Protein AF-A0A522TEE9-F1 (afdb_monomer_lite)

Structure (mmCIF, N/CA/C/O backbone):
data_AF-A0A522TEE9-F1
#
_entry.id   AF-A0A522TEE9-F1
#
loop_
_atom_site.group_PDB
_atom_site.id
_atom_site.type_symbol
_atom_site.label_atom_id
_atom_site.label_alt_id
_atom_site.label_comp_id
_atom_site.label_asym_id
_atom_site.label_entity_id
_atom_site.label_seq_id
_atom_site.pdbx_PDB_ins_code
_atom_site.Cartn_x
_atom_site.Cartn_y
_atom_site.Cartn_z
_atom_site.occupancy
_atom_site.B_iso_or_equiv
_atom_site.auth_seq_id
_atom_site.auth_comp_id
_atom_site.auth_asym_id
_atom_site.auth_atom_id
_atom_site.pdbx_PDB_model_num
ATOM 1 N N . MET A 1 1 ? 47.582 17.370 34.435 1.00 34.16 1 MET A N 1
ATOM 2 C CA . MET A 1 1 ? 47.649 18.804 34.098 1.00 34.16 1 MET A CA 1
ATOM 3 C C . MET A 1 1 ? 46.675 19.057 32.965 1.00 34.16 1 MET A C 1
ATOM 5 O O . MET A 1 1 ? 46.826 18.453 31.911 1.00 34.16 1 MET A O 1
ATOM 9 N N . GLN A 1 2 ? 45.642 19.853 33.246 1.00 27.47 2 GLN A N 1
ATOM 10 C CA . GLN A 1 2 ? 44.775 20.504 32.262 1.00 27.47 2 GLN A CA 1
ATOM 11 C C . GLN A 1 2 ? 45.596 21.248 31.192 1.00 27.47 2 GLN A C 1
ATOM 13 O O . GLN A 1 2 ? 46.632 21.814 31.538 1.00 27.47 2 GLN A O 1
ATOM 18 N N . ASN A 1 3 ? 45.098 21.341 29.952 1.00 25.95 3 ASN A N 1
ATOM 19 C CA . ASN A 1 3 ? 44.481 22.600 29.517 1.00 25.95 3 ASN A CA 1
ATOM 20 C C . ASN A 1 3 ? 43.641 22.489 28.234 1.00 25.95 3 ASN A C 1
ATOM 22 O O . ASN A 1 3 ? 44.003 21.792 27.289 1.00 25.95 3 ASN A O 1
ATOM 26 N N . ASP A 1 4 ? 42.536 23.231 28.272 1.00 29.20 4 ASP A N 1
ATOM 27 C CA . ASP A 1 4 ? 41.555 23.521 27.229 1.00 29.20 4 ASP A CA 1
ATOM 28 C C . ASP A 1 4 ? 42.098 24.426 26.110 1.00 29.20 4 ASP A C 1
ATOM 30 O O . ASP A 1 4 ? 43.078 25.152 26.285 1.00 29.20 4 ASP A O 1
ATOM 34 N N . GLY A 1 5 ? 41.374 24.467 24.985 1.00 25.61 5 GLY A N 1
ATOM 35 C CA . GLY A 1 5 ? 41.539 25.493 23.953 1.00 25.61 5 GLY A CA 1
ATOM 36 C C . GLY A 1 5 ? 40.527 25.377 22.811 1.00 25.61 5 GLY A C 1
ATOM 37 O O . GLY A 1 5 ? 40.790 24.739 21.799 1.00 25.61 5 GLY A O 1
ATOM 38 N N . SER A 1 6 ? 39.366 26.009 22.981 1.00 27.77 6 SER A N 1
ATOM 39 C CA . SER A 1 6 ? 38.278 26.136 22.004 1.00 27.77 6 SER A CA 1
ATOM 40 C C . SER A 1 6 ? 38.674 26.857 20.706 1.00 27.77 6 SER A C 1
ATOM 42 O O . SER A 1 6 ? 39.384 27.859 20.755 1.00 27.77 6 SER A O 1
ATOM 44 N N . GLY A 1 7 ? 38.068 26.470 19.578 1.00 23.39 7 GLY A N 1
ATOM 45 C CA . GLY A 1 7 ? 38.077 27.249 18.335 1.00 23.39 7 GLY A CA 1
ATOM 46 C C . GLY A 1 7 ? 36.947 26.840 17.390 1.00 23.39 7 GLY A C 1
ATOM 47 O O . GLY A 1 7 ? 37.074 25.895 16.622 1.00 23.39 7 GLY A O 1
ATOM 48 N N . ARG A 1 8 ? 35.816 27.548 17.470 1.00 26.77 8 ARG A N 1
ATOM 49 C CA . ARG A 1 8 ? 34.656 27.434 16.572 1.00 26.77 8 ARG A CA 1
ATOM 50 C C . ARG A 1 8 ? 34.980 28.159 15.256 1.00 26.77 8 ARG A C 1
ATOM 52 O O . ARG A 1 8 ? 35.278 29.347 15.294 1.00 26.77 8 ARG A O 1
ATOM 59 N N . ALA A 1 9 ? 34.837 27.493 14.112 1.00 24.44 9 ALA A N 1
ATOM 60 C CA . ALA A 1 9 ? 34.703 28.143 12.807 1.00 24.44 9 ALA A CA 1
ATOM 61 C C . ALA A 1 9 ? 33.686 27.358 11.970 1.00 24.44 9 ALA A C 1
ATOM 63 O O . ALA A 1 9 ? 33.827 26.154 11.767 1.00 24.44 9 ALA A O 1
ATOM 64 N N . GLY A 1 10 ? 32.610 28.038 11.574 1.00 24.36 10 GLY A N 1
ATOM 65 C CA . GLY A 1 10 ? 31.514 27.466 10.805 1.00 24.36 10 GLY A CA 1
ATOM 66 C C . GLY A 1 10 ? 31.880 27.243 9.342 1.00 24.36 10 GLY A C 1
ATOM 67 O O . GLY A 1 10 ? 32.639 28.009 8.754 1.00 24.36 10 GLY A O 1
ATOM 68 N N . VAL A 1 11 ? 31.269 26.220 8.749 1.00 24.25 11 VAL A N 1
ATOM 69 C CA . VAL A 1 11 ? 31.170 26.069 7.298 1.00 24.25 11 VAL A CA 1
ATOM 70 C C . VAL A 1 11 ? 29.711 25.781 6.961 1.00 24.25 11 VAL A C 1
ATOM 72 O O . VAL A 1 11 ? 29.118 24.808 7.423 1.00 24.25 11 VAL A O 1
ATOM 75 N N . HIS A 1 12 ? 29.140 26.700 6.188 1.00 22.86 12 HIS A N 1
ATOM 76 C CA . HIS A 1 12 ? 27.831 26.626 5.555 1.00 22.86 12 HIS A CA 1
ATOM 77 C C . HIS A 1 12 ? 27.725 25.405 4.627 1.00 22.86 12 HIS A C 1
ATOM 79 O O . HIS A 1 12 ? 28.579 25.212 3.765 1.00 22.86 12 HIS A O 1
ATOM 85 N N . LEU A 1 13 ? 26.622 24.657 4.729 1.00 21.66 13 LEU A N 1
ATOM 86 C CA . LEU A 1 13 ? 26.148 23.741 3.685 1.00 21.66 13 LEU A CA 1
ATOM 87 C C . LEU A 1 13 ? 24.762 24.213 3.206 1.00 21.66 13 LEU A C 1
ATOM 89 O O . LEU A 1 13 ? 23.888 24.446 4.045 1.00 21.66 13 LEU A O 1
ATOM 93 N N . PRO A 1 14 ? 24.546 24.405 1.891 1.00 21.92 14 PRO A N 1
ATOM 94 C CA . PRO A 1 14 ? 23.297 24.930 1.354 1.00 21.92 14 PRO A CA 1
ATOM 95 C C . PRO A 1 14 ? 22.283 23.817 1.033 1.00 21.92 14 PRO A C 1
ATOM 97 O O . PRO A 1 14 ? 22.635 22.778 0.484 1.00 21.92 14 PRO A O 1
ATOM 100 N N . GLY A 1 15 ? 21.003 24.098 1.302 1.00 21.88 15 GLY A N 1
ATOM 101 C CA . GLY A 1 15 ? 19.866 23.635 0.494 1.00 21.88 15 GLY A CA 1
ATOM 102 C C . GLY A 1 15 ? 19.415 22.179 0.644 1.00 21.88 15 GLY A C 1
ATOM 103 O O . GLY A 1 15 ? 19.530 21.393 -0.292 1.00 21.88 15 GLY A O 1
ATOM 104 N N . THR A 1 16 ? 18.790 21.832 1.769 1.00 21.34 16 THR A N 1
ATOM 105 C CA . THR A 1 16 ? 18.024 20.586 1.925 1.00 21.34 16 THR A CA 1
ATOM 106 C C . THR A 1 16 ? 16.677 20.663 1.190 1.00 21.34 16 THR A C 1
ATOM 108 O O . THR A 1 16 ? 15.784 21.421 1.562 1.00 21.34 16 THR A O 1
ATOM 111 N N . CYS A 1 17 ? 16.504 19.841 0.149 1.00 20.05 17 CYS A N 1
ATOM 112 C CA . CYS A 1 17 ? 15.187 19.512 -0.404 1.00 20.05 17 CYS A CA 1
ATOM 113 C C . CYS A 1 17 ? 14.448 18.575 0.565 1.00 20.05 17 CYS A C 1
ATOM 115 O O . CYS A 1 17 ? 14.889 17.453 0.808 1.00 20.05 17 CYS A O 1
ATOM 117 N N . ALA A 1 18 ? 13.330 19.049 1.117 1.00 22.77 18 ALA A N 1
ATOM 118 C CA . ALA A 1 18 ? 12.496 18.329 2.072 1.00 22.77 18 ALA A CA 1
ATOM 119 C C . ALA A 1 18 ? 11.764 17.134 1.428 1.00 22.77 18 ALA A C 1
ATOM 121 O O . ALA A 1 18 ? 11.0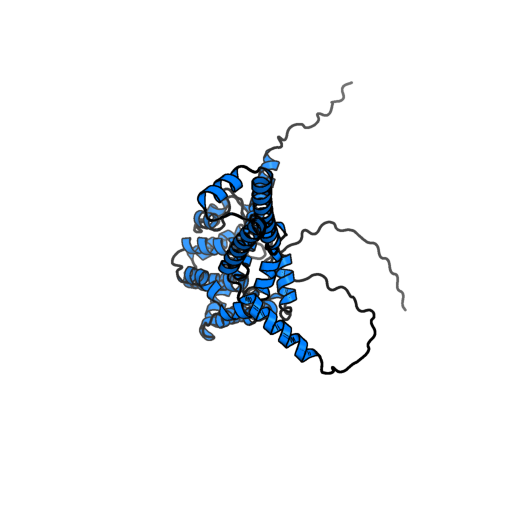49 17.274 0.431 1.00 22.77 18 ALA A O 1
ATOM 122 N N . ILE A 1 19 ? 11.941 15.962 2.036 1.00 25.25 19 ILE A N 1
ATOM 123 C CA . ILE A 1 19 ? 11.317 14.679 1.696 1.00 25.25 19 ILE A CA 1
ATOM 124 C C . ILE A 1 19 ? 10.029 14.556 2.521 1.00 25.25 19 ILE A C 1
ATOM 126 O O . ILE A 1 19 ? 10.058 14.731 3.734 1.00 25.25 19 ILE A O 1
ATOM 130 N N . VAL A 1 20 ? 8.892 14.270 1.877 1.00 24.55 20 VAL A N 1
ATOM 131 C CA . VAL A 1 20 ? 7.602 14.047 2.558 1.00 24.55 20 VAL A CA 1
ATOM 132 C C . VAL A 1 20 ? 7.003 12.732 2.060 1.00 24.55 20 VAL A C 1
ATOM 134 O O . VAL A 1 20 ? 6.139 12.742 1.175 1.00 24.55 20 VAL A O 1
ATOM 137 N N . SER A 1 21 ? 7.473 11.620 2.625 1.00 29.67 21 SER A N 1
ATOM 138 C CA . SER A 1 21 ? 6.619 10.465 2.930 1.00 29.67 21 SER A CA 1
ATOM 139 C C . SER A 1 21 ? 6.050 10.686 4.338 1.00 29.67 21 SER A C 1
ATOM 141 O O . SER A 1 21 ? 6.691 11.362 5.146 1.00 29.67 21 SER A O 1
ATOM 143 N N . LEU A 1 22 ? 4.874 10.136 4.663 1.00 33.97 22 LEU A N 1
ATOM 144 C CA . LEU A 1 22 ? 4.377 10.155 6.053 1.00 33.97 22 LEU A CA 1
ATOM 145 C C . LEU A 1 22 ? 5.334 9.441 7.033 1.00 33.97 22 LEU A C 1
ATOM 147 O O . LEU A 1 22 ? 5.153 9.548 8.237 1.00 33.97 22 LEU A O 1
ATOM 151 N N . ASP A 1 23 ? 6.378 8.787 6.524 1.00 34.28 23 ASP A N 1
ATOM 152 C CA . ASP A 1 23 ? 7.420 8.108 7.292 1.00 34.28 23 ASP A CA 1
ATOM 153 C C . ASP A 1 23 ? 8.477 9.053 7.911 1.00 34.28 23 ASP A C 1
ATOM 155 O O . ASP A 1 23 ? 9.345 8.589 8.641 1.00 34.28 23 ASP A O 1
ATOM 159 N N . HIS A 1 24 ? 8.441 10.369 7.649 1.00 30.53 24 HIS A N 1
ATOM 160 C CA . HIS A 1 24 ? 9.374 11.351 8.238 1.00 30.53 24 HIS A CA 1
ATOM 161 C C . HIS A 1 24 ? 8.663 12.345 9.172 1.00 30.53 24 HIS A C 1
ATOM 163 O O . HIS A 1 24 ? 8.622 13.553 8.937 1.00 30.53 24 HIS A O 1
ATOM 169 N N . PHE A 1 25 ? 8.115 11.831 10.273 1.00 35.75 25 PHE A N 1
ATOM 170 C CA . PHE A 1 25 ? 7.665 12.630 11.417 1.00 35.75 25 PHE A CA 1
ATOM 171 C C . PHE A 1 25 ? 8.821 12.892 12.393 1.00 35.75 25 PHE A C 1
ATOM 173 O O . PHE A 1 25 ? 8.846 12.372 13.502 1.00 35.75 25 PHE A O 1
ATOM 180 N N . THR A 1 26 ? 9.785 13.727 12.006 1.00 28.73 26 THR A N 1
ATOM 181 C CA . THR A 1 26 ? 10.737 14.318 12.962 1.00 28.73 26 THR A CA 1
ATOM 182 C C . THR A 1 26 ? 11.135 15.721 12.519 1.00 28.73 26 THR A C 1
ATOM 184 O O . THR A 1 26 ? 11.750 15.882 11.466 1.00 28.73 26 THR A O 1
ATOM 187 N N . GLY A 1 27 ? 10.844 16.733 13.344 1.00 22.84 27 GLY A N 1
ATOM 188 C CA . GLY A 1 27 ? 11.473 18.048 13.223 1.00 22.84 27 GLY A CA 1
ATOM 189 C C . GLY A 1 27 ? 10.733 19.189 13.922 1.00 22.84 27 GLY A C 1
ATOM 190 O O . GLY A 1 27 ? 9.909 19.843 13.293 1.00 22.84 27 GLY A O 1
ATOM 191 N N . GLY A 1 28 ? 11.100 19.477 15.181 1.00 22.50 28 GLY A N 1
ATOM 192 C CA . GLY A 1 28 ? 11.032 20.846 15.713 1.00 22.50 28 GLY A CA 1
ATOM 193 C C . GLY A 1 28 ? 10.292 21.102 17.032 1.00 22.50 28 GLY A C 1
ATOM 194 O O . GLY A 1 28 ? 9.558 22.080 17.102 1.00 22.50 28 GLY A O 1
ATOM 195 N N . GLN A 1 29 ? 10.502 20.319 18.098 1.00 25.11 29 GLN A N 1
ATOM 196 C CA . GLN A 1 29 ? 10.356 20.874 19.454 1.00 25.11 29 GLN A CA 1
ATOM 197 C C . GLN A 1 29 ? 11.682 21.530 19.855 1.00 25.11 29 GLN A C 1
ATOM 199 O O . GLN A 1 29 ? 12.642 20.848 20.205 1.00 25.11 29 GLN A O 1
ATOM 204 N N . GLN A 1 30 ? 11.740 22.859 19.793 1.00 24.22 30 GLN A N 1
ATOM 205 C CA . GLN A 1 30 ? 12.719 23.639 20.545 1.00 24.22 30 GLN A CA 1
ATOM 206 C C . GLN A 1 30 ? 11.969 24.470 21.585 1.00 24.22 30 GLN A C 1
ATOM 208 O O . GLN A 1 30 ? 11.155 25.320 21.243 1.00 24.22 30 GLN A O 1
ATOM 213 N N . ASN A 1 31 ? 12.235 24.123 22.846 1.00 25.22 31 ASN A N 1
ATOM 214 C CA . ASN A 1 31 ? 12.100 24.894 24.079 1.00 25.22 31 ASN A CA 1
ATOM 215 C C . ASN A 1 31 ? 11.262 26.179 24.034 1.00 25.22 31 ASN A C 1
ATOM 217 O O . ASN A 1 31 ? 11.749 27.225 23.617 1.00 25.22 31 ASN A O 1
ATOM 221 N N . LEU A 1 32 ? 10.093 26.123 24.672 1.00 24.38 32 LEU A N 1
ATOM 222 C CA . LEU A 1 32 ? 9.540 27.253 25.417 1.00 24.38 32 LEU A CA 1
ATOM 223 C C . LEU A 1 32 ? 9.072 26.750 26.789 1.00 24.38 32 LEU A C 1
ATOM 225 O O . LEU A 1 32 ? 7.888 26.554 27.030 1.00 24.38 32 LEU A O 1
ATOM 229 N N . ASN A 1 33 ? 10.039 26.514 27.677 1.00 24.02 33 ASN A N 1
ATOM 230 C CA . ASN A 1 33 ? 9.820 26.656 29.112 1.00 24.02 33 ASN A CA 1
ATOM 231 C C . ASN A 1 33 ? 10.328 28.049 29.493 1.00 24.02 33 ASN A C 1
ATOM 233 O O . ASN A 1 33 ? 11.540 28.245 29.547 1.00 24.02 33 ASN A O 1
ATOM 237 N N . ALA A 1 34 ? 9.411 28.987 29.722 1.00 23.92 34 ALA A N 1
ATOM 238 C CA . ALA A 1 34 ? 9.585 30.116 30.635 1.00 23.92 34 ALA A CA 1
ATOM 239 C C . ALA A 1 34 ? 8.228 30.805 30.879 1.00 23.92 34 ALA A C 1
ATOM 241 O O . ALA A 1 34 ? 7.586 31.276 29.945 1.00 23.92 34 ALA A O 1
ATOM 242 N N . ASP A 1 35 ? 7.856 30.840 32.158 1.00 23.36 35 ASP A N 1
ATOM 243 C CA . ASP A 1 35 ? 7.056 31.852 32.855 1.00 23.36 35 ASP A CA 1
ATOM 244 C C . ASP A 1 35 ? 5.566 32.058 32.532 1.00 23.36 35 ASP A C 1
ATOM 246 O O . ASP A 1 35 ? 5.171 32.893 31.726 1.00 23.36 35 ASP A O 1
ATOM 250 N N . ALA A 1 36 ? 4.730 31.389 33.333 1.00 24.83 36 ALA A N 1
ATOM 251 C CA . ALA A 1 36 ? 3.700 32.016 34.179 1.00 24.83 36 ALA A CA 1
ATOM 252 C C . ALA A 1 36 ? 3.206 30.927 35.157 1.00 24.83 36 ALA A C 1
ATOM 254 O O . ALA A 1 36 ? 2.610 29.938 34.750 1.00 24.83 36 ALA A O 1
ATOM 255 N N . GLY A 1 37 ? 3.576 30.940 36.438 1.00 22.84 37 GLY A N 1
ATOM 256 C CA . GLY A 1 37 ? 3.026 31.891 37.402 1.00 22.84 37 GLY A CA 1
ATOM 257 C C . GLY A 1 37 ? 1.635 31.413 37.826 1.00 22.84 37 GLY A C 1
ATOM 258 O O . GLY A 1 37 ? 0.637 31.840 37.259 1.00 22.84 37 GLY A O 1
ATOM 259 N N . GLY A 1 38 ? 1.582 30.456 38.756 1.00 23.19 38 GLY A N 1
ATOM 260 C CA . GLY A 1 38 ? 0.337 29.823 39.181 1.00 23.19 38 GLY A CA 1
ATOM 261 C C . GLY A 1 38 ? -0.559 30.721 40.027 1.00 23.19 38 GLY A C 1
ATOM 262 O O . GLY A 1 38 ? -0.064 31.577 40.746 1.00 23.19 38 GLY A O 1
ATOM 263 N N . LEU A 1 39 ? -1.861 30.434 40.004 1.00 24.09 39 LEU A N 1
ATOM 264 C CA . LEU A 1 39 ? -2.784 30.621 41.123 1.00 24.09 39 LEU A CA 1
ATOM 265 C C . LEU A 1 39 ? -3.893 29.565 41.010 1.00 24.09 39 LEU A C 1
ATOM 267 O O . LEU A 1 39 ? -4.500 29.388 39.956 1.00 24.09 39 LEU A O 1
ATOM 271 N N . GLY A 1 40 ? -4.096 28.827 42.101 1.00 25.84 40 GLY A N 1
ATOM 272 C CA . GLY A 1 40 ? -5.125 27.802 42.235 1.00 25.84 40 GLY A CA 1
ATOM 273 C C . GLY A 1 40 ? -6.532 28.376 42.417 1.00 25.84 40 GLY A C 1
ATOM 274 O O . GLY A 1 40 ? -6.708 29.515 42.840 1.00 25.84 40 GLY A O 1
ATOM 275 N N . GLY A 1 41 ? -7.532 27.541 42.137 1.00 24.41 41 GLY A N 1
ATOM 276 C CA . GLY A 1 41 ? -8.940 27.811 42.419 1.00 24.41 41 GLY A CA 1
ATOM 277 C C . GLY A 1 41 ? -9.823 26.633 42.006 1.00 24.41 41 GLY A C 1
ATOM 278 O O . GLY A 1 41 ? -9.887 26.279 40.833 1.00 24.41 41 GLY A O 1
ATOM 279 N N . GLN A 1 42 ? -10.466 26.004 42.987 1.00 26.23 42 GLN A N 1
ATOM 280 C CA . GLN A 1 42 ? -11.435 24.911 42.847 1.00 26.23 42 GLN A CA 1
ATOM 281 C C . GLN A 1 42 ? -12.754 25.422 42.211 1.00 26.23 42 GLN A C 1
ATOM 283 O O . GLN A 1 42 ? -13.051 26.606 42.358 1.00 26.23 42 GLN A O 1
ATOM 288 N N . PRO A 1 43 ? -13.552 24.600 41.491 1.00 31.12 43 PRO A N 1
ATOM 289 C CA . PRO A 1 43 ? -14.633 25.117 40.654 1.00 31.12 43 PRO A CA 1
ATOM 290 C C . PRO A 1 43 ? -15.983 25.192 41.385 1.00 31.12 43 PRO A C 1
ATOM 292 O O . PRO A 1 43 ? -16.533 24.169 41.794 1.00 31.12 43 PRO A O 1
ATOM 295 N N . ASP A 1 44 ? -16.571 26.389 41.435 1.00 28.03 44 ASP A N 1
ATOM 296 C CA . ASP A 1 44 ? -17.947 26.608 41.888 1.00 28.03 44 ASP A CA 1
ATOM 297 C C . ASP A 1 44 ? -18.959 26.536 40.726 1.00 28.03 44 ASP A C 1
ATOM 299 O O . ASP A 1 44 ? -18.921 27.302 39.766 1.00 28.03 44 ASP A O 1
ATOM 303 N N . GLY A 1 45 ? -19.892 25.584 40.834 1.00 32.12 45 GLY A N 1
ATOM 304 C CA . GLY A 1 45 ? -21.351 25.742 40.686 1.00 32.12 45 GLY A CA 1
ATOM 305 C C . GLY A 1 45 ? -22.028 26.337 39.436 1.00 32.12 45 GLY A C 1
ATOM 306 O O . GLY A 1 45 ? -23.235 26.145 39.305 1.00 32.12 45 GLY A O 1
ATOM 307 N N . HIS A 1 46 ? -21.359 27.032 38.513 1.00 30.22 46 HIS A N 1
ATOM 308 C CA . HIS A 1 46 ? -22.024 27.776 37.418 1.00 30.22 46 HIS A CA 1
ATOM 309 C C . HIS A 1 46 ? -21.856 27.173 36.008 1.00 30.22 46 HIS A C 1
ATOM 311 O O . HIS A 1 46 ? -22.533 27.589 35.067 1.00 30.22 46 HIS A O 1
ATOM 317 N N . GLY A 1 47 ? -21.054 26.114 35.849 1.00 30.78 47 GLY A N 1
ATOM 318 C CA . GLY A 1 47 ? -20.793 25.479 34.544 1.00 30.78 47 GLY A CA 1
ATOM 319 C C . GLY A 1 47 ? -21.900 24.559 33.997 1.00 30.78 47 GLY A C 1
ATOM 320 O O . GLY A 1 47 ? -21.900 24.237 32.812 1.00 30.78 47 GLY A O 1
ATOM 321 N N . ARG A 1 48 ? -22.876 24.132 34.815 1.00 34.12 48 ARG A N 1
ATOM 322 C CA . ARG A 1 48 ? -23.928 23.183 34.372 1.00 34.12 48 ARG A CA 1
ATOM 323 C C . ARG A 1 48 ? -25.135 23.844 33.694 1.00 34.12 48 ARG A C 1
ATOM 325 O O . ARG A 1 48 ? -25.876 23.153 32.998 1.00 34.12 48 ARG A O 1
ATOM 332 N N . ALA A 1 49 ? -25.335 25.152 33.868 1.00 30.80 49 ALA A N 1
ATOM 333 C CA . ALA A 1 49 ? -26.454 25.874 33.255 1.00 30.80 49 ALA A CA 1
ATOM 334 C C . ALA A 1 49 ? -26.139 26.330 31.819 1.00 30.80 49 ALA A C 1
ATOM 336 O O . ALA A 1 49 ? -26.990 26.206 30.944 1.00 30.80 49 ALA A O 1
ATOM 337 N N . LEU A 1 50 ? -24.903 26.762 31.545 1.00 32.06 50 LEU A N 1
ATOM 338 C CA . LEU A 1 50 ? -24.473 27.184 30.204 1.00 32.06 50 LEU A CA 1
ATOM 339 C C . LEU A 1 50 ? -24.362 26.004 29.223 1.00 32.06 50 LEU A C 1
ATOM 341 O O . LEU A 1 50 ? -24.863 26.095 28.104 1.00 32.06 50 LEU A O 1
ATOM 345 N N . ALA A 1 51 ? -23.856 24.852 29.676 1.00 33.91 51 ALA A N 1
ATOM 346 C CA . ALA A 1 51 ? -23.745 23.653 28.841 1.00 33.91 51 ALA A CA 1
ATOM 347 C C . ALA A 1 51 ? -25.110 23.079 28.406 1.00 33.91 51 ALA A C 1
ATOM 349 O O . ALA A 1 51 ? -25.227 22.500 27.328 1.00 33.91 51 ALA A O 1
ATOM 350 N N . ARG A 1 52 ? -26.171 23.251 29.212 1.00 33.59 52 ARG A N 1
ATOM 351 C CA . ARG A 1 52 ? -27.519 22.761 28.869 1.00 33.59 52 ARG A CA 1
ATOM 352 C C . ARG A 1 52 ? -28.213 23.663 27.839 1.00 33.59 52 ARG A C 1
ATOM 354 O O . ARG A 1 52 ? -28.933 23.152 26.982 1.00 33.59 52 ARG A O 1
ATOM 361 N N . THR A 1 53 ? -27.948 24.968 27.883 1.00 33.66 53 THR A N 1
ATOM 362 C CA . THR A 1 53 ? -28.459 25.942 26.906 1.00 33.66 53 THR A CA 1
ATOM 363 C C . THR A 1 53 ? -27.743 25.804 25.560 1.00 33.66 53 THR A C 1
ATOM 365 O O . THR A 1 53 ? -28.397 25.832 24.519 1.00 33.66 53 THR A O 1
ATOM 368 N N . GLU A 1 54 ? -26.431 25.544 25.555 1.00 34.03 54 GLU A N 1
ATOM 369 C CA . GLU A 1 54 ? -25.688 25.274 24.316 1.00 34.03 54 GLU A CA 1
ATOM 370 C C . GLU A 1 54 ? -26.071 23.937 23.669 1.00 34.03 54 GLU A C 1
ATOM 372 O O . GLU A 1 54 ? -26.241 23.905 22.450 1.00 34.03 54 GLU A O 1
ATOM 377 N N . LEU A 1 55 ? -26.327 22.869 24.445 1.00 33.59 55 LEU A N 1
ATOM 378 C CA . LEU A 1 55 ? -26.814 21.589 23.898 1.00 33.59 55 LEU A CA 1
ATOM 379 C C . LEU A 1 55 ? -28.242 21.683 23.323 1.00 33.59 55 LEU A C 1
ATOM 381 O O . LEU A 1 55 ? -28.576 21.002 22.354 1.00 33.59 55 LEU A O 1
ATOM 385 N N . GLN A 1 56 ? -29.110 22.516 23.910 1.00 34.19 56 GLN A N 1
ATOM 386 C CA . GLN A 1 56 ? -30.451 22.771 23.364 1.00 34.19 56 GLN A CA 1
ATOM 387 C C . GLN A 1 56 ? -30.417 23.661 22.116 1.00 34.19 56 GLN A C 1
ATOM 389 O O . GLN A 1 56 ? -31.241 23.470 21.219 1.00 34.19 56 GLN A O 1
ATOM 394 N N . ASN A 1 57 ? -29.467 24.594 22.030 1.00 33.53 57 ASN A N 1
ATOM 395 C CA . ASN A 1 57 ? -29.285 25.438 20.850 1.00 33.53 57 ASN A CA 1
ATOM 396 C C . ASN A 1 57 ? -28.659 24.664 19.680 1.00 33.53 57 ASN A C 1
ATOM 398 O O . ASN A 1 57 ? -29.091 24.848 18.545 1.00 33.53 57 ASN A O 1
ATOM 402 N N . SER A 1 58 ? -27.739 23.732 19.945 1.00 32.53 58 SER A N 1
ATOM 403 C CA . SER A 1 58 ? -27.156 22.855 18.915 1.00 32.53 58 SER A CA 1
ATOM 404 C C . SER A 1 58 ? -28.154 21.808 18.403 1.00 32.53 58 SER A C 1
ATOM 406 O O . SER A 1 58 ? -28.316 21.686 17.192 1.00 32.53 58 SER A O 1
ATOM 408 N N . ARG A 1 59 ? -28.975 21.190 19.270 1.00 35.25 59 ARG A N 1
ATOM 409 C CA . ARG A 1 59 ? -30.077 20.310 18.812 1.00 35.25 59 ARG A CA 1
ATOM 410 C C . ARG A 1 59 ? -31.177 21.036 18.028 1.00 35.25 59 ARG A C 1
ATOM 412 O O . ARG A 1 59 ? -31.859 20.415 17.218 1.00 35.25 59 ARG A O 1
ATOM 419 N N . LYS A 1 60 ? -31.384 22.341 18.256 1.00 31.03 60 LYS A N 1
ATOM 420 C CA . LYS A 1 60 ? -32.293 23.161 17.430 1.00 31.03 60 LYS A CA 1
ATOM 421 C C . LYS A 1 60 ? -31.652 23.600 16.108 1.00 31.03 60 LYS A C 1
ATOM 423 O O . LYS A 1 60 ? -32.383 23.764 15.133 1.00 31.03 60 LYS A O 1
ATOM 428 N N . ALA A 1 61 ? -30.328 23.758 16.060 1.00 32.34 61 ALA A N 1
ATOM 429 C CA . ALA A 1 61 ? -29.587 24.088 14.843 1.00 32.34 61 ALA A CA 1
ATOM 430 C C . ALA A 1 61 ? -29.465 22.890 13.880 1.00 32.34 61 ALA A C 1
ATOM 432 O O . ALA A 1 61 ? -29.524 23.076 12.668 1.00 32.34 61 ALA A O 1
ATOM 433 N N . GLU A 1 62 ? -29.411 21.660 14.398 1.00 33.22 62 GLU A N 1
ATOM 434 C CA . GLU A 1 62 ? -29.333 20.421 13.600 1.00 33.22 62 GLU A CA 1
ATOM 435 C C . GLU A 1 62 ? -30.670 19.982 12.963 1.00 33.22 62 GLU A C 1
ATOM 437 O O . GLU A 1 62 ? -30.720 18.989 12.246 1.00 33.22 62 GLU A O 1
ATOM 442 N N . ALA A 1 63 ? -31.762 20.737 13.150 1.00 30.34 63 ALA A N 1
ATOM 443 C CA . ALA A 1 63 ? -33.071 20.458 12.538 1.00 30.34 63 ALA A CA 1
ATOM 444 C C . ALA A 1 63 ? -33.440 21.415 11.382 1.00 30.34 63 ALA A C 1
ATOM 446 O O . ALA A 1 63 ? -34.630 21.585 11.055 1.00 30.34 63 ALA A O 1
ATOM 447 N N . VAL A 1 64 ? -32.444 22.065 10.770 1.00 36.62 64 VAL A N 1
ATOM 448 C CA . VAL A 1 64 ? -32.611 22.886 9.561 1.00 36.62 64 VAL A CA 1
ATOM 449 C C . VAL A 1 64 ? -32.152 22.087 8.347 1.00 36.62 64 VAL A C 1
ATOM 451 O O . VAL A 1 64 ? -31.085 22.290 7.783 1.00 36.62 64 VAL A O 1
ATOM 454 N N . ASP A 1 65 ? -33.014 21.150 7.969 1.00 35.56 65 ASP A N 1
ATOM 455 C CA . ASP A 1 65 ? -33.003 20.477 6.676 1.00 35.56 65 ASP A CA 1
ATOM 456 C C . ASP A 1 65 ? -33.015 21.521 5.539 1.00 35.56 65 ASP A C 1
ATOM 458 O O . ASP A 1 65 ? -33.710 22.542 5.637 1.00 35.56 65 ASP A O 1
ATOM 462 N N . GLY A 1 66 ? -32.261 21.285 4.460 1.00 34.53 66 GLY A N 1
ATOM 463 C CA . GLY A 1 66 ? -32.066 22.226 3.344 1.00 34.53 66 GLY A CA 1
ATOM 464 C C . GLY A 1 66 ? -33.372 22.701 2.685 1.00 34.53 66 GLY A C 1
ATOM 465 O O . GLY A 1 66 ? -33.417 23.777 2.086 1.00 34.53 66 GLY A O 1
ATOM 466 N N . GLY A 1 67 ? -34.476 21.970 2.885 1.00 31.92 67 GLY A N 1
ATOM 467 C CA . GLY A 1 67 ? -35.827 22.385 2.494 1.00 31.92 67 GLY A CA 1
ATOM 468 C C . GLY A 1 67 ? -36.397 23.582 3.278 1.00 31.92 67 GLY A C 1
ATOM 469 O O . GLY A 1 67 ? -37.202 24.342 2.737 1.00 31.92 67 GLY A O 1
ATOM 470 N N . LYS A 1 68 ? -35.971 23.829 4.527 1.00 34.75 68 LYS A N 1
ATOM 471 C CA . LYS A 1 68 ? -36.453 24.970 5.338 1.00 34.75 68 LYS A CA 1
ATOM 472 C C . LYS A 1 68 ? -35.808 26.301 4.951 1.00 34.75 68 LYS A C 1
ATOM 474 O O . LYS A 1 68 ? -36.457 27.331 5.113 1.00 34.75 68 LYS A O 1
ATOM 479 N N . ALA A 1 69 ? -34.589 26.299 4.409 1.00 36.56 69 ALA A N 1
ATOM 480 C CA . ALA A 1 69 ? -33.941 27.513 3.901 1.00 36.56 69 ALA A CA 1
ATOM 481 C C . ALA A 1 69 ? -34.668 28.060 2.656 1.00 36.56 69 ALA A C 1
ATOM 483 O O . ALA A 1 69 ? -34.935 29.259 2.567 1.00 36.56 69 ALA A O 1
ATOM 484 N N . LEU A 1 70 ? -35.108 27.167 1.761 1.00 37.03 70 LEU A N 1
ATOM 485 C CA . LEU A 1 70 ? -36.004 27.501 0.647 1.00 37.03 70 LEU A CA 1
ATOM 486 C C . LEU A 1 70 ? -37.383 27.972 1.145 1.00 37.03 70 LEU A C 1
ATOM 488 O O . LEU A 1 70 ? -37.920 28.957 0.640 1.00 37.03 70 LEU A O 1
ATOM 492 N N . GLY A 1 71 ? -37.926 27.342 2.194 1.00 32.16 71 GLY A N 1
ATOM 493 C CA . GLY A 1 71 ? -39.178 27.771 2.830 1.00 32.16 71 GLY A CA 1
ATOM 494 C C . GLY A 1 71 ? -39.104 29.139 3.527 1.00 32.16 71 GLY A C 1
ATOM 495 O O . GLY A 1 71 ? -40.091 29.875 3.540 1.00 32.16 71 GLY A O 1
ATOM 496 N N . ALA A 1 72 ? -37.948 29.510 4.085 1.00 38.59 72 ALA A N 1
ATOM 497 C CA . ALA A 1 72 ? -37.713 30.816 4.701 1.00 38.59 72 ALA A CA 1
ATOM 498 C C . ALA A 1 72 ? -37.567 31.929 3.652 1.00 38.59 72 ALA A C 1
ATOM 500 O O . ALA A 1 72 ? -38.136 33.003 3.836 1.00 38.59 72 ALA A O 1
ATOM 501 N N . ALA A 1 73 ? -36.894 31.653 2.529 1.00 38.47 73 ALA A N 1
ATOM 502 C CA . ALA A 1 73 ? -36.819 32.571 1.392 1.00 38.47 73 ALA A CA 1
ATOM 503 C C . ALA A 1 73 ? -38.203 32.805 0.753 1.00 38.47 73 ALA A C 1
ATOM 505 O O . ALA A 1 73 ? -38.590 33.952 0.533 1.00 38.47 73 ALA A O 1
ATOM 506 N N . ALA A 1 74 ? -39.001 31.744 0.567 1.00 37.66 74 ALA A N 1
ATOM 507 C CA . ALA A 1 74 ? -40.375 31.851 0.065 1.00 37.66 74 ALA A CA 1
ATOM 508 C C . ALA A 1 74 ? -41.307 32.604 1.037 1.00 37.66 74 ALA A C 1
ATOM 510 O O . ALA A 1 74 ? -42.147 33.400 0.620 1.00 37.66 74 ALA A O 1
ATOM 511 N N . ARG A 1 75 ? -41.140 32.412 2.355 1.00 39.47 75 ARG A N 1
ATOM 512 C CA . ARG A 1 75 ? -41.866 33.185 3.380 1.00 39.47 75 ARG A CA 1
ATOM 513 C C . ARG A 1 75 ? -41.459 34.659 3.410 1.00 39.47 75 ARG A C 1
ATOM 515 O O . ARG A 1 75 ? -42.307 35.487 3.734 1.00 39.47 75 ARG A O 1
ATOM 522 N N . LEU A 1 76 ? -40.214 34.991 3.061 1.00 39.47 76 LEU A N 1
ATOM 523 C CA . LEU A 1 76 ? -39.756 36.376 2.947 1.00 39.47 76 LEU A CA 1
ATOM 524 C C . LEU A 1 76 ? -40.372 37.077 1.725 1.00 39.47 76 LEU A C 1
ATOM 526 O O . LEU A 1 76 ? -40.833 38.206 1.868 1.00 39.47 76 LEU A O 1
ATOM 530 N N . GLU A 1 77 ? -40.457 36.406 0.567 1.00 42.09 77 GLU A N 1
ATOM 531 C CA . GLU A 1 77 ? -41.141 36.960 -0.618 1.00 42.09 77 GLU A CA 1
ATOM 532 C C . GLU A 1 77 ? -42.620 37.271 -0.323 1.00 42.09 77 GLU A C 1
ATOM 534 O O . GLU A 1 77 ? -43.080 38.381 -0.591 1.00 42.09 77 GLU A O 1
ATOM 539 N N . ILE A 1 78 ? -43.342 36.357 0.341 1.00 43.44 78 ILE A N 1
ATOM 540 C CA . ILE A 1 78 ? -44.757 36.558 0.718 1.00 43.44 78 ILE A CA 1
ATOM 541 C C . ILE A 1 78 ? -44.929 37.721 1.717 1.00 43.44 78 ILE A C 1
ATOM 543 O O . ILE A 1 78 ? -45.931 38.440 1.688 1.00 43.44 78 ILE A O 1
ATOM 547 N N . MET A 1 79 ? -43.965 37.931 2.618 1.00 38.56 79 MET A N 1
ATOM 548 C CA . MET A 1 79 ? -44.025 39.005 3.615 1.00 38.56 79 MET A CA 1
ATOM 549 C C . MET A 1 79 ? -43.731 40.381 2.994 1.00 38.56 79 MET A C 1
ATOM 551 O O . MET A 1 79 ? -44.395 41.359 3.341 1.00 38.56 79 MET A O 1
ATOM 555 N N . VAL A 1 80 ? -42.806 40.453 2.030 1.00 46.50 80 VAL A N 1
ATOM 556 C CA . VAL A 1 80 ? -42.494 41.675 1.266 1.00 46.50 80 VAL A CA 1
ATOM 557 C C . VAL A 1 80 ? -43.663 42.078 0.360 1.00 46.50 80 VAL A C 1
ATOM 559 O O . VAL A 1 80 ? -44.021 43.257 0.325 1.00 46.50 80 VAL A O 1
ATOM 562 N N . ASP A 1 81 ? -44.327 41.115 -0.287 1.00 43.72 81 ASP A N 1
ATOM 563 C CA . ASP A 1 81 ? -45.531 41.373 -1.089 1.00 43.72 81 ASP A CA 1
ATOM 564 C C . ASP A 1 81 ? -46.691 41.935 -0.248 1.00 43.72 81 ASP A C 1
ATOM 566 O O . ASP A 1 81 ? -47.422 42.823 -0.702 1.00 43.72 81 ASP A O 1
ATOM 570 N N . ASN A 1 82 ? -46.840 41.472 0.998 1.00 45.34 82 ASN A N 1
ATOM 571 C CA . ASN A 1 82 ? -47.857 41.973 1.927 1.00 45.34 82 ASN A CA 1
ATOM 572 C C . ASN A 1 82 ? -47.516 43.362 2.497 1.00 45.34 82 ASN A C 1
ATOM 574 O O . ASN A 1 82 ? -48.410 44.205 2.606 1.00 45.34 82 ASN A O 1
ATOM 578 N N . LEU A 1 83 ? -46.244 43.650 2.802 1.00 44.22 83 LEU A N 1
ATOM 579 C CA . LEU A 1 83 ? -45.815 44.985 3.251 1.00 44.22 83 LEU A CA 1
ATOM 580 C C . LEU A 1 83 ? -45.941 46.043 2.146 1.00 44.22 83 LEU A C 1
ATOM 582 O O . LEU A 1 83 ? -46.366 47.164 2.424 1.00 44.22 83 LEU A O 1
ATOM 586 N N . ALA A 1 84 ? -45.659 45.690 0.889 1.00 43.19 84 ALA A N 1
ATOM 587 C CA . ALA A 1 84 ? -45.863 46.587 -0.251 1.00 43.19 84 ALA A CA 1
ATOM 588 C C . ALA A 1 84 ? -47.355 46.893 -0.516 1.00 43.19 84 ALA A C 1
ATOM 590 O O . ALA A 1 84 ? -47.681 47.919 -1.114 1.00 43.19 84 ALA A O 1
ATOM 591 N N . CYS A 1 85 ? -48.273 46.038 -0.046 1.00 42.38 85 CYS A N 1
ATOM 592 C CA . CYS A 1 85 ? -49.721 46.250 -0.155 1.00 42.38 85 CYS A CA 1
ATOM 593 C C . CYS A 1 85 ? -50.327 47.108 0.954 1.00 42.38 85 CYS A C 1
ATOM 595 O O . CYS A 1 85 ? -51.417 47.644 0.755 1.00 42.38 85 CYS A O 1
ATOM 597 N N . GLY A 1 86 ? -49.652 47.246 2.100 1.00 40.03 86 GLY A N 1
ATOM 598 C CA . GLY A 1 86 ? -50.228 47.793 3.336 1.00 40.03 86 GLY A CA 1
ATOM 599 C C . GLY A 1 86 ? -50.771 49.225 3.249 1.00 40.03 86 GLY A C 1
ATOM 600 O O . GLY A 1 86 ? -51.513 49.649 4.132 1.00 40.03 86 GLY A O 1
ATOM 601 N N . HIS A 1 87 ? -50.467 49.962 2.175 1.00 44.53 87 HIS A N 1
ATOM 602 C CA . HIS A 1 87 ? -50.952 51.328 1.960 1.00 44.53 87 HIS A CA 1
ATOM 603 C C . HIS A 1 87 ? -51.842 51.538 0.724 1.00 44.53 87 HIS A C 1
ATOM 605 O O . HIS A 1 87 ? -52.326 52.652 0.514 1.00 44.53 87 HIS A O 1
ATOM 611 N N . LEU A 1 88 ? -52.133 50.504 -0.073 1.00 44.81 88 LEU A N 1
ATOM 612 C CA . LEU A 1 88 ? -53.049 50.626 -1.211 1.00 44.81 88 LEU A CA 1
ATOM 613 C C . LEU A 1 88 ? -54.469 50.244 -0.773 1.00 44.81 88 LEU A C 1
ATOM 615 O O . LEU A 1 88 ? -54.801 49.067 -0.654 1.00 44.81 88 LEU A O 1
ATOM 619 N N . ARG A 1 89 ? -55.342 51.240 -0.557 1.00 45.53 89 ARG A N 1
ATOM 620 C CA . ARG A 1 89 ? -56.794 51.016 -0.423 1.00 45.53 89 ARG A CA 1
ATOM 621 C C . ARG A 1 89 ? -57.369 50.572 -1.780 1.00 45.53 89 ARG A C 1
ATOM 623 O O . ARG A 1 89 ? -57.996 51.367 -2.472 1.00 45.53 89 ARG A O 1
ATOM 630 N N . CYS A 1 90 ? -57.134 49.327 -2.194 1.00 47.44 90 CYS A N 1
ATOM 631 C CA . CYS A 1 90 ? -57.772 48.752 -3.383 1.00 47.44 90 CYS A CA 1
ATOM 632 C C . CYS A 1 90 ? -59.216 48.356 -3.027 1.00 47.44 90 CYS A C 1
ATOM 634 O O . CYS A 1 90 ? -59.468 47.357 -2.354 1.00 47.44 90 CYS A O 1
ATOM 636 N N . GLY A 1 91 ? -60.183 49.162 -3.471 1.00 44.34 91 GLY A N 1
ATOM 637 C CA . GLY A 1 91 ? -61.601 48.819 -3.423 1.00 44.34 91 GLY A CA 1
ATOM 638 C C . GLY A 1 91 ? -61.918 47.654 -4.368 1.00 44.34 91 GLY A C 1
ATOM 639 O O . GLY A 1 91 ? -61.931 47.817 -5.578 1.00 44.34 91 GLY A O 1
ATOM 640 N N . ARG A 1 92 ? -62.158 46.474 -3.789 1.00 47.81 92 ARG A N 1
ATOM 641 C CA . ARG A 1 92 ? -62.939 45.316 -4.284 1.00 47.81 92 ARG A CA 1
ATOM 642 C C . ARG A 1 92 ? -62.756 44.710 -5.692 1.00 47.81 92 ARG A C 1
ATOM 644 O O . ARG A 1 92 ? -63.460 43.739 -5.951 1.00 47.81 92 ARG A O 1
ATOM 651 N N . GLN A 1 93 ? -61.826 45.110 -6.560 1.00 49.81 93 GLN A N 1
ATOM 652 C CA . GLN A 1 93 ? -61.575 44.349 -7.805 1.00 49.81 93 GLN A CA 1
ATOM 653 C C . GLN A 1 93 ? -60.085 44.051 -8.041 1.00 49.81 93 GLN A C 1
ATOM 655 O O . GLN A 1 93 ? -59.264 44.944 -8.238 1.00 49.81 93 GLN A O 1
ATOM 660 N N . ALA A 1 94 ? -59.732 42.759 -8.010 1.00 52.66 94 ALA A N 1
ATOM 661 C CA . ALA A 1 94 ? -58.353 42.262 -8.078 1.00 52.66 94 ALA A CA 1
ATOM 662 C C . ALA A 1 94 ? -57.659 42.518 -9.432 1.00 52.66 94 ALA A C 1
ATOM 664 O O . ALA A 1 94 ? -56.437 42.662 -9.472 1.00 52.66 94 ALA A O 1
ATOM 665 N N . ALA A 1 95 ? -58.422 42.621 -10.527 1.00 51.16 95 ALA A N 1
ATOM 666 C CA . ALA A 1 95 ? -57.883 42.878 -11.865 1.00 51.16 95 ALA A CA 1
ATOM 667 C C . ALA A 1 95 ? -57.319 44.308 -12.008 1.00 51.16 95 ALA A C 1
ATOM 669 O O . ALA A 1 95 ? -56.214 44.485 -12.519 1.00 51.16 95 ALA A O 1
ATOM 670 N N . GLU A 1 96 ? -58.012 45.310 -11.455 1.00 48.31 96 GLU A N 1
ATOM 671 C CA . GLU A 1 96 ? -57.598 46.724 -11.481 1.00 48.31 96 GLU A CA 1
ATOM 672 C C . GLU A 1 96 ? -56.315 46.961 -10.658 1.00 48.31 96 GLU A C 1
ATOM 674 O O . GLU A 1 96 ? -55.427 47.733 -11.029 1.00 48.31 96 GLU A O 1
ATOM 679 N N . CYS A 1 97 ? -56.170 46.228 -9.549 1.00 53.06 97 CYS A N 1
ATOM 680 C CA . CYS A 1 97 ? -55.010 46.327 -8.661 1.00 53.06 97 CYS A CA 1
ATOM 681 C C . CYS A 1 97 ? -53.736 45.729 -9.315 1.00 53.06 97 CYS A C 1
ATOM 683 O O . CYS A 1 97 ? -52.625 46.194 -9.049 1.00 53.06 97 CYS A O 1
ATOM 685 N N . ASN A 1 98 ? -53.880 44.751 -10.224 1.00 55.41 98 ASN A N 1
ATOM 686 C CA . ASN A 1 98 ? -52.755 44.127 -10.932 1.00 55.41 98 ASN A CA 1
ATOM 687 C C . ASN A 1 98 ? -52.199 45.025 -12.061 1.00 55.41 98 ASN A C 1
ATOM 689 O O . ASN A 1 98 ? -50.985 45.110 -12.250 1.00 55.41 98 ASN A O 1
ATOM 693 N N . TYR A 1 99 ? -53.066 45.785 -12.743 1.00 50.81 99 TYR A N 1
ATOM 694 C CA . TYR A 1 99 ? -52.667 46.753 -13.775 1.00 50.81 99 TYR A CA 1
ATOM 695 C C . TYR A 1 99 ? -51.951 47.990 -13.189 1.00 50.81 99 TYR A C 1
ATOM 697 O O . TYR A 1 99 ? -50.918 48.426 -13.704 1.00 50.81 99 TYR A O 1
ATOM 705 N N . GLN A 1 100 ? -52.422 48.520 -12.050 1.00 52.50 100 GLN A N 1
ATOM 706 C CA . GLN A 1 100 ? -51.765 49.634 -11.336 1.00 52.50 100 GLN A CA 1
ATOM 707 C C . GLN A 1 100 ? -50.401 49.242 -10.724 1.00 52.50 100 GLN A C 1
ATOM 709 O O . GLN A 1 100 ? -49.516 50.093 -10.598 1.00 52.50 100 GLN A O 1
ATOM 714 N N . ARG A 1 101 ? -50.198 47.960 -10.370 1.00 51.75 101 ARG A N 1
ATOM 715 C CA . ARG A 1 101 ? -48.902 47.425 -9.900 1.00 51.75 101 ARG A CA 1
ATOM 716 C C . ARG A 1 101 ? -47.818 47.458 -10.980 1.00 51.75 101 ARG A C 1
ATOM 718 O O . ARG A 1 101 ? -46.673 47.768 -10.664 1.00 51.75 101 ARG A O 1
ATOM 725 N N . GLN A 1 102 ? -48.166 47.150 -12.231 1.00 52.81 102 GLN A N 1
ATOM 726 C CA . GLN A 1 102 ? -47.207 47.099 -13.344 1.00 52.81 102 GLN A CA 1
ATOM 727 C C . GLN A 1 102 ? -46.870 48.480 -13.926 1.00 52.81 102 GLN A C 1
ATOM 729 O O . GLN A 1 102 ? -45.784 48.668 -14.466 1.00 52.81 102 GLN A O 1
ATOM 734 N N . THR A 1 103 ? -47.763 49.462 -13.794 1.00 48.53 103 THR A N 1
ATOM 735 C CA . THR A 1 103 ? -47.650 50.766 -14.476 1.00 48.53 103 THR A CA 1
ATOM 736 C C . THR A 1 103 ? -47.007 51.874 -13.636 1.00 48.53 103 THR A C 1
ATOM 738 O O . THR A 1 103 ? -46.701 52.943 -14.163 1.00 48.53 103 THR A O 1
ATOM 741 N N . ARG A 1 104 ? -46.734 51.647 -12.339 1.00 54.25 104 ARG A N 1
ATOM 742 C CA . ARG A 1 104 ? -46.025 52.621 -11.490 1.00 54.25 104 ARG A CA 1
ATOM 743 C C . ARG A 1 104 ? -44.529 52.288 -11.397 1.00 54.25 104 ARG A C 1
ATOM 745 O O . ARG A 1 104 ? -44.171 51.349 -10.681 1.00 54.25 104 ARG A O 1
ATOM 752 N N . PRO A 1 105 ? -43.630 53.097 -11.995 1.00 57.31 105 PRO A N 1
ATOM 753 C CA . PRO A 1 105 ? -42.201 52.775 -12.093 1.00 57.31 105 PRO A CA 1
ATOM 754 C C . PRO A 1 105 ? -41.534 52.584 -10.725 1.00 57.31 105 PRO A C 1
ATOM 756 O O . PRO A 1 105 ? -40.646 51.753 -10.577 1.00 57.31 105 PRO A O 1
ATOM 759 N N . ARG A 1 106 ? -42.018 53.283 -9.687 1.00 55.38 106 ARG A N 1
ATOM 760 C CA . ARG A 1 106 ? -41.507 53.149 -8.314 1.00 55.38 106 ARG A CA 1
ATOM 761 C C . ARG A 1 106 ? -41.780 51.775 -7.688 1.00 55.38 106 ARG A C 1
ATOM 763 O O . ARG A 1 106 ? -40.932 51.284 -6.958 1.00 55.38 106 ARG A O 1
ATOM 770 N N . HIS A 1 107 ? -42.917 51.137 -7.979 1.00 51.72 107 HIS A N 1
ATOM 771 C CA . HIS A 1 107 ? -43.249 49.829 -7.391 1.00 51.72 107 HIS A CA 1
ATOM 772 C C . HIS A 1 107 ? -42.538 48.692 -8.127 1.00 51.72 107 HIS A C 1
ATOM 774 O O . HIS A 1 107 ? -41.987 47.803 -7.482 1.00 51.72 107 HIS A O 1
ATOM 780 N N . ALA A 1 108 ? -42.456 48.775 -9.460 1.00 56.81 108 ALA A N 1
ATOM 781 C CA . ALA A 1 108 ? -41.629 47.874 -10.259 1.00 56.81 108 ALA A CA 1
ATOM 782 C C . ALA A 1 108 ? -40.148 47.950 -9.843 1.00 56.81 108 ALA A C 1
ATOM 784 O O . ALA A 1 108 ? -39.500 46.916 -9.692 1.00 56.81 108 ALA A O 1
ATOM 785 N N . MET A 1 109 ? -39.627 49.153 -9.569 1.00 59.31 109 MET A N 1
ATOM 786 C CA . MET A 1 109 ? -38.260 49.350 -9.077 1.00 59.31 109 MET A CA 1
ATOM 787 C C . MET A 1 109 ? -38.043 48.721 -7.693 1.00 59.31 109 MET A C 1
ATOM 789 O O . MET A 1 109 ? -37.063 48.007 -7.515 1.00 59.31 109 MET A O 1
ATOM 793 N N . ILE A 1 110 ? -38.962 48.911 -6.738 1.00 61.56 110 ILE A N 1
ATOM 794 C CA . ILE A 1 110 ? -38.855 48.329 -5.385 1.00 61.56 110 ILE A CA 1
ATOM 795 C C . ILE A 1 110 ? -38.890 46.792 -5.429 1.00 61.56 110 ILE A C 1
ATOM 797 O O . ILE A 1 110 ? -38.036 46.145 -4.825 1.00 61.56 110 ILE A O 1
ATOM 801 N N . LEU A 1 111 ? -39.818 46.201 -6.189 1.00 57.19 111 LEU A N 1
ATOM 802 C CA . LEU A 1 111 ? -39.899 44.745 -6.373 1.00 57.19 111 LEU A CA 1
ATOM 803 C C . LEU A 1 111 ? -38.638 44.189 -7.042 1.00 57.19 111 LEU A C 1
ATOM 805 O O . LEU A 1 111 ? -38.087 43.188 -6.584 1.00 57.19 111 LEU A O 1
ATOM 809 N N . THR A 1 112 ? -38.130 44.874 -8.068 1.00 63.06 112 THR A N 1
ATOM 810 C CA . THR A 1 112 ? -36.887 44.473 -8.738 1.00 63.06 112 THR A CA 1
ATOM 811 C C . THR A 1 112 ? -35.711 44.546 -7.768 1.00 63.06 112 THR A C 1
ATOM 813 O O . THR A 1 112 ? -35.025 43.546 -7.610 1.00 63.06 112 THR A O 1
ATOM 816 N N . MET A 1 113 ? -35.537 45.654 -7.033 1.00 64.44 113 MET A N 1
ATOM 817 C CA . MET A 1 113 ? -34.461 45.810 -6.044 1.00 64.44 113 MET A CA 1
ATOM 818 C C . MET A 1 113 ? -34.527 44.762 -4.930 1.00 64.44 113 MET A C 1
ATOM 820 O O . MET A 1 113 ? -33.486 44.245 -4.536 1.00 64.44 113 MET A O 1
ATOM 824 N N . SER A 1 114 ? -35.723 44.411 -4.447 1.00 63.44 114 SER A N 1
ATOM 825 C CA . SER A 1 114 ? -35.890 43.381 -3.412 1.00 63.44 114 SER A CA 1
ATOM 826 C C . SER A 1 114 ? -35.486 41.983 -3.897 1.00 63.44 114 SER A C 1
ATOM 828 O O . SER A 1 114 ? -34.801 41.259 -3.174 1.00 63.44 114 SER A O 1
ATOM 830 N N . ARG A 1 115 ? -35.802 41.635 -5.154 1.00 69.94 115 ARG A N 1
ATOM 831 C CA . ARG A 1 115 ? -35.361 40.383 -5.786 1.00 69.94 115 ARG A CA 1
ATOM 832 C C . ARG A 1 115 ? -33.854 40.346 -5.997 1.00 69.94 115 ARG A C 1
ATOM 834 O O . ARG A 1 115 ? -33.229 39.333 -5.688 1.00 69.94 115 ARG A O 1
ATOM 841 N N . THR A 1 116 ? -33.249 41.444 -6.456 1.00 71.12 116 THR A N 1
ATOM 842 C CA . THR A 1 116 ? -31.789 41.513 -6.602 1.00 71.12 116 THR A CA 1
ATOM 843 C C . THR A 1 116 ? -31.093 41.402 -5.249 1.00 71.12 116 THR A C 1
ATOM 845 O O . THR A 1 116 ? -30.110 40.677 -5.143 1.00 71.12 116 THR A O 1
ATOM 848 N N . LEU A 1 117 ? -31.618 42.047 -4.199 1.00 71.75 117 LEU A N 1
ATOM 849 C CA . LEU A 1 117 ? -31.068 41.934 -2.845 1.00 71.75 117 LEU A CA 1
ATOM 850 C C . LEU A 1 117 ? -31.163 40.499 -2.309 1.00 71.75 117 LEU A C 1
ATOM 852 O O . LEU A 1 117 ? -30.207 40.014 -1.712 1.00 71.75 117 LEU A O 1
ATOM 856 N N . GLY A 1 118 ? -32.285 39.811 -2.550 1.00 70.56 118 GLY A N 1
ATOM 857 C CA . GLY A 1 118 ? -32.475 38.410 -2.167 1.00 70.56 118 GLY A CA 1
ATOM 858 C C . GLY A 1 118 ? -31.505 37.463 -2.877 1.00 70.56 118 GLY A C 1
ATOM 859 O O . GLY A 1 118 ? -30.907 36.603 -2.232 1.00 70.56 118 GLY A O 1
ATOM 860 N N . ILE A 1 119 ? -31.277 37.662 -4.181 1.00 73.69 119 ILE A N 1
ATOM 861 C CA . ILE A 1 119 ? -30.284 36.900 -4.955 1.00 73.69 119 ILE A CA 1
ATOM 862 C C . ILE A 1 119 ? -28.865 37.173 -4.443 1.00 73.69 119 ILE A C 1
ATOM 864 O O . ILE A 1 119 ? -28.110 36.229 -4.223 1.00 73.69 119 ILE A O 1
ATOM 868 N N . ILE A 1 120 ? -28.506 38.441 -4.211 1.00 72.56 120 ILE A N 1
ATOM 869 C CA . ILE A 1 120 ? -27.181 38.828 -3.698 1.00 72.56 120 ILE A CA 1
ATOM 870 C C . ILE A 1 120 ? -26.950 38.236 -2.305 1.00 72.56 120 ILE A C 1
ATOM 872 O O . ILE A 1 120 ? -25.876 37.698 -2.049 1.00 72.56 120 ILE A O 1
ATOM 876 N N . LEU A 1 121 ? -27.951 38.276 -1.422 1.00 71.56 121 LEU A N 1
ATOM 877 C CA . LEU A 1 121 ? -27.857 37.695 -0.084 1.00 71.56 121 LEU A CA 1
ATOM 878 C C . LEU A 1 121 ? -27.755 36.162 -0.140 1.00 71.56 121 LEU A C 1
ATOM 880 O O . LEU A 1 121 ? -26.948 35.583 0.580 1.00 71.56 121 LEU A O 1
ATOM 884 N N . GLY A 1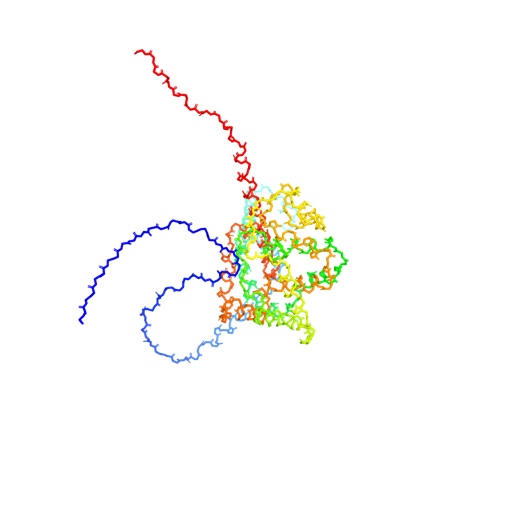 122 ? -28.505 35.505 -1.031 1.00 62.97 122 GLY A N 1
ATOM 885 C CA . GLY A 1 122 ? -28.407 34.061 -1.260 1.00 62.97 122 GLY A CA 1
ATOM 886 C C . GLY A 1 122 ? -27.033 33.633 -1.789 1.00 62.97 122 GLY A C 1
ATOM 887 O O . GLY A 1 122 ? -26.449 32.676 -1.283 1.00 62.97 122 GLY A O 1
ATOM 888 N N . LEU A 1 123 ? -26.474 34.383 -2.744 1.00 68.00 123 LEU A N 1
ATOM 889 C CA . LEU A 1 123 ? -25.106 34.198 -3.237 1.00 68.00 123 LEU A CA 1
ATOM 890 C C . LEU A 1 123 ? -24.067 34.456 -2.142 1.00 68.00 123 LEU A C 1
ATOM 892 O O . LEU A 1 123 ? -23.137 33.669 -2.003 1.00 68.00 123 LEU A O 1
ATOM 896 N N . ALA A 1 124 ? -24.232 35.506 -1.335 1.00 59.41 124 ALA A N 1
ATOM 897 C CA . ALA A 1 124 ? -23.327 35.824 -0.233 1.00 59.41 124 ALA A CA 1
ATOM 898 C C . ALA A 1 124 ? -23.336 34.742 0.859 1.00 59.41 124 ALA A C 1
ATOM 900 O O . ALA A 1 124 ? -22.275 34.387 1.362 1.00 59.41 124 ALA A O 1
ATOM 901 N N . VAL A 1 125 ? -24.498 34.165 1.184 1.00 59.62 125 VAL A N 1
ATOM 902 C CA . VAL A 1 125 ? -24.609 33.033 2.121 1.00 59.62 125 VAL A CA 1
ATOM 903 C C . VAL A 1 125 ? -24.003 31.759 1.525 1.00 59.62 125 VAL A C 1
ATOM 905 O O . VAL A 1 125 ? -23.262 31.066 2.217 1.00 59.62 125 VAL A O 1
ATOM 908 N N . MET A 1 126 ? -24.228 31.475 0.237 1.00 56.12 126 MET A N 1
ATOM 909 C CA . MET A 1 126 ? -23.571 30.367 -0.473 1.00 56.12 126 MET A CA 1
ATOM 910 C C . MET A 1 126 ? -22.041 30.510 -0.459 1.00 56.12 126 MET A C 1
ATOM 912 O O . MET A 1 126 ? -21.340 29.556 -0.127 1.00 56.12 126 MET A O 1
ATOM 916 N N . LEU A 1 127 ? -21.523 31.709 -0.740 1.00 57.34 127 LEU A N 1
ATOM 917 C CA . LEU A 1 127 ? -20.092 32.028 -0.706 1.00 57.34 127 LEU A CA 1
ATOM 918 C C . LEU A 1 127 ? -19.517 31.951 0.719 1.00 57.34 127 LEU A C 1
ATOM 920 O O . LEU A 1 127 ? -18.427 31.420 0.904 1.00 57.34 127 LEU A O 1
ATOM 924 N N . ALA A 1 128 ? -20.260 32.412 1.729 1.00 48.25 128 ALA A N 1
ATOM 925 C CA . ALA A 1 128 ? -19.855 32.349 3.136 1.00 48.25 128 ALA A CA 1
ATOM 926 C C . ALA A 1 128 ? -19.952 30.936 3.746 1.00 48.25 128 ALA A C 1
ATOM 928 O O . ALA A 1 128 ? -19.300 30.658 4.749 1.00 48.25 128 ALA A O 1
ATOM 929 N N . SER A 1 129 ? -20.738 30.034 3.149 1.00 51.28 129 SER A N 1
ATOM 930 C CA . SER A 1 129 ? -20.905 28.647 3.614 1.00 51.28 129 SER A CA 1
ATOM 931 C C . SER A 1 129 ? -19.811 27.684 3.135 1.00 51.28 129 SER A C 1
ATOM 933 O O . SER A 1 129 ? -19.770 26.525 3.559 1.00 51.28 129 SER A O 1
ATOM 935 N N . GLN A 1 130 ? -18.893 28.136 2.274 1.00 59.59 130 GLN A N 1
ATOM 936 C CA . GLN A 1 130 ? -17.765 27.317 1.845 1.00 59.59 130 GLN A CA 1
ATOM 937 C C . GLN A 1 130 ? -16.699 27.267 2.944 1.00 59.59 130 GLN A C 1
ATOM 939 O O . GLN A 1 130 ? -15.730 28.022 2.938 1.00 59.59 130 GLN A O 1
ATOM 944 N N . VAL A 1 131 ? -16.871 26.343 3.895 1.00 57.28 131 VAL A N 1
ATOM 945 C CA . VAL A 1 131 ? -15.796 25.929 4.808 1.00 57.28 131 VAL A CA 1
ATOM 946 C C . VAL A 1 131 ? -14.555 25.618 3.961 1.00 57.28 131 VAL A C 1
ATOM 948 O O . VAL A 1 131 ? -14.672 24.816 3.022 1.00 57.28 131 VAL A O 1
ATOM 951 N N . PRO A 1 132 ? -13.385 26.226 4.248 1.00 59.72 132 PRO A N 1
ATOM 952 C CA . PRO A 1 132 ? -12.195 26.018 3.439 1.00 59.72 132 PRO A CA 1
ATOM 953 C C . PRO A 1 132 ? -11.882 24.516 3.373 1.00 59.72 132 PRO A C 1
ATOM 955 O O . PRO A 1 132 ? -11.960 23.842 4.406 1.00 59.72 132 PRO A O 1
ATOM 958 N N . PRO A 1 133 ? -11.513 23.960 2.204 1.00 75.06 133 PRO A N 1
ATOM 959 C CA . PRO A 1 133 ? -11.469 22.504 2.037 1.00 75.06 133 PRO A CA 1
ATOM 960 C C . PRO A 1 133 ? -10.478 21.807 2.989 1.00 75.06 133 PRO A C 1
ATOM 962 O O . PRO A 1 133 ? -10.701 20.675 3.406 1.00 75.06 133 PRO A O 1
ATOM 965 N N . ARG A 1 134 ? -9.433 22.520 3.435 1.00 83.38 134 ARG A N 1
ATOM 966 C CA . ARG A 1 134 ? -8.497 22.048 4.469 1.00 83.38 134 ARG A CA 1
ATOM 967 C C . ARG A 1 134 ? -9.157 21.816 5.834 1.00 83.38 134 ARG A C 1
ATOM 969 O O . ARG A 1 134 ? -8.788 20.869 6.520 1.00 83.38 134 ARG A O 1
ATOM 976 N N . HIS A 1 135 ? -10.115 22.654 6.228 1.00 83.69 135 HIS A N 1
ATOM 977 C CA . HIS A 1 135 ? -10.824 22.492 7.498 1.00 83.69 135 HIS A CA 1
ATOM 978 C C . HIS A 1 135 ? -11.748 21.272 7.458 1.00 83.69 135 HIS A C 1
ATOM 980 O O . HIS A 1 135 ? -11.744 20.497 8.405 1.00 83.69 135 HIS A O 1
ATOM 986 N N . LYS A 1 136 ? -12.442 21.028 6.333 1.00 85.12 136 LYS A N 1
ATOM 987 C CA . LYS A 1 136 ? -13.263 19.814 6.146 1.00 85.12 136 LYS A CA 1
ATOM 988 C C . LYS A 1 136 ? -12.439 18.539 6.333 1.00 85.12 136 LYS A C 1
ATOM 990 O O . LYS A 1 136 ? -12.846 17.646 7.064 1.00 85.12 136 LYS A O 1
ATOM 995 N N . TYR A 1 137 ? -11.245 18.502 5.743 1.00 90.44 137 TYR A N 1
ATOM 996 C CA . TYR A 1 137 ? -10.304 17.394 5.912 1.00 90.44 137 TYR A CA 1
ATOM 997 C C . TYR A 1 137 ? -9.865 17.203 7.375 1.00 90.44 137 TYR A C 1
ATOM 999 O O . TYR A 1 137 ? -9.784 16.079 7.870 1.00 90.44 137 TYR A O 1
ATOM 1007 N N . GLN A 1 138 ? -9.592 18.298 8.093 1.00 89.88 138 GLN A N 1
ATOM 1008 C CA . GLN A 1 138 ? -9.236 18.238 9.514 1.00 89.88 138 GLN A CA 1
ATOM 1009 C C . GLN A 1 138 ? -10.408 17.760 10.380 1.00 89.88 138 GLN A C 1
ATOM 1011 O O . GLN A 1 138 ? -10.197 16.921 11.252 1.00 89.88 138 GLN A O 1
ATOM 1016 N N . GLU A 1 139 ? -11.628 18.236 10.125 1.00 90.44 139 GLU A N 1
ATOM 1017 C CA . GLU A 1 139 ? -12.847 17.769 10.798 1.00 90.44 139 GLU A CA 1
ATOM 1018 C C . GLU A 1 139 ? -13.077 16.272 10.569 1.00 90.44 139 GLU A C 1
ATOM 1020 O O . GLU A 1 139 ? -13.307 15.545 11.535 1.00 90.44 139 GLU A O 1
ATOM 1025 N N . ALA A 1 140 ? -12.940 15.804 9.323 1.00 92.44 140 ALA A N 1
ATOM 1026 C CA . ALA A 1 140 ? -13.047 14.390 8.969 1.00 92.44 140 ALA A CA 1
ATOM 1027 C C . ALA A 1 140 ? -12.025 13.545 9.746 1.00 92.44 140 ALA A C 1
ATOM 1029 O O . ALA A 1 140 ? -12.354 12.516 10.332 1.00 92.44 140 ALA A O 1
ATOM 1030 N N . CYS A 1 141 ? -10.776 14.017 9.823 1.00 94.31 141 CYS A N 1
ATOM 1031 C CA . CYS A 1 141 ? -9.724 13.351 10.583 1.00 94.31 141 CYS A CA 1
ATOM 1032 C C . CYS A 1 141 ? -10.016 13.298 12.091 1.00 94.31 141 CYS A C 1
ATOM 1034 O O . CYS A 1 141 ? -9.683 12.308 12.747 1.00 94.31 141 CYS A O 1
ATOM 1036 N N . LEU A 1 142 ? -10.603 14.354 12.656 1.00 94.62 142 LEU A N 1
ATOM 1037 C CA . LEU A 1 142 ? -10.931 14.447 14.080 1.00 94.62 142 LEU A CA 1
ATOM 1038 C C . LEU A 1 142 ? -12.152 13.598 14.472 1.00 94.62 142 LEU A C 1
ATOM 1040 O O . LEU A 1 142 ? -12.326 13.315 15.658 1.00 94.62 142 LEU A O 1
ATOM 1044 N N . ASN A 1 143 ? -12.971 13.165 13.511 1.00 94.81 143 ASN A N 1
ATOM 1045 C CA . ASN A 1 143 ? -14.177 12.378 13.755 1.00 94.81 143 ASN A CA 1
ATOM 1046 C C . ASN A 1 143 ? -13.869 10.895 14.049 1.00 94.81 143 ASN A C 1
ATOM 1048 O O . ASN A 1 143 ? -14.109 10.004 13.234 1.00 94.81 143 ASN A O 1
ATOM 1052 N N . VAL A 1 144 ? -13.329 10.617 15.240 1.00 93.81 144 VAL A N 1
ATOM 1053 C CA . VAL A 1 144 ? -12.971 9.250 15.665 1.00 93.81 144 VAL A CA 1
ATOM 1054 C C . VAL A 1 144 ? -14.190 8.326 15.715 1.00 93.81 144 VAL A C 1
ATOM 1056 O O . VAL A 1 144 ? -14.078 7.176 15.309 1.00 93.81 144 VAL A O 1
ATOM 1059 N N . ALA A 1 145 ? -15.357 8.832 16.123 1.00 94.75 145 ALA A N 1
ATOM 1060 C CA . ALA A 1 145 ? -16.584 8.036 16.191 1.00 94.75 145 ALA A CA 1
ATOM 1061 C C . ALA A 1 145 ? -16.979 7.464 14.820 1.00 94.75 145 ALA A C 1
ATOM 1063 O O . ALA A 1 145 ? -17.323 6.290 14.708 1.00 94.75 145 ALA A O 1
ATOM 1064 N N . GLN A 1 146 ? -16.872 8.270 13.760 1.00 93.12 146 GLN A N 1
ATOM 1065 C CA . GLN A 1 146 ? -17.130 7.803 12.400 1.00 93.12 146 GLN A CA 1
ATOM 1066 C C . GLN A 1 146 ? -16.077 6.799 11.923 1.00 93.12 146 GLN A C 1
ATOM 1068 O O . GLN A 1 146 ? -16.425 5.809 11.284 1.00 93.12 146 GLN A O 1
ATOM 1073 N N . LEU A 1 147 ? -14.798 7.010 12.251 1.00 92.38 147 LEU A N 1
ATOM 1074 C CA . LEU A 1 147 ? -13.742 6.053 11.908 1.00 92.38 147 LEU A CA 1
ATOM 1075 C C . LEU A 1 147 ? -13.969 4.702 12.583 1.00 92.38 147 LEU A C 1
ATOM 1077 O O . LEU A 1 147 ? -13.837 3.673 11.930 1.00 92.38 147 LEU A O 1
ATOM 1081 N N . GLU A 1 148 ? -14.336 4.696 13.864 1.00 93.62 148 GLU A N 1
ATOM 1082 C CA . GLU A 1 148 ? -14.671 3.475 14.603 1.00 93.62 148 GLU A CA 1
ATOM 1083 C C . GLU A 1 148 ? -15.910 2.782 14.036 1.00 93.62 148 GLU A C 1
ATOM 1085 O O . GLU A 1 148 ? -15.906 1.560 13.900 1.00 93.62 148 GLU A O 1
ATOM 1090 N N . GLN A 1 149 ? -16.929 3.546 13.634 1.00 95.12 149 GLN A N 1
ATOM 1091 C CA . GLN A 1 149 ? -18.115 3.003 12.972 1.00 95.12 149 GLN A CA 1
ATOM 1092 C C . GLN A 1 149 ? -17.783 2.344 11.624 1.00 95.12 149 GLN A C 1
ATOM 1094 O O . GLN A 1 149 ? -18.343 1.298 11.298 1.00 95.12 149 GLN A O 1
ATOM 1099 N N . LEU A 1 150 ? -16.887 2.948 10.837 1.00 94.31 150 LEU A N 1
ATOM 1100 C CA . LEU A 1 150 ? -16.444 2.403 9.552 1.00 94.31 150 LEU A CA 1
ATOM 1101 C C . LEU A 1 150 ? -15.483 1.218 9.725 1.00 94.31 150 LEU A C 1
ATOM 1103 O O . LEU A 1 150 ? -15.470 0.308 8.896 1.00 94.31 150 LEU A O 1
ATOM 1107 N N . GLY A 1 151 ? -14.664 1.213 10.778 1.00 93.94 151 GLY A N 1
ATOM 1108 C CA . GLY A 1 151 ? -13.675 0.170 11.031 1.00 93.94 151 GLY A CA 1
ATOM 1109 C C . GLY A 1 151 ? -12.730 -0.021 9.841 1.00 93.94 151 GLY A C 1
ATOM 1110 O O . GLY A 1 151 ? -11.987 0.882 9.458 1.00 93.94 151 GLY A O 1
ATOM 1111 N N . THR A 1 152 ? -12.768 -1.212 9.242 1.00 94.69 152 THR A N 1
ATOM 1112 C CA . THR A 1 152 ? -11.960 -1.597 8.073 1.00 94.69 152 THR A CA 1
ATOM 1113 C C . THR A 1 152 ? -12.719 -1.500 6.746 1.00 94.69 152 THR A C 1
ATOM 1115 O O . THR A 1 152 ? -12.136 -1.776 5.697 1.00 94.69 152 THR A O 1
ATOM 1118 N N . GLN A 1 153 ? -13.988 -1.066 6.746 1.00 95.25 153 GLN A N 1
ATOM 1119 C CA . GLN A 1 153 ? -14.804 -0.939 5.529 1.00 95.25 153 GLN A CA 1
ATOM 1120 C C . GLN A 1 153 ? -14.121 -0.150 4.395 1.00 95.25 153 GLN A C 1
ATOM 1122 O O . GLN A 1 153 ? -14.198 -0.614 3.256 1.00 95.25 153 GLN A O 1
ATOM 1127 N N . PRO A 1 154 ? -13.384 0.958 4.644 1.00 94.12 154 PRO A N 1
ATOM 1128 C CA . PRO A 1 154 ? -12.696 1.689 3.573 1.00 94.12 154 PRO A CA 1
ATOM 1129 C C . PRO A 1 154 ? -11.638 0.865 2.816 1.00 94.12 154 PRO A C 1
ATOM 1131 O O . PRO A 1 154 ? -11.284 1.192 1.684 1.00 94.12 154 PRO A O 1
ATOM 1134 N N . LEU A 1 155 ? -11.140 -0.227 3.409 1.00 93.38 155 LEU A N 1
ATOM 1135 C CA . LEU A 1 155 ? -10.193 -1.139 2.766 1.00 93.38 155 LEU A CA 1
ATOM 1136 C C . LEU A 1 155 ? -10.866 -2.218 1.913 1.00 93.38 155 LEU A C 1
ATOM 1138 O O . LEU A 1 155 ? -10.190 -2.829 1.086 1.00 93.38 155 LEU A O 1
ATOM 1142 N N . ALA A 1 156 ? -12.167 -2.465 2.088 1.00 93.94 156 ALA A N 1
ATOM 1143 C CA . ALA A 1 156 ? -12.844 -3.640 1.542 1.00 93.94 156 ALA A CA 1
ATOM 1144 C C . ALA A 1 156 ? -12.698 -3.761 0.018 1.00 93.94 156 ALA A C 1
ATOM 1146 O O . ALA A 1 156 ? -12.405 -4.842 -0.490 1.00 93.94 156 ALA A O 1
ATOM 1147 N N . GLN A 1 157 ? -12.819 -2.649 -0.714 1.00 93.25 157 GLN A N 1
ATOM 1148 C CA . GLN A 1 157 ? -12.641 -2.641 -2.168 1.00 93.25 157 GLN A CA 1
ATOM 1149 C C . GLN A 1 157 ? -11.222 -3.067 -2.581 1.00 93.25 157 GLN A C 1
ATOM 1151 O O . GLN A 1 157 ? -11.051 -3.851 -3.520 1.00 93.25 157 GLN A O 1
ATOM 1156 N N . TYR A 1 158 ? -10.199 -2.569 -1.886 1.00 92.44 158 TYR A N 1
ATOM 1157 C CA . TYR A 1 158 ? -8.799 -2.859 -2.195 1.00 92.44 158 TYR A CA 1
ATOM 1158 C C . TYR A 1 158 ? -8.441 -4.296 -1.818 1.00 92.44 158 TYR A C 1
ATOM 1160 O O . TYR A 1 158 ? -7.880 -5.023 -2.637 1.00 92.44 158 TYR A O 1
ATOM 1168 N N . LEU A 1 159 ? -8.838 -4.740 -0.623 1.00 95.38 159 LEU A N 1
ATOM 1169 C CA . LEU A 1 159 ? -8.615 -6.109 -0.158 1.00 95.38 159 LEU A CA 1
ATOM 1170 C C . LEU A 1 159 ? -9.369 -7.131 -1.016 1.00 95.38 159 LEU A C 1
ATOM 1172 O O . LEU A 1 159 ? -8.801 -8.165 -1.355 1.00 95.38 159 LEU A O 1
ATOM 1176 N N . GLY A 1 160 ? -10.598 -6.824 -1.439 1.00 96.62 160 GLY A N 1
ATOM 1177 C CA . GLY A 1 160 ? -11.360 -7.660 -2.368 1.00 96.62 160 GLY A CA 1
ATOM 1178 C C . GLY A 1 160 ? -10.688 -7.776 -3.738 1.00 96.62 160 GLY A C 1
ATOM 1179 O O . GLY A 1 160 ? -10.594 -8.871 -4.290 1.00 96.62 160 GLY A O 1
ATOM 1180 N N . SER A 1 161 ? -10.137 -6.672 -4.253 1.00 95.19 161 SER A N 1
ATOM 1181 C CA . SER A 1 161 ? -9.377 -6.677 -5.512 1.00 95.19 161 SER A CA 1
ATOM 1182 C C . SER A 1 161 ? -8.106 -7.529 -5.413 1.00 95.19 161 SER A C 1
ATOM 1184 O O . SER A 1 161 ? -7.762 -8.230 -6.363 1.00 95.19 161 SER A O 1
ATOM 1186 N N . ILE A 1 162 ? -7.428 -7.510 -4.260 1.00 97.06 162 ILE A N 1
ATOM 1187 C CA . ILE A 1 162 ? -6.246 -8.345 -4.003 1.00 97.06 162 ILE A CA 1
ATOM 1188 C C . ILE A 1 162 ? -6.648 -9.817 -3.852 1.00 97.06 162 ILE A C 1
ATOM 1190 O O . ILE A 1 162 ? -6.037 -10.687 -4.461 1.00 97.06 162 ILE A O 1
ATOM 1194 N N . ALA A 1 163 ? -7.710 -10.123 -3.109 1.00 97.25 163 ALA A N 1
ATOM 1195 C CA . ALA A 1 163 ? -8.197 -11.494 -2.957 1.00 97.25 163 ALA A CA 1
ATOM 1196 C C . ALA A 1 163 ? -8.560 -12.142 -4.310 1.00 97.25 163 ALA A C 1
ATOM 1198 O O . ALA A 1 163 ? -8.359 -13.343 -4.499 1.00 97.25 163 ALA A O 1
ATOM 1199 N N . ALA A 1 164 ? -9.023 -11.333 -5.269 1.00 97.56 164 ALA A N 1
ATOM 1200 C CA . ALA A 1 164 ? -9.387 -11.746 -6.622 1.00 97.56 164 ALA A CA 1
ATOM 1201 C C . ALA A 1 164 ? -8.204 -11.871 -7.610 1.00 97.56 164 ALA A C 1
ATOM 1203 O O . ALA A 1 164 ? -8.436 -12.128 -8.794 1.00 97.56 164 ALA A O 1
ATOM 1204 N N . LEU A 1 165 ? -6.951 -11.697 -7.168 1.00 97.88 165 LEU A N 1
ATOM 1205 C CA . LEU A 1 165 ? -5.775 -11.880 -8.025 1.00 97.88 165 LEU A CA 1
ATOM 1206 C C . LEU A 1 165 ? -5.641 -13.334 -8.493 1.00 97.88 165 LEU A C 1
ATOM 1208 O O . LEU A 1 165 ? -5.649 -14.273 -7.695 1.00 97.88 165 LEU A O 1
ATOM 1212 N N . GLN A 1 166 ? -5.468 -13.498 -9.800 1.00 97.38 166 GLN A N 1
ATOM 1213 C CA . GLN A 1 166 ? -5.325 -14.779 -10.490 1.00 97.38 166 GLN A CA 1
ATOM 1214 C C . GLN A 1 166 ? -4.131 -14.799 -11.450 1.00 97.38 166 GLN A C 1
ATOM 1216 O O . GLN A 1 166 ? -3.692 -15.876 -11.846 1.00 97.38 166 GLN A O 1
ATOM 1221 N N . ASN A 1 167 ? -3.608 -13.638 -11.859 1.00 97.62 167 ASN A N 1
ATOM 1222 C CA . ASN A 1 167 ? -2.548 -13.565 -12.862 1.00 97.62 167 ASN A CA 1
ATOM 1223 C C . ASN A 1 167 ? -1.621 -12.338 -12.697 1.00 97.62 167 ASN A C 1
ATOM 1225 O O . ASN A 1 167 ? -1.984 -11.359 -12.036 1.00 97.62 167 ASN A O 1
ATOM 1229 N N . PRO A 1 168 ? -0.433 -12.352 -13.341 1.00 97.06 168 PRO A N 1
ATOM 1230 C CA . PRO A 1 168 ? 0.529 -11.246 -13.300 1.00 97.06 168 PRO A CA 1
ATOM 1231 C C . PRO A 1 168 ? 0.008 -9.884 -13.772 1.00 97.06 168 PRO A C 1
ATOM 1233 O O . PRO A 1 168 ? 0.461 -8.852 -13.276 1.00 97.06 168 PRO A O 1
ATOM 1236 N N . HIS A 1 169 ? -0.945 -9.853 -14.708 1.00 97.44 169 HIS A N 1
ATOM 1237 C CA . HIS A 1 169 ? -1.544 -8.598 -15.167 1.00 97.44 169 HIS A CA 1
ATOM 1238 C C . HIS A 1 169 ? -2.247 -7.878 -14.008 1.00 97.44 169 HIS A C 1
ATOM 1240 O O . HIS A 1 169 ? -2.037 -6.685 -13.787 1.00 97.44 169 HIS A O 1
ATOM 1246 N N . GLN A 1 170 ? -3.011 -8.609 -13.195 1.00 97.81 170 GLN A N 1
ATOM 1247 C CA . GLN A 1 170 ? -3.682 -8.020 -12.038 1.00 97.81 170 GLN A CA 1
ATOM 1248 C C . GLN A 1 170 ? -2.700 -7.619 -10.923 1.00 97.81 170 GLN A C 1
ATOM 1250 O O . GLN A 1 170 ? -2.949 -6.644 -10.214 1.00 97.81 170 GLN A O 1
ATOM 1255 N N . VAL A 1 171 ? -1.551 -8.296 -10.800 1.00 98.06 171 VAL A N 1
ATOM 1256 C CA . VAL A 1 171 ? -0.459 -7.845 -9.916 1.00 98.06 171 VAL A CA 1
ATOM 1257 C C . VAL A 1 171 ? 0.058 -6.474 -10.362 1.00 98.06 171 VAL A C 1
ATOM 1259 O O . VAL A 1 171 ? 0.241 -5.587 -9.529 1.00 98.06 171 VAL A O 1
ATOM 1262 N N . ALA A 1 172 ? 0.237 -6.256 -11.668 1.00 97.50 172 ALA A N 1
ATOM 1263 C CA . ALA A 1 172 ? 0.676 -4.963 -12.191 1.00 97.50 172 ALA A CA 1
ATOM 1264 C C . ALA A 1 172 ? -0.336 -3.836 -11.924 1.00 97.50 172 ALA A C 1
ATOM 1266 O O . ALA A 1 172 ? 0.069 -2.735 -11.539 1.00 97.50 172 ALA A O 1
ATOM 1267 N N . LEU A 1 173 ? -1.640 -4.123 -12.039 1.00 96.81 173 LEU A N 1
ATOM 1268 C CA . LEU A 1 173 ? -2.710 -3.203 -11.631 1.00 96.81 173 LEU A CA 1
ATOM 1269 C C . LEU A 1 173 ? -2.609 -2.862 -10.134 1.00 96.81 173 LEU A C 1
ATOM 1271 O O . LEU A 1 173 ? -2.621 -1.689 -9.763 1.00 96.81 173 LEU A O 1
ATOM 1275 N N . ALA A 1 174 ? -2.457 -3.865 -9.266 1.00 96.94 174 ALA A N 1
ATOM 1276 C CA . ALA A 1 174 ? -2.384 -3.659 -7.819 1.00 96.94 174 ALA A CA 1
ATOM 1277 C C . ALA A 1 174 ? -1.150 -2.840 -7.395 1.00 96.94 174 ALA A C 1
ATOM 1279 O O . ALA A 1 174 ? -1.264 -1.918 -6.583 1.00 96.94 174 ALA A O 1
ATOM 1280 N N . VAL A 1 175 ? 0.017 -3.120 -7.986 1.00 96.56 175 VAL A N 1
ATOM 1281 C CA . VAL A 1 175 ? 1.243 -2.331 -7.775 1.00 96.56 175 VAL A CA 1
ATOM 1282 C C . VAL A 1 175 ? 1.055 -0.894 -8.276 1.00 96.56 175 VAL A C 1
ATOM 1284 O O . VAL A 1 175 ? 1.403 0.056 -7.574 1.00 96.56 175 VAL A O 1
ATOM 1287 N N . GLY A 1 176 ? 0.442 -0.712 -9.452 1.00 94.56 176 GLY A N 1
ATOM 1288 C CA . GLY A 1 176 ? 0.111 0.609 -9.993 1.00 94.56 176 GLY A CA 1
ATOM 1289 C C . GLY A 1 176 ? -0.817 1.412 -9.078 1.00 94.56 176 GLY A C 1
ATOM 1290 O O . GLY A 1 176 ? -0.589 2.604 -8.866 1.00 94.56 176 GLY A O 1
ATOM 1291 N N . ALA A 1 177 ? -1.817 0.763 -8.477 1.00 94.38 177 ALA A N 1
ATOM 1292 C CA . ALA A 1 177 ? -2.734 1.393 -7.532 1.00 94.38 177 ALA A CA 1
ATOM 1293 C C . ALA A 1 177 ? -2.011 1.870 -6.262 1.00 94.38 177 ALA A C 1
ATOM 1295 O O . ALA A 1 177 ? -2.192 3.013 -5.850 1.00 94.38 177 ALA A O 1
ATOM 1296 N N . LEU A 1 178 ? -1.131 1.049 -5.680 1.00 94.00 178 LEU A N 1
ATOM 1297 C CA . LEU A 1 178 ? -0.309 1.450 -4.531 1.00 94.00 178 LEU A CA 1
ATOM 1298 C C . LEU A 1 178 ? 0.587 2.652 -4.870 1.00 94.00 178 LEU A C 1
ATOM 1300 O O . LEU A 1 178 ? 0.602 3.649 -4.143 1.00 94.00 178 LEU A O 1
ATOM 1304 N N . HIS A 1 179 ? 1.263 2.608 -6.019 1.00 92.94 179 HIS A N 1
ATOM 1305 C CA . HIS A 1 179 ? 2.139 3.692 -6.471 1.00 92.94 179 HIS A CA 1
ATOM 1306 C C . HIS A 1 179 ? 1.378 4.986 -6.768 1.00 92.94 179 HIS A C 1
ATOM 1308 O O . HIS A 1 179 ? 1.892 6.074 -6.495 1.00 92.94 179 HIS A O 1
ATOM 1314 N N . ARG A 1 180 ? 0.134 4.895 -7.256 1.00 91.94 180 ARG A N 1
ATOM 1315 C CA . ARG A 1 180 ? -0.748 6.055 -7.436 1.00 91.94 180 ARG A CA 1
ATOM 1316 C C . ARG A 1 180 ? -0.958 6.809 -6.130 1.00 91.94 180 ARG A C 1
ATOM 1318 O O . ARG A 1 180 ? -0.987 8.031 -6.158 1.00 91.94 180 ARG A O 1
ATOM 1325 N N . TYR A 1 181 ? -1.035 6.121 -4.995 1.00 90.06 181 TYR A N 1
ATOM 1326 C CA . TYR A 1 181 ? -1.189 6.746 -3.678 1.00 90.06 181 TYR A CA 1
ATOM 1327 C C . TYR A 1 181 ? 0.143 6.995 -2.957 1.00 90.06 181 TYR A C 1
ATOM 1329 O O . TYR A 1 181 ? 0.151 7.316 -1.770 1.00 90.06 181 TYR A O 1
ATOM 1337 N N . GLY A 1 182 ? 1.272 6.866 -3.660 1.00 86.81 182 GLY A N 1
ATOM 1338 C CA . GLY A 1 182 ? 2.605 7.082 -3.101 1.00 86.81 182 GLY A CA 1
ATOM 1339 C C . GLY A 1 182 ? 3.055 5.996 -2.123 1.00 86.81 182 GLY A C 1
ATOM 1340 O O . GLY A 1 182 ? 4.008 6.222 -1.386 1.00 86.81 182 GLY A O 1
ATOM 1341 N N . ALA A 1 183 ? 2.383 4.843 -2.097 1.00 86.94 183 ALA A N 1
ATOM 1342 C CA . ALA A 1 183 ? 2.834 3.681 -1.343 1.00 86.94 183 ALA A CA 1
ATOM 1343 C C . ALA A 1 183 ? 3.926 2.935 -2.119 1.00 86.94 183 ALA A C 1
ATOM 1345 O O . ALA A 1 183 ? 3.926 2.939 -3.348 1.00 86.94 183 ALA A O 1
ATOM 1346 N N . PHE A 1 184 ? 4.838 2.266 -1.412 1.00 82.94 184 PHE A N 1
ATOM 1347 C CA . PHE A 1 184 ? 5.870 1.431 -2.029 1.00 82.94 184 PHE A CA 1
ATOM 1348 C C . PHE A 1 184 ? 5.415 -0.024 -2.152 1.00 82.94 184 PHE A C 1
ATOM 1350 O O . PHE A 1 184 ? 5.004 -0.624 -1.152 1.00 82.94 184 PHE A O 1
ATOM 1357 N N . ALA A 1 185 ? 5.548 -0.591 -3.355 1.00 90.75 185 ALA A N 1
ATOM 1358 C CA . ALA A 1 185 ? 5.308 -2.005 -3.616 1.00 90.75 185 ALA A CA 1
ATOM 1359 C C . ALA A 1 185 ? 6.164 -2.530 -4.779 1.00 90.75 185 ALA A C 1
ATOM 1361 O O . ALA A 1 185 ? 6.214 -1.946 -5.854 1.00 90.75 185 ALA A O 1
ATOM 1362 N N . ALA A 1 186 ? 6.795 -3.681 -4.569 1.00 91.06 186 ALA A N 1
ATOM 1363 C CA . ALA A 1 186 ? 7.613 -4.462 -5.493 1.00 91.06 186 ALA A CA 1
ATOM 1364 C C . ALA A 1 186 ? 8.888 -3.800 -6.040 1.00 91.06 186 ALA A C 1
ATOM 1366 O O . ALA A 1 186 ? 9.931 -4.441 -6.108 1.00 91.06 186 ALA A O 1
ATOM 1367 N N . PHE A 1 187 ? 8.845 -2.521 -6.391 1.00 87.94 187 PHE A N 1
ATOM 1368 C CA . PHE A 1 187 ? 10.006 -1.713 -6.728 1.00 87.94 187 PHE A CA 1
ATOM 1369 C C . PHE A 1 187 ? 9.771 -0.279 -6.265 1.00 87.94 187 PHE A C 1
ATOM 1371 O O . PHE A 1 187 ? 8.650 0.221 -6.255 1.00 87.94 187 PHE A O 1
ATOM 1378 N N . ARG A 1 188 ? 10.842 0.419 -5.887 1.00 73.06 188 ARG A N 1
ATOM 1379 C CA . ARG A 1 188 ? 10.722 1.825 -5.493 1.00 73.06 188 ARG A CA 1
ATOM 1380 C C . ARG A 1 188 ? 10.672 2.709 -6.729 1.00 73.06 188 ARG A C 1
ATOM 1382 O O . ARG A 1 188 ? 11.524 2.603 -7.610 1.00 73.06 188 ARG A O 1
ATOM 1389 N N . VAL A 1 189 ? 9.704 3.617 -6.745 1.00 63.91 189 VAL A N 1
ATOM 1390 C CA . VAL A 1 189 ? 9.667 4.747 -7.674 1.00 63.91 189 VAL A CA 1
ATOM 1391 C C . VAL A 1 189 ? 10.223 5.967 -6.940 1.00 63.91 189 VAL A C 1
ATOM 1393 O O . VAL A 1 189 ? 9.539 6.570 -6.115 1.00 63.91 189 VAL A O 1
ATOM 1396 N N . GLY A 1 190 ? 11.478 6.331 -7.211 1.00 58.00 190 GLY A N 1
ATOM 1397 C CA . GLY A 1 190 ? 12.177 7.418 -6.510 1.00 58.00 190 GLY A CA 1
ATOM 1398 C C . GLY A 1 190 ? 13.549 7.026 -5.951 1.00 58.00 190 GLY A C 1
ATOM 1399 O O . GLY A 1 190 ? 14.100 6.001 -6.330 1.00 58.00 190 GLY A O 1
ATOM 1400 N N . GLN A 1 191 ? 14.113 7.878 -5.087 1.00 38.81 191 GLN A N 1
ATOM 1401 C CA . GLN A 1 191 ? 15.506 7.817 -4.598 1.00 38.81 191 GLN A CA 1
ATOM 1402 C C . GLN A 1 191 ? 15.612 7.447 -3.105 1.00 38.81 191 GLN A C 1
ATOM 1404 O O . GLN A 1 191 ? 16.572 7.826 -2.444 1.00 38.81 191 GLN A O 1
ATOM 1409 N N . GLU A 1 192 ? 14.615 6.771 -2.533 1.00 43.94 192 GLU A N 1
ATOM 1410 C CA . GLU A 1 192 ? 14.625 6.492 -1.092 1.00 43.94 192 GLU A CA 1
ATOM 1411 C C . GLU A 1 192 ? 15.364 5.183 -0.767 1.00 43.94 192 GLU A C 1
ATOM 1413 O O . GLU A 1 192 ? 15.119 4.168 -1.435 1.00 43.94 192 GLU A O 1
ATOM 1418 N N . PRO A 1 193 ? 16.256 5.185 0.243 1.00 44.53 193 PRO A N 1
ATOM 1419 C CA . PRO A 1 193 ? 16.971 3.990 0.670 1.00 44.53 193 PRO A CA 1
ATOM 1420 C C . PRO A 1 193 ? 16.010 2.926 1.216 1.00 44.53 193 PRO A C 1
ATOM 1422 O O . PRO A 1 193 ? 14.928 3.219 1.730 1.00 44.53 193 PRO A O 1
ATOM 1425 N N . VAL A 1 194 ? 16.409 1.661 1.093 1.00 51.84 194 VAL A N 1
ATOM 1426 C CA . VAL A 1 194 ? 15.709 0.549 1.740 1.00 51.84 194 VAL A CA 1
ATOM 1427 C C . VAL A 1 194 ? 16.029 0.592 3.237 1.00 51.84 194 VAL A C 1
ATOM 1429 O O . VAL A 1 194 ? 17.208 0.639 3.570 1.00 51.84 194 VAL A O 1
ATOM 1432 N N . PRO A 1 195 ? 15.041 0.569 4.150 1.00 55.06 195 PRO A N 1
ATOM 1433 C CA . PRO A 1 195 ? 15.337 0.424 5.570 1.00 55.06 195 PRO A CA 1
ATOM 1434 C C . PRO A 1 195 ? 16.008 -0.930 5.836 1.00 55.06 195 PRO A C 1
ATOM 1436 O O . PRO A 1 195 ? 15.471 -1.965 5.443 1.00 55.06 195 PRO A O 1
ATOM 1439 N N . ASP A 1 196 ? 17.127 -0.936 6.561 1.00 54.44 196 ASP A N 1
ATOM 1440 C CA . ASP A 1 196 ? 17.935 -2.138 6.841 1.00 54.44 196 ASP A CA 1
ATOM 1441 C C . ASP A 1 196 ? 17.197 -3.236 7.649 1.00 54.44 196 ASP A C 1
ATOM 1443 O O . ASP A 1 196 ? 17.670 -4.365 7.748 1.00 54.44 196 ASP A O 1
ATOM 1447 N N . ARG A 1 197 ? 16.011 -2.937 8.205 1.00 60.59 197 ARG A N 1
ATOM 1448 C CA . ARG A 1 197 ? 15.297 -3.755 9.213 1.00 60.59 197 ARG A CA 1
ATOM 1449 C C . ARG A 1 197 ? 14.175 -4.656 8.683 1.00 60.59 197 ARG A C 1
ATOM 1451 O O . ARG A 1 197 ? 13.336 -5.128 9.452 1.00 60.59 197 ARG A O 1
ATOM 1458 N N . LEU A 1 198 ? 14.101 -4.908 7.376 1.00 62.66 198 LEU A N 1
ATOM 1459 C CA . LEU A 1 198 ? 12.983 -5.681 6.805 1.00 62.66 198 LEU A CA 1
ATOM 1460 C C . LEU A 1 198 ? 12.886 -7.121 7.341 1.00 62.66 198 LEU A C 1
ATOM 1462 O O . LEU A 1 198 ? 11.795 -7.683 7.358 1.00 62.66 198 LEU A O 1
ATOM 1466 N N . ARG A 1 199 ? 13.997 -7.708 7.802 1.00 60.94 199 ARG A N 1
ATOM 1467 C CA . ARG A 1 199 ? 14.032 -9.068 8.372 1.00 60.94 199 ARG A CA 1
ATOM 1468 C C . ARG A 1 199 ? 13.878 -9.115 9.894 1.00 60.94 199 ARG A C 1
ATOM 1470 O O . ARG A 1 199 ? 13.867 -10.210 10.451 1.00 60.94 199 ARG A O 1
ATOM 1477 N N . ASP A 1 200 ? 13.763 -7.973 10.564 1.00 74.25 200 ASP A N 1
ATOM 1478 C CA . ASP A 1 200 ? 13.725 -7.946 12.023 1.00 74.25 200 ASP A CA 1
ATOM 1479 C C . ASP A 1 200 ? 12.374 -8.452 12.543 1.00 74.25 200 ASP A C 1
ATOM 1481 O O . ASP A 1 200 ? 11.318 -8.196 11.956 1.00 74.25 200 ASP A O 1
ATOM 1485 N N . TYR A 1 201 ? 12.404 -9.120 13.699 1.00 75.31 201 TYR A N 1
ATOM 1486 C CA . TYR A 1 201 ? 11.217 -9.630 14.397 1.00 75.31 201 TYR A CA 1
ATOM 1487 C C . TYR A 1 201 ? 10.129 -8.559 14.587 1.00 75.31 201 TYR A C 1
ATOM 1489 O O . TYR A 1 201 ? 8.935 -8.850 14.500 1.00 75.31 201 TYR A O 1
ATOM 1497 N N . ALA A 1 202 ? 10.534 -7.301 14.788 1.00 81.94 202 ALA A N 1
ATOM 1498 C CA . ALA A 1 202 ? 9.623 -6.169 14.908 1.00 81.94 202 ALA A CA 1
ATOM 1499 C C . ALA A 1 202 ? 8.749 -5.976 13.654 1.00 81.94 202 ALA A C 1
ATOM 1501 O O . ALA A 1 202 ? 7.558 -5.707 13.783 1.00 81.94 202 ALA A O 1
ATOM 1502 N N . THR A 1 203 ? 9.308 -6.152 12.452 1.00 84.81 203 THR A N 1
ATOM 1503 C CA . THR A 1 203 ? 8.581 -5.962 11.185 1.00 84.81 203 THR A CA 1
ATOM 1504 C C . THR A 1 203 ? 7.541 -7.060 10.983 1.00 84.81 203 THR A C 1
ATOM 1506 O O . THR A 1 203 ? 6.408 -6.773 10.602 1.00 84.81 203 THR A O 1
ATOM 1509 N N . GLN A 1 204 ? 7.895 -8.309 11.299 1.00 88.62 204 GLN A N 1
ATOM 1510 C CA . GLN A 1 204 ? 6.955 -9.433 11.250 1.00 88.62 204 GLN A CA 1
ATOM 1511 C C . GLN A 1 204 ? 5.839 -9.283 12.286 1.00 88.62 204 GLN A C 1
ATOM 1513 O O . GLN A 1 204 ? 4.673 -9.466 11.952 1.00 88.62 204 GLN A O 1
ATOM 1518 N N . SER A 1 205 ? 6.185 -8.882 13.512 1.00 90.38 205 SER A N 1
ATOM 1519 C CA . SER A 1 205 ? 5.211 -8.668 14.590 1.00 90.38 205 SER A CA 1
ATOM 1520 C C . SER A 1 205 ? 4.233 -7.545 14.253 1.00 90.38 205 SER A C 1
ATOM 1522 O O . SER A 1 205 ? 3.037 -7.656 14.509 1.00 90.38 205 SER A O 1
ATOM 1524 N N . TYR A 1 206 ? 4.725 -6.467 13.642 1.00 92.75 206 TYR A N 1
ATOM 1525 C CA . TYR A 1 206 ? 3.879 -5.381 13.164 1.00 92.75 206 TYR A CA 1
ATOM 1526 C C . TYR A 1 206 ? 2.950 -5.837 12.032 1.00 92.75 206 TYR A C 1
ATOM 1528 O O . TYR A 1 206 ? 1.752 -5.576 12.100 1.00 92.75 206 TYR A O 1
ATOM 1536 N N . ALA A 1 207 ? 3.462 -6.571 11.038 1.00 94.12 207 ALA A N 1
ATOM 1537 C CA . ALA A 1 207 ? 2.635 -7.135 9.971 1.00 94.12 207 ALA A CA 1
ATOM 1538 C C . ALA A 1 207 ? 1.536 -8.056 10.520 1.00 94.12 207 ALA A C 1
ATOM 1540 O O . ALA A 1 207 ? 0.365 -7.849 10.205 1.00 94.12 207 ALA A O 1
ATOM 1541 N N . GLN A 1 208 ? 1.890 -8.990 11.409 1.00 95.88 208 GLN A N 1
ATOM 1542 C CA . GLN A 1 208 ? 0.927 -9.856 12.093 1.00 95.88 208 GLN A CA 1
ATOM 1543 C C . GLN A 1 208 ? -0.133 -9.025 12.820 1.00 95.88 208 GLN A C 1
ATOM 1545 O O . GLN A 1 208 ? -1.325 -9.275 12.662 1.00 95.88 208 GLN A O 1
ATOM 1550 N N . LYS A 1 209 ? 0.283 -7.995 13.570 1.00 96.62 209 LYS A N 1
ATOM 1551 C CA . LYS A 1 209 ? -0.652 -7.149 14.315 1.00 96.62 209 LYS A CA 1
ATOM 1552 C C . LYS A 1 209 ? -1.677 -6.474 13.406 1.00 96.62 209 LYS A C 1
ATOM 1554 O O . LYS A 1 209 ? -2.839 -6.370 13.787 1.00 96.62 209 LYS A O 1
ATOM 1559 N N . LEU A 1 210 ? -1.270 -6.008 12.224 1.00 96.94 210 LEU A N 1
ATOM 1560 C CA . LEU A 1 210 ? -2.197 -5.394 11.271 1.00 96.94 210 LEU A CA 1
ATOM 1561 C C . LEU A 1 210 ? -3.190 -6.405 10.682 1.00 96.94 210 LEU A C 1
ATOM 1563 O O . LEU A 1 210 ? -4.352 -6.051 10.503 1.00 96.94 210 LEU A O 1
ATOM 1567 N N . PHE A 1 211 ? -2.758 -7.640 10.412 1.00 97.94 211 PHE A N 1
ATOM 1568 C CA . PHE A 1 211 ? -3.642 -8.719 9.955 1.00 97.94 211 PHE A CA 1
ATOM 1569 C C . PHE A 1 211 ? -4.656 -9.125 11.035 1.00 97.94 211 PHE A C 1
ATOM 1571 O O . PHE A 1 211 ? -5.852 -9.205 10.766 1.00 97.94 211 PHE A O 1
ATOM 1578 N N . GLU A 1 212 ? -4.232 -9.238 12.295 1.00 97.62 212 GLU A N 1
ATOM 1579 C CA . GLU A 1 212 ? -5.158 -9.465 13.417 1.00 97.62 212 GLU A CA 1
ATOM 1580 C C . GLU A 1 212 ? -6.186 -8.331 13.558 1.00 97.62 212 GLU A C 1
ATOM 1582 O O . GLU A 1 212 ? -7.362 -8.579 13.819 1.00 97.62 212 GLU A O 1
ATOM 1587 N N . LEU A 1 213 ? -5.770 -7.073 13.358 1.00 97.12 213 LEU A N 1
ATOM 1588 C CA . LEU A 1 213 ? -6.680 -5.922 13.382 1.00 97.12 213 LEU A CA 1
ATOM 1589 C C . LEU A 1 213 ? -7.656 -5.899 12.193 1.00 97.12 213 LEU A C 1
ATOM 1591 O O . LEU A 1 213 ? -8.713 -5.275 12.298 1.00 97.12 213 LEU A O 1
ATOM 1595 N N . LEU A 1 214 ? -7.336 -6.569 11.080 1.00 95.75 214 LEU A N 1
ATOM 1596 C CA . LEU A 1 214 ? -8.300 -6.827 10.006 1.00 95.75 214 LEU A CA 1
ATOM 1597 C C . LEU A 1 214 ? -9.332 -7.900 10.374 1.00 95.75 214 LEU A C 1
ATOM 1599 O O . LEU A 1 214 ? -10.385 -7.951 9.737 1.00 95.75 214 LEU A O 1
ATOM 1603 N N . GLY A 1 215 ? -9.050 -8.711 11.395 1.00 95.75 215 GLY A N 1
ATOM 1604 C CA . GLY A 1 215 ? -9.885 -9.825 11.835 1.00 95.75 215 GLY A CA 1
ATOM 1605 C C . GLY A 1 215 ? -9.329 -11.206 11.486 1.00 95.75 215 GLY A C 1
ATOM 1606 O O . GLY A 1 215 ? -10.019 -12.192 11.740 1.00 95.75 215 GLY A O 1
ATOM 1607 N N . ASP A 1 216 ? -8.115 -11.299 10.933 1.00 96.81 216 ASP A N 1
ATOM 1608 C CA . ASP A 1 216 ? -7.488 -12.589 10.640 1.00 96.81 216 ASP A CA 1
ATOM 1609 C C . ASP A 1 216 ? -7.141 -13.317 11.965 1.00 96.81 216 ASP A C 1
ATOM 1611 O O . ASP A 1 216 ? -6.660 -12.681 12.915 1.00 96.81 216 ASP A O 1
ATOM 1615 N N . PRO A 1 217 ? -7.360 -14.642 12.080 1.00 97.94 217 PRO A N 1
ATOM 1616 C CA . PRO A 1 217 ? -6.961 -15.407 13.260 1.00 97.94 217 PRO A CA 1
ATOM 1617 C C . PRO A 1 217 ? -5.456 -15.303 13.523 1.00 97.94 217 PRO A C 1
ATOM 1619 O O . PRO A 1 217 ? -4.663 -15.342 12.589 1.00 97.94 217 PRO A O 1
ATOM 1622 N N . ALA A 1 218 ? -5.035 -15.256 14.791 1.00 96.75 218 ALA A N 1
ATOM 1623 C CA . ALA A 1 218 ? -3.634 -14.998 15.158 1.00 96.75 218 ALA A CA 1
ATOM 1624 C C . ALA A 1 218 ? -2.612 -15.926 14.467 1.00 96.75 218 ALA A C 1
ATOM 1626 O O . ALA A 1 218 ? -1.541 -15.476 14.062 1.00 96.75 218 ALA A O 1
ATOM 1627 N N . GLN A 1 219 ? -2.937 -17.214 14.301 1.00 97.25 219 GLN A N 1
ATOM 1628 C CA . GLN A 1 219 ? -2.059 -18.151 13.597 1.00 97.25 219 GLN A CA 1
ATOM 1629 C C . GLN A 1 219 ? -1.963 -17.832 12.096 1.00 97.25 219 GLN A C 1
ATOM 1631 O O . GLN A 1 219 ? -0.859 -17.760 11.560 1.00 97.25 219 GLN A O 1
ATOM 1636 N N . GLU A 1 220 ? -3.099 -17.608 11.435 1.00 97.50 220 GLU A N 1
ATOM 1637 C CA . GLU A 1 220 ? -3.152 -17.256 10.010 1.00 97.50 220 GLU A CA 1
ATOM 1638 C C . GLU A 1 220 ? -2.457 -15.912 9.755 1.00 97.50 220 GLU A C 1
ATOM 1640 O O . GLU A 1 220 ? -1.628 -15.804 8.855 1.00 97.50 220 GLU A O 1
ATOM 1645 N N . ALA A 1 221 ? -2.686 -14.923 10.624 1.00 98.06 221 ALA A N 1
ATOM 1646 C CA . ALA A 1 221 ? -2.028 -13.622 10.594 1.00 98.06 221 ALA A CA 1
ATOM 1647 C C . ALA A 1 221 ? -0.497 -13.734 10.706 1.00 98.06 221 ALA A C 1
ATOM 1649 O O . ALA A 1 221 ? 0.231 -13.034 9.999 1.00 98.06 221 ALA A O 1
ATOM 1650 N N . ALA A 1 222 ? 0.013 -14.615 11.572 1.00 96.50 222 ALA A N 1
ATOM 1651 C CA . ALA A 1 222 ? 1.450 -14.844 11.725 1.00 96.50 222 ALA A CA 1
ATOM 1652 C C . ALA A 1 222 ? 2.066 -15.510 10.481 1.00 96.50 222 ALA A C 1
ATOM 1654 O O . ALA A 1 222 ? 3.158 -15.138 10.035 1.00 96.50 222 ALA A O 1
ATOM 1655 N N . GLU A 1 223 ? 1.371 -16.488 9.899 1.00 97.06 223 GLU A N 1
ATOM 1656 C CA . GLU A 1 223 ? 1.805 -17.160 8.674 1.00 97.06 223 GLU A CA 1
ATOM 1657 C C . GLU A 1 223 ? 1.780 -16.212 7.467 1.00 97.06 223 GLU A C 1
ATOM 1659 O O . GLU A 1 223 ? 2.765 -16.146 6.722 1.00 97.06 223 GLU A O 1
ATOM 1664 N N . GLU A 1 224 ? 0.712 -15.427 7.312 1.00 97.44 224 GLU A N 1
ATOM 1665 C CA . GLU A 1 224 ? 0.575 -14.423 6.256 1.00 97.44 224 GLU A CA 1
ATOM 1666 C C . GLU A 1 224 ? 1.636 -13.323 6.390 1.00 97.44 224 GLU A C 1
ATOM 1668 O O . GLU A 1 224 ? 2.298 -12.983 5.407 1.00 97.44 224 GLU A O 1
ATOM 1673 N N . ALA A 1 225 ? 1.886 -12.830 7.609 1.00 95.75 225 ALA A N 1
ATOM 1674 C CA . ALA A 1 225 ? 2.952 -11.870 7.892 1.00 95.75 225 ALA A CA 1
ATOM 1675 C C . ALA A 1 225 ? 4.323 -12.390 7.458 1.00 95.75 225 ALA A C 1
ATOM 1677 O O . ALA A 1 225 ? 5.064 -11.695 6.759 1.00 95.75 225 ALA A O 1
ATOM 1678 N N . ARG A 1 226 ? 4.659 -13.634 7.811 1.00 95.00 226 ARG A N 1
ATOM 1679 C CA . ARG A 1 226 ? 5.916 -14.257 7.386 1.00 95.00 226 ARG A CA 1
ATOM 1680 C C . ARG A 1 226 ? 6.012 -14.334 5.861 1.00 95.00 226 ARG A C 1
ATOM 1682 O O . ARG A 1 226 ? 7.054 -13.990 5.304 1.00 95.00 226 ARG A O 1
ATOM 1689 N N . THR A 1 227 ? 4.941 -14.749 5.188 1.00 96.31 227 THR A N 1
ATOM 1690 C CA . THR A 1 227 ? 4.880 -14.829 3.720 1.00 96.31 227 THR A CA 1
ATOM 1691 C C . THR A 1 227 ? 5.079 -13.458 3.071 1.00 96.31 227 THR A C 1
ATOM 1693 O O . THR A 1 227 ? 5.934 -13.304 2.196 1.00 96.31 227 THR A O 1
ATOM 1696 N N . ALA A 1 228 ? 4.363 -12.439 3.544 1.00 95.50 228 ALA A N 1
ATOM 1697 C CA . ALA A 1 228 ? 4.449 -11.078 3.030 1.00 95.50 228 ALA A CA 1
ATOM 1698 C C . ALA A 1 228 ? 5.848 -10.466 3.211 1.00 95.50 228 ALA A C 1
ATOM 1700 O O . ALA A 1 228 ? 6.393 -9.870 2.279 1.00 95.50 228 ALA A O 1
ATOM 1701 N N . ILE A 1 229 ? 6.461 -10.642 4.385 1.00 91.62 229 ILE A N 1
ATOM 1702 C CA . ILE A 1 229 ? 7.809 -10.130 4.660 1.00 91.62 229 ILE A CA 1
ATOM 1703 C C . ILE A 1 229 ? 8.868 -10.877 3.845 1.00 91.62 229 ILE A C 1
ATOM 1705 O O . ILE A 1 229 ? 9.762 -10.238 3.290 1.00 91.62 229 ILE A O 1
ATOM 1709 N N . ASN A 1 230 ? 8.752 -12.199 3.690 1.00 91.94 230 ASN A N 1
ATOM 1710 C CA . ASN A 1 230 ? 9.638 -12.960 2.805 1.00 91.94 230 ASN A CA 1
ATOM 1711 C C . ASN A 1 230 ? 9.556 -12.459 1.356 1.00 91.94 230 ASN A C 1
ATOM 1713 O O . ASN A 1 230 ? 10.585 -12.344 0.685 1.00 91.94 230 ASN A O 1
ATOM 1717 N N . MET A 1 231 ? 8.355 -12.105 0.892 1.00 93.50 231 MET A N 1
ATOM 1718 C CA . MET A 1 231 ? 8.155 -11.510 -0.426 1.00 93.50 231 MET A CA 1
ATOM 1719 C C . MET A 1 231 ? 8.807 -10.119 -0.538 1.00 93.50 231 MET A C 1
ATOM 1721 O O . MET A 1 231 ? 9.600 -9.922 -1.458 1.00 93.50 231 MET A O 1
ATOM 1725 N N . GLU A 1 232 ? 8.574 -9.191 0.406 1.00 90.69 232 GLU A N 1
ATOM 1726 C CA . GLU A 1 232 ? 9.209 -7.846 0.436 1.00 90.69 232 GLU A CA 1
ATOM 1727 C C . GLU A 1 232 ? 10.743 -7.957 0.398 1.00 90.69 232 GLU A C 1
ATOM 1729 O O . GLU A 1 232 ? 11.431 -7.261 -0.352 1.00 90.69 232 GLU A O 1
ATOM 1734 N N . VAL A 1 233 ? 11.288 -8.893 1.170 1.00 88.25 233 VAL A N 1
ATOM 1735 C CA . VAL A 1 233 ? 12.717 -9.196 1.207 1.00 88.25 233 VAL A CA 1
ATOM 1736 C C . VAL A 1 233 ? 13.219 -9.735 -0.135 1.00 88.25 233 VAL A C 1
ATOM 1738 O O . VAL A 1 233 ? 14.286 -9.334 -0.587 1.00 88.25 233 VAL A O 1
ATOM 1741 N N . SER A 1 234 ? 12.467 -10.621 -0.794 1.00 89.00 234 SER A N 1
ATOM 1742 C CA . SER A 1 234 ? 12.841 -11.175 -2.106 1.00 89.00 234 SER A CA 1
ATOM 1743 C C . SER A 1 234 ? 12.798 -10.149 -3.247 1.00 89.00 234 SER A C 1
ATOM 1745 O O . SER A 1 234 ? 13.418 -10.356 -4.288 1.00 89.00 234 SER A O 1
ATOM 1747 N N . LEU A 1 235 ? 12.059 -9.055 -3.049 1.00 90.38 235 LEU A N 1
ATOM 1748 C CA . LEU A 1 235 ? 11.936 -7.924 -3.971 1.00 90.38 235 LEU A CA 1
ATOM 1749 C C . LEU A 1 235 ? 12.961 -6.816 -3.669 1.00 90.38 235 LEU A C 1
ATOM 1751 O O . LEU A 1 235 ? 13.060 -5.836 -4.410 1.00 90.38 235 LEU A O 1
ATOM 1755 N N . THR A 1 236 ? 13.714 -6.949 -2.574 1.00 84.44 236 THR A N 1
ATOM 1756 C CA . THR A 1 236 ? 14.681 -5.949 -2.128 1.00 84.44 236 THR A CA 1
ATOM 1757 C C . THR A 1 236 ? 16.020 -6.130 -2.835 1.00 84.44 236 THR A C 1
ATOM 1759 O O . THR A 1 236 ? 16.672 -7.160 -2.645 1.00 84.44 236 THR A O 1
ATOM 1762 N N . PRO A 1 237 ? 16.495 -5.114 -3.581 1.00 81.56 237 PRO A N 1
ATOM 1763 C CA . PRO A 1 237 ? 17.763 -5.223 -4.270 1.00 81.56 237 PRO A CA 1
ATOM 1764 C C . PRO A 1 237 ? 18.953 -5.373 -3.328 1.00 81.56 237 PRO A C 1
ATOM 1766 O O . PRO A 1 237 ? 18.927 -4.849 -2.213 1.00 81.56 237 PRO A O 1
ATOM 1769 N N . PRO A 1 238 ? 20.009 -6.083 -3.774 1.00 80.75 238 PRO A N 1
ATOM 1770 C CA . PRO A 1 238 ? 21.202 -6.261 -2.964 1.00 80.75 238 PRO A CA 1
ATOM 1771 C C . PRO A 1 238 ? 21.841 -4.896 -2.654 1.00 80.75 238 PRO A C 1
ATOM 1773 O O . PRO A 1 238 ? 21.723 -3.980 -3.468 1.00 80.75 238 PRO A O 1
ATOM 1776 N N . PRO A 1 239 ? 22.584 -4.747 -1.542 1.00 78.56 239 PRO A N 1
ATOM 1777 C CA . PRO A 1 239 ? 23.210 -3.472 -1.170 1.00 78.56 239 PRO A CA 1
ATOM 1778 C C . PRO A 1 239 ? 24.131 -2.875 -2.247 1.00 78.56 239 PRO A C 1
ATOM 1780 O O . PRO A 1 239 ? 24.274 -1.662 -2.339 1.00 78.56 239 PRO A O 1
ATOM 1783 N N . ALA A 1 240 ? 24.733 -3.725 -3.086 1.00 82.25 240 ALA A N 1
ATOM 1784 C CA . ALA A 1 240 ? 25.592 -3.325 -4.201 1.00 82.25 240 ALA A CA 1
ATOM 1785 C C . ALA A 1 240 ? 24.823 -2.971 -5.494 1.00 82.25 240 ALA A C 1
ATOM 1787 O O . ALA A 1 240 ? 25.443 -2.773 -6.539 1.00 82.25 240 ALA A O 1
ATOM 1788 N N . ALA A 1 241 ? 23.488 -2.947 -5.459 1.00 83.00 241 ALA A N 1
ATOM 1789 C CA . ALA A 1 241 ? 22.669 -2.634 -6.621 1.00 83.00 241 ALA A CA 1
ATOM 1790 C C . ALA A 1 241 ? 22.934 -1.221 -7.140 1.00 83.00 241 ALA A C 1
ATOM 1792 O O . ALA A 1 241 ? 23.176 -0.283 -6.377 1.00 83.00 241 ALA A O 1
ATOM 1793 N N . ALA A 1 242 ? 22.814 -1.058 -8.457 1.00 85.44 242 ALA A N 1
ATOM 1794 C CA . ALA A 1 242 ? 22.916 0.261 -9.060 1.00 85.44 242 ALA A CA 1
ATOM 1795 C C . ALA A 1 242 ? 21.817 1.187 -8.496 1.00 85.44 242 ALA A C 1
ATOM 1797 O O . ALA A 1 242 ? 20.663 0.747 -8.356 1.00 85.44 242 ALA A O 1
ATOM 1798 N N . PRO A 1 243 ? 22.136 2.465 -8.205 1.00 83.69 243 PRO A N 1
ATOM 1799 C CA . PRO A 1 243 ? 21.154 3.403 -7.681 1.00 83.69 243 PRO A CA 1
ATOM 1800 C C . PRO A 1 243 ? 20.007 3.609 -8.683 1.00 83.69 243 PRO A C 1
ATOM 1802 O O . PRO A 1 243 ? 20.188 3.406 -9.892 1.00 83.69 243 PRO A O 1
ATOM 1805 N N . PRO A 1 244 ? 18.814 4.022 -8.216 1.00 86.50 244 PRO A N 1
ATOM 1806 C CA . PRO A 1 244 ? 17.709 4.316 -9.111 1.00 86.50 244 PRO A CA 1
ATOM 1807 C C . PRO A 1 244 ? 18.086 5.388 -10.138 1.00 86.50 244 PRO A C 1
ATOM 1809 O O . PRO A 1 244 ? 18.662 6.422 -9.800 1.00 86.50 244 PRO A O 1
ATOM 1812 N N . ARG A 1 245 ? 17.716 5.171 -11.400 1.00 88.81 245 ARG A N 1
ATOM 1813 C CA . ARG A 1 245 ? 17.877 6.153 -12.484 1.00 88.81 245 ARG A CA 1
ATOM 1814 C C . ARG A 1 245 ? 16.611 6.237 -13.319 1.00 88.81 245 ARG A C 1
ATOM 1816 O O . ARG A 1 245 ? 15.763 5.354 -13.238 1.00 88.81 245 ARG A O 1
ATOM 1823 N N . ALA A 1 246 ? 16.487 7.290 -14.122 1.00 89.88 246 ALA A N 1
ATOM 1824 C CA . ALA A 1 246 ? 15.397 7.398 -15.083 1.00 89.88 246 ALA A CA 1
ATOM 1825 C C . ALA A 1 246 ? 15.508 6.281 -16.138 1.00 89.88 246 ALA A C 1
ATOM 1827 O O . ALA A 1 246 ? 16.561 6.101 -16.756 1.00 89.88 246 ALA A O 1
ATOM 1828 N N . LEU A 1 247 ? 14.423 5.527 -16.308 1.00 90.00 247 LEU A N 1
ATOM 1829 C CA . LEU A 1 247 ? 14.277 4.433 -17.265 1.00 90.00 247 LEU A CA 1
ATOM 1830 C C . LEU A 1 247 ? 13.073 4.700 -18.164 1.00 90.00 247 LEU A C 1
ATOM 1832 O O . LEU A 1 247 ? 11.974 4.960 -17.669 1.00 90.00 247 LEU A O 1
ATOM 1836 N N . HIS A 1 248 ? 13.274 4.605 -19.478 1.00 91.62 248 HIS A N 1
ATOM 1837 C CA . HIS A 1 248 ? 12.188 4.672 -20.459 1.00 91.62 248 HIS A CA 1
ATOM 1838 C C . HIS A 1 248 ? 11.458 3.330 -20.587 1.00 91.62 248 HIS A C 1
ATOM 1840 O O . HIS A 1 248 ? 12.016 2.275 -20.284 1.00 91.62 248 HIS A O 1
ATOM 1846 N N . LEU A 1 249 ? 10.233 3.353 -21.123 1.00 91.38 249 LEU A N 1
ATOM 1847 C CA . LEU A 1 249 ? 9.389 2.164 -21.303 1.00 91.38 249 LEU A CA 1
ATOM 1848 C C . LEU A 1 249 ? 10.095 0.990 -22.002 1.00 91.38 249 LEU A C 1
ATOM 1850 O O . LEU A 1 249 ? 9.923 -0.157 -21.594 1.00 91.38 249 LEU A O 1
ATOM 1854 N N . ALA A 1 250 ? 10.922 1.255 -23.016 1.00 93.50 250 ALA A N 1
ATOM 1855 C CA . ALA A 1 250 ? 11.689 0.211 -23.697 1.00 93.50 250 ALA A CA 1
ATOM 1856 C C . ALA A 1 250 ? 12.685 -0.495 -22.755 1.00 93.50 250 ALA A C 1
ATOM 1858 O O . ALA A 1 250 ? 12.810 -1.719 -22.782 1.00 93.50 250 ALA A O 1
ATOM 1859 N N . GLU A 1 251 ? 13.361 0.255 -21.880 1.00 95.19 251 GLU A N 1
ATOM 1860 C CA . GLU A 1 251 ? 14.270 -0.319 -20.885 1.00 95.19 251 GLU A CA 1
ATOM 1861 C C . GLU A 1 251 ? 13.512 -1.075 -19.794 1.00 95.19 251 GLU A C 1
ATOM 1863 O O . GLU A 1 251 ? 13.937 -2.164 -19.412 1.00 95.19 251 GLU A O 1
ATOM 1868 N N . LEU A 1 252 ? 12.381 -0.532 -19.333 1.00 95.38 252 LEU A N 1
ATOM 1869 C CA . LEU A 1 252 ? 11.504 -1.182 -18.357 1.00 95.38 252 LEU A CA 1
ATOM 1870 C C . LEU A 1 252 ? 11.030 -2.551 -18.867 1.00 95.38 252 LEU A C 1
ATOM 1872 O O . LEU A 1 252 ? 11.196 -3.555 -18.177 1.00 95.38 252 LEU A O 1
ATOM 1876 N N . ARG A 1 253 ? 10.550 -2.611 -20.117 1.00 95.88 253 ARG A N 1
ATOM 1877 C CA . ARG A 1 253 ? 10.133 -3.855 -20.787 1.00 95.88 253 ARG A CA 1
ATOM 1878 C C . ARG A 1 253 ? 11.281 -4.843 -20.974 1.00 95.88 253 ARG A C 1
ATOM 1880 O O . ARG A 1 253 ? 11.061 -6.043 -20.901 1.00 95.88 253 ARG A O 1
ATOM 1887 N N . ARG A 1 254 ? 12.510 -4.365 -21.183 1.00 97.31 254 ARG A N 1
ATOM 1888 C CA . ARG A 1 254 ? 13.690 -5.240 -21.269 1.00 97.31 254 ARG A CA 1
ATOM 1889 C C . ARG A 1 254 ? 14.082 -5.822 -19.908 1.00 97.31 254 ARG A C 1
ATOM 1891 O O . ARG A 1 254 ? 14.523 -6.963 -19.843 1.00 97.31 254 ARG A O 1
ATOM 1898 N N . LEU A 1 255 ? 13.975 -5.036 -18.836 1.00 97.12 255 LEU A N 1
ATOM 1899 C CA . LEU A 1 255 ? 14.390 -5.441 -17.488 1.00 97.12 255 LEU A CA 1
ATOM 1900 C C . LEU A 1 255 ? 13.338 -6.301 -16.779 1.00 97.12 255 LEU A C 1
ATOM 1902 O O . LEU A 1 255 ? 13.709 -7.215 -16.045 1.00 97.12 255 LEU A O 1
ATOM 1906 N N . ALA A 1 256 ? 12.054 -6.028 -17.017 1.00 97.88 256 ALA A N 1
ATOM 1907 C CA . ALA A 1 256 ? 10.939 -6.817 -16.509 1.00 97.88 256 ALA A CA 1
ATOM 1908 C C . ALA A 1 256 ? 9.876 -7.072 -17.589 1.00 97.88 256 ALA A C 1
ATOM 1910 O O . ALA A 1 256 ? 8.813 -6.448 -17.561 1.00 97.88 256 ALA A O 1
ATOM 1911 N N . PRO A 1 257 ? 10.150 -7.970 -18.553 1.00 97.69 257 PRO A N 1
ATOM 1912 C CA . PRO A 1 257 ? 9.225 -8.272 -19.646 1.00 97.69 257 PRO A CA 1
ATOM 1913 C C . PRO A 1 257 ? 7.914 -8.925 -19.199 1.00 97.69 257 PRO A C 1
ATOM 1915 O O . PRO A 1 257 ? 6.917 -8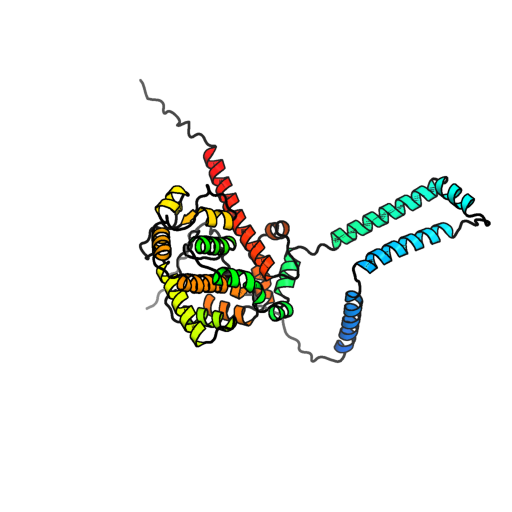.791 -19.899 1.00 97.69 257 PRO A O 1
ATOM 1918 N N . ASN A 1 258 ? 7.892 -9.612 -18.051 1.00 97.56 258 ASN A N 1
ATOM 1919 C CA . ASN A 1 258 ? 6.690 -10.304 -17.569 1.00 97.56 258 ASN A CA 1
ATOM 1920 C C . ASN A 1 258 ? 5.767 -9.407 -16.733 1.00 97.56 258 ASN A C 1
ATOM 1922 O O . ASN A 1 258 ? 4.682 -9.831 -16.346 1.00 97.56 258 ASN A O 1
ATOM 1926 N N . PHE A 1 259 ? 6.192 -8.177 -16.438 1.00 98.00 259 PHE A N 1
ATOM 1927 C CA . PHE A 1 259 ? 5.367 -7.202 -15.741 1.00 98.00 259 PHE A CA 1
ATOM 1928 C C . PHE A 1 259 ? 4.571 -6.378 -16.757 1.00 98.00 259 PHE A C 1
ATOM 1930 O O . PHE A 1 259 ? 5.147 -5.806 -17.686 1.00 98.00 259 PHE A O 1
ATOM 1937 N N . ASP A 1 260 ? 3.250 -6.299 -16.587 1.00 97.19 260 ASP A N 1
ATOM 1938 C CA . ASP A 1 260 ? 2.396 -5.547 -17.506 1.00 97.19 260 ASP A CA 1
ATOM 1939 C C . ASP A 1 260 ? 2.526 -4.034 -17.276 1.00 97.19 260 ASP A C 1
ATOM 1941 O O . ASP A 1 260 ? 1.782 -3.401 -16.523 1.00 97.19 260 ASP A O 1
ATOM 1945 N N . TRP A 1 261 ? 3.504 -3.444 -17.958 1.00 95.62 261 TRP A N 1
ATOM 1946 C CA . TRP A 1 261 ? 3.773 -2.013 -17.899 1.00 95.62 261 TRP A CA 1
ATOM 1947 C C . TRP A 1 261 ? 2.608 -1.161 -18.409 1.00 95.62 261 TRP A C 1
ATOM 1949 O O . TRP A 1 261 ? 2.401 -0.074 -17.882 1.00 95.62 261 TRP A O 1
ATOM 1959 N N . HIS A 1 262 ? 1.848 -1.626 -19.405 1.00 94.00 262 HIS A N 1
ATOM 1960 C CA . HIS A 1 262 ? 0.718 -0.863 -19.944 1.00 94.00 262 HIS A CA 1
ATOM 1961 C C . HIS A 1 262 ? -0.391 -0.752 -18.890 1.00 94.00 262 HIS A C 1
ATOM 1963 O O . HIS A 1 262 ? -0.812 0.350 -18.538 1.00 94.00 262 HIS A O 1
ATOM 1969 N N . ALA A 1 263 ? -0.780 -1.882 -18.294 1.00 94.88 263 ALA A N 1
ATOM 1970 C CA . ALA A 1 263 ? -1.741 -1.916 -17.194 1.00 94.88 263 ALA A CA 1
ATOM 1971 C C . ALA A 1 263 ? -1.280 -1.070 -15.992 1.00 94.88 263 ALA A C 1
ATOM 1973 O O . ALA A 1 263 ? -2.065 -0.313 -15.410 1.00 94.88 263 ALA A O 1
ATOM 1974 N N . TYR A 1 264 ? 0.010 -1.149 -15.652 1.00 95.38 264 TYR A N 1
ATOM 1975 C CA . TYR A 1 264 ? 0.615 -0.343 -14.594 1.00 95.38 264 TYR A CA 1
ATOM 1976 C C . TYR A 1 264 ? 0.487 1.168 -14.852 1.00 95.38 264 TYR A C 1
ATOM 1978 O O . TYR A 1 264 ? -0.002 1.893 -13.985 1.00 95.38 264 TYR A O 1
ATOM 1986 N N . TRP A 1 265 ? 0.891 1.656 -16.031 1.00 91.88 265 TRP A N 1
ATOM 1987 C CA . TRP A 1 265 ? 0.842 3.086 -16.366 1.00 91.88 265 TRP A CA 1
ATOM 1988 C C . TRP A 1 265 ? -0.591 3.617 -16.437 1.00 91.88 265 TRP A C 1
ATOM 1990 O O . TRP A 1 265 ? -0.872 4.684 -15.880 1.00 91.88 265 TRP A O 1
ATOM 2000 N N . ALA A 1 266 ? -1.502 2.845 -17.038 1.00 92.56 266 ALA A N 1
ATOM 2001 C CA . ALA A 1 266 ? -2.925 3.166 -17.076 1.00 92.56 266 ALA A CA 1
ATOM 2002 C C . ALA A 1 266 ? -3.496 3.342 -15.658 1.00 92.56 266 ALA A C 1
ATOM 2004 O O . ALA A 1 266 ? -4.197 4.316 -15.378 1.00 92.56 266 ALA A O 1
ATOM 2005 N N . THR A 1 267 ? -3.129 2.450 -14.732 1.00 93.25 267 THR A N 1
ATOM 2006 C CA . THR A 1 267 ? -3.574 2.521 -13.330 1.00 93.25 267 THR A CA 1
ATOM 2007 C C . THR A 1 267 ? -2.945 3.687 -12.573 1.00 93.25 267 THR A C 1
ATOM 2009 O O . THR A 1 267 ? -3.625 4.361 -11.794 1.00 93.25 267 THR A O 1
ATOM 2012 N N . LEU A 1 268 ? -1.658 3.952 -12.817 1.00 88.75 268 LEU A N 1
ATOM 2013 C CA . LEU A 1 268 ? -0.912 5.045 -12.195 1.00 88.75 268 LEU A CA 1
ATOM 2014 C C . LEU A 1 268 ? -1.489 6.423 -12.565 1.00 88.75 268 LEU A C 1
ATOM 2016 O O . LEU A 1 268 ? -1.334 7.378 -11.802 1.00 88.75 268 LEU A O 1
ATOM 2020 N N . GLY A 1 269 ? -2.164 6.536 -13.716 1.00 85.94 269 GLY A N 1
ATOM 2021 C CA . GLY A 1 269 ? -2.690 7.803 -14.229 1.00 85.94 269 GLY A CA 1
ATOM 2022 C C . GLY A 1 269 ? -1.586 8.741 -14.730 1.00 85.94 269 GLY A C 1
ATOM 2023 O O . GLY A 1 269 ? -1.732 9.964 -14.667 1.00 85.94 269 GLY A O 1
ATOM 2024 N N . ALA A 1 270 ? -0.470 8.167 -15.183 1.00 82.69 270 ALA A N 1
ATOM 2025 C CA . ALA A 1 270 ? 0.681 8.873 -15.735 1.00 82.69 270 ALA A CA 1
ATOM 2026 C C . ALA A 1 270 ? 0.886 8.474 -17.211 1.00 82.69 270 ALA A C 1
ATOM 2028 O O . ALA A 1 270 ? 0.478 7.382 -17.607 1.00 82.69 270 ALA A O 1
ATOM 2029 N N . PRO A 1 271 ? 1.478 9.345 -18.047 1.00 80.25 271 PRO A N 1
ATOM 2030 C CA . PRO A 1 271 ? 1.616 9.069 -19.473 1.00 80.25 271 PRO A CA 1
ATOM 2031 C C . PRO A 1 271 ? 2.607 7.921 -19.725 1.00 80.25 271 PRO A C 1
ATOM 2033 O O . PRO A 1 271 ? 3.693 7.897 -19.149 1.00 80.25 271 PRO A O 1
ATOM 2036 N N . GLU A 1 272 ? 2.257 6.992 -20.619 1.00 77.75 272 GLU A N 1
ATOM 2037 C CA . GLU A 1 272 ? 3.045 5.772 -20.887 1.00 77.75 272 GLU A CA 1
ATOM 2038 C C . GLU A 1 272 ? 4.449 6.026 -21.447 1.00 77.75 272 GLU A C 1
ATOM 2040 O O . GLU A 1 272 ? 5.346 5.195 -21.306 1.00 77.75 272 GLU A O 1
ATOM 2045 N N . ASN A 1 273 ? 4.664 7.180 -22.078 1.00 78.94 273 ASN A N 1
ATOM 2046 C CA . ASN A 1 273 ? 5.975 7.607 -22.564 1.00 78.94 273 ASN A CA 1
ATOM 2047 C C . ASN A 1 273 ? 6.845 8.258 -21.470 1.00 78.94 273 ASN A C 1
ATOM 2049 O O . ASN A 1 273 ? 7.940 8.743 -21.765 1.00 78.94 273 ASN A O 1
ATOM 2053 N N . GLY A 1 274 ? 6.376 8.277 -20.219 1.00 76.88 274 GLY A N 1
ATOM 2054 C CA . GLY A 1 274 ? 7.120 8.775 -19.072 1.00 76.88 274 GLY A CA 1
ATOM 2055 C C . GLY A 1 274 ? 8.339 7.919 -18.717 1.00 76.88 274 GLY A C 1
ATOM 2056 O O . GLY A 1 274 ? 8.501 6.775 -19.144 1.00 76.88 274 GLY A O 1
ATOM 2057 N N . THR A 1 275 ? 9.218 8.485 -17.890 1.00 86.25 275 THR A N 1
ATOM 2058 C CA . THR A 1 275 ? 10.378 7.782 -17.324 1.00 86.25 275 THR A CA 1
ATOM 2059 C C . THR A 1 275 ? 10.140 7.426 -15.864 1.00 86.25 275 THR A C 1
ATOM 2061 O O . THR A 1 275 ? 9.825 8.316 -15.076 1.00 86.25 275 THR A O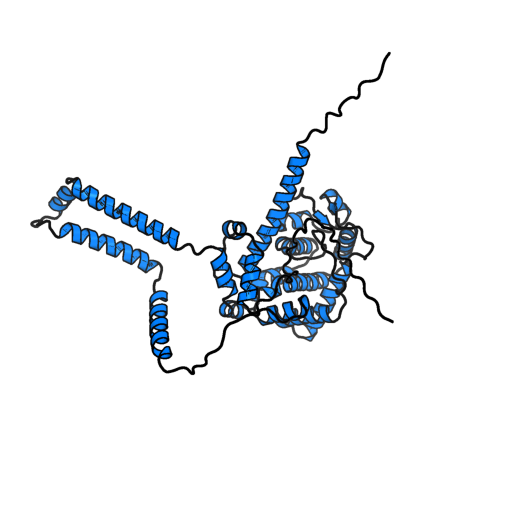 1
ATOM 2064 N N . LEU A 1 276 ? 10.376 6.178 -15.458 1.00 87.25 276 LEU A N 1
ATOM 2065 C CA . LEU A 1 276 ? 10.370 5.800 -14.038 1.00 87.25 276 LEU A CA 1
ATOM 2066 C C . LEU A 1 276 ? 11.779 5.887 -13.462 1.00 87.25 276 LEU A C 1
ATOM 2068 O O . LEU A 1 276 ? 12.722 5.363 -14.045 1.00 87.25 276 LEU A O 1
ATOM 2072 N N . ALA A 1 277 ? 11.916 6.518 -12.298 1.00 86.88 277 ALA A N 1
ATOM 2073 C CA . ALA A 1 277 ? 13.139 6.439 -11.511 1.00 86.88 277 ALA A CA 1
ATOM 2074 C C . ALA A 1 277 ? 13.149 5.116 -10.732 1.00 86.88 277 ALA A C 1
ATOM 2076 O O . ALA A 1 277 ? 12.444 5.008 -9.730 1.00 86.88 277 ALA A O 1
ATOM 2077 N N . ALA A 1 278 ? 13.913 4.127 -11.199 1.00 87.38 278 ALA A N 1
ATOM 2078 C CA . ALA A 1 278 ? 14.009 2.803 -10.580 1.00 87.38 278 ALA A CA 1
ATOM 2079 C C . ALA A 1 278 ? 15.409 2.190 -10.763 1.00 87.38 278 ALA A C 1
ATOM 2081 O O . ALA A 1 278 ? 16.165 2.578 -11.657 1.00 87.38 278 ALA A O 1
ATOM 2082 N N . SER A 1 279 ? 15.766 1.235 -9.900 1.00 89.06 279 SER A N 1
ATOM 2083 C CA . SER A 1 279 ? 17.012 0.466 -10.021 1.00 89.06 279 SER A CA 1
ATOM 2084 C C . SER A 1 279 ? 16.833 -0.690 -11.018 1.00 89.06 279 SER A C 1
ATOM 2086 O O . SER A 1 279 ? 15.871 -1.453 -10.884 1.00 89.06 279 SER A O 1
ATOM 2088 N N . PRO A 1 280 ? 17.748 -0.888 -11.990 1.00 92.62 280 PRO A N 1
ATOM 2089 C CA . PRO A 1 280 ? 17.691 -2.037 -12.892 1.00 92.62 280 PRO A CA 1
ATOM 2090 C C . PRO A 1 280 ? 17.708 -3.395 -12.181 1.00 92.62 280 PRO A C 1
ATOM 2092 O O . PRO A 1 280 ? 17.056 -4.330 -12.644 1.00 92.62 280 PRO A O 1
ATOM 2095 N N . ASP A 1 281 ? 18.420 -3.508 -11.056 1.00 91.94 281 ASP A N 1
ATOM 2096 C CA . ASP A 1 281 ? 18.471 -4.738 -10.260 1.00 91.94 281 ASP A CA 1
ATOM 2097 C C . ASP A 1 281 ? 17.130 -5.033 -9.591 1.00 91.94 281 ASP A C 1
ATOM 2099 O O . ASP A 1 281 ? 16.688 -6.183 -9.589 1.00 91.94 281 ASP A O 1
ATOM 2103 N N . ALA A 1 282 ? 16.451 -4.001 -9.082 1.00 90.44 282 ALA A N 1
ATOM 2104 C CA . ALA A 1 282 ? 15.106 -4.140 -8.526 1.00 90.44 282 ALA A CA 1
ATOM 2105 C C . ALA A 1 282 ? 14.106 -4.616 -9.592 1.00 90.44 282 ALA A C 1
ATOM 2107 O O . ALA A 1 282 ? 13.301 -5.506 -9.334 1.00 90.44 282 ALA A O 1
ATOM 2108 N N . LEU A 1 283 ? 14.196 -4.097 -10.823 1.00 95.00 283 LEU A N 1
ATOM 2109 C CA . LEU A 1 283 ? 13.322 -4.537 -11.917 1.00 95.00 283 LEU A CA 1
ATOM 2110 C C . LEU A 1 283 ? 13.596 -5.982 -12.351 1.00 95.00 283 LEU A C 1
ATOM 2112 O O . LEU A 1 283 ? 12.656 -6.723 -12.635 1.00 95.00 283 LEU A O 1
ATOM 2116 N N . ARG A 1 284 ? 14.861 -6.418 -12.351 1.00 94.94 284 ARG A N 1
ATOM 2117 C CA . ARG A 1 284 ? 15.195 -7.828 -12.603 1.00 94.94 284 ARG A CA 1
ATOM 2118 C C . ARG A 1 284 ? 14.620 -8.755 -11.529 1.00 94.94 284 ARG A C 1
ATOM 2120 O O . ARG A 1 284 ? 14.102 -9.817 -11.867 1.00 94.94 284 ARG A O 1
ATOM 2127 N N . GLN A 1 285 ? 14.665 -8.353 -10.259 1.00 93.69 285 GLN A N 1
ATOM 2128 C CA . GLN A 1 285 ? 14.050 -9.118 -9.165 1.00 93.69 285 GLN A CA 1
ATOM 2129 C C . GLN A 1 285 ? 12.534 -9.171 -9.273 1.00 93.69 285 GLN A C 1
ATOM 2131 O O . GLN A 1 285 ? 11.969 -10.258 -9.168 1.00 93.69 285 GLN A O 1
ATOM 2136 N N . LEU A 1 286 ? 11.890 -8.036 -9.562 1.00 96.25 286 LEU A N 1
ATOM 2137 C CA . LEU A 1 286 ? 10.463 -7.992 -9.870 1.00 96.25 286 LEU A CA 1
ATOM 2138 C C . LEU A 1 286 ? 10.122 -9.019 -10.950 1.00 96.25 286 LEU A C 1
ATOM 2140 O O . LEU A 1 286 ? 9.238 -9.845 -10.751 1.00 96.25 286 LEU A O 1
ATOM 2144 N N . ASN A 1 287 ? 10.851 -9.011 -12.068 1.00 97.75 287 ASN A N 1
ATOM 2145 C CA . ASN A 1 287 ? 10.612 -9.951 -13.157 1.00 97.75 287 ASN A CA 1
ATOM 2146 C C . ASN A 1 287 ? 10.722 -11.414 -12.712 1.00 97.75 287 ASN A C 1
ATOM 2148 O O . ASN A 1 287 ? 9.884 -12.233 -13.080 1.00 97.75 287 ASN A O 1
ATOM 2152 N N . GLY A 1 288 ? 11.743 -11.736 -11.912 1.00 96.38 288 GLY A N 1
ATOM 2153 C CA . GLY A 1 288 ? 11.918 -13.071 -11.345 1.00 96.38 288 GLY A CA 1
ATOM 2154 C C . GLY A 1 288 ? 10.756 -13.473 -10.436 1.00 96.38 288 GLY A C 1
ATOM 2155 O O . GLY A 1 288 ? 10.228 -14.574 -10.567 1.00 96.38 288 GLY A O 1
ATOM 2156 N N . ARG A 1 289 ? 10.298 -12.577 -9.553 1.00 97.00 289 ARG A N 1
ATOM 2157 C CA . ARG A 1 289 ? 9.163 -12.846 -8.655 1.00 97.00 289 ARG A CA 1
ATOM 2158 C C . ARG A 1 289 ? 7.829 -12.932 -9.385 1.00 97.00 289 ARG A C 1
ATOM 2160 O O . ARG A 1 289 ? 6.990 -13.724 -8.983 1.00 97.00 289 ARG A O 1
ATOM 2167 N N . ILE A 1 290 ? 7.640 -12.197 -10.477 1.00 97.81 290 ILE A N 1
ATOM 2168 C CA . ILE A 1 290 ? 6.450 -12.348 -11.321 1.00 97.81 290 ILE A CA 1
ATOM 2169 C C . ILE A 1 290 ? 6.361 -13.761 -11.920 1.00 97.81 290 ILE A C 1
ATOM 2171 O O . ILE A 1 290 ? 5.264 -14.297 -12.035 1.00 97.81 290 ILE A O 1
ATOM 2175 N N . LEU A 1 291 ? 7.497 -14.373 -12.266 1.00 96.19 291 LEU A N 1
ATOM 2176 C CA . LEU A 1 291 ? 7.543 -15.729 -12.821 1.00 96.19 291 LEU A CA 1
ATOM 2177 C C . LEU A 1 291 ? 7.450 -16.833 -11.761 1.00 96.19 291 LEU A C 1
ATOM 2179 O O . LEU A 1 291 ? 6.894 -17.892 -12.037 1.00 96.19 291 LEU A O 1
ATOM 2183 N N . LEU A 1 292 ? 8.056 -16.617 -10.591 1.00 96.94 292 LEU A N 1
ATOM 2184 C CA . LEU A 1 292 ? 8.308 -17.683 -9.615 1.00 96.94 292 LEU A CA 1
ATOM 2185 C C . LEU A 1 292 ? 7.401 -17.640 -8.384 1.00 96.94 292 LEU A C 1
ATOM 2187 O O . LEU A 1 292 ? 7.238 -18.668 -7.734 1.00 96.94 292 LEU A O 1
ATOM 2191 N N . ALA A 1 293 ? 6.861 -16.474 -8.022 1.00 97.62 293 ALA A N 1
ATOM 2192 C CA . ALA A 1 293 ? 5.995 -16.360 -6.856 1.00 97.62 293 ALA A CA 1
ATOM 2193 C C . ALA A 1 293 ? 4.588 -16.873 -7.172 1.00 97.62 293 ALA A C 1
ATOM 2195 O O . ALA A 1 293 ? 4.014 -16.588 -8.225 1.00 97.62 293 ALA A O 1
ATOM 2196 N N . THR A 1 294 ? 4.007 -17.577 -6.215 1.00 98.19 294 THR A N 1
ATOM 2197 C CA . THR A 1 294 ? 2.604 -17.977 -6.230 1.00 98.19 294 THR A CA 1
ATOM 2198 C C . THR A 1 294 ? 1.685 -16.759 -6.105 1.00 98.19 294 THR A C 1
ATOM 2200 O O . THR A 1 294 ? 2.070 -15.705 -5.589 1.00 98.19 294 THR A O 1
ATOM 2203 N N . MET A 1 295 ? 0.435 -16.890 -6.559 1.00 97.88 295 MET A N 1
ATOM 2204 C CA . MET A 1 295 ? -0.551 -15.820 -6.367 1.00 97.88 295 MET A CA 1
ATOM 2205 C C . MET A 1 295 ? -0.851 -15.578 -4.887 1.00 97.88 295 MET A C 1
ATOM 2207 O O . MET A 1 295 ? -1.056 -14.431 -4.512 1.00 97.88 295 MET A O 1
ATOM 2211 N N . GLU A 1 296 ? -0.812 -16.608 -4.039 1.00 97.94 296 GLU A N 1
ATOM 2212 C CA . GLU A 1 296 ? -0.994 -16.435 -2.594 1.00 97.94 296 GLU A CA 1
ATOM 2213 C C . GLU A 1 296 ? 0.132 -15.592 -1.974 1.00 97.94 296 GLU A C 1
ATOM 2215 O O . GLU A 1 296 ? -0.157 -14.644 -1.250 1.00 97.94 296 GLU A O 1
ATOM 2220 N N . GLU A 1 297 ? 1.399 -15.806 -2.357 1.00 98.25 297 GLU A N 1
ATOM 2221 C CA . GLU A 1 297 ? 2.501 -14.925 -1.931 1.00 98.25 297 GLU A CA 1
ATOM 2222 C C . GLU A 1 297 ? 2.281 -13.467 -2.368 1.00 98.25 297 GLU A C 1
ATOM 2224 O O . GLU A 1 297 ? 2.511 -12.542 -1.584 1.00 98.25 297 GLU A O 1
ATOM 2229 N N . TRP A 1 298 ? 1.811 -13.242 -3.602 1.00 98.38 298 TRP A N 1
ATOM 2230 C CA . TRP A 1 298 ? 1.469 -11.899 -4.084 1.00 98.38 298 TRP A CA 1
ATOM 2231 C C . TRP A 1 298 ? 0.306 -11.275 -3.308 1.00 98.38 298 TRP A C 1
ATOM 2233 O O . TRP A 1 298 ? 0.360 -10.083 -3.005 1.00 98.38 298 TRP A O 1
ATOM 2243 N N . LYS A 1 299 ? -0.725 -12.051 -2.963 1.00 98.56 299 LYS A N 1
ATOM 2244 C CA . LYS A 1 299 ? -1.874 -11.576 -2.183 1.00 98.56 299 LYS A CA 1
ATOM 2245 C C . LYS A 1 299 ? -1.458 -11.146 -0.783 1.00 98.56 299 LYS A C 1
ATOM 2247 O O . LYS A 1 299 ? -1.748 -10.009 -0.411 1.00 98.56 299 LYS A O 1
ATOM 2252 N N . SER A 1 300 ? -0.726 -11.993 -0.057 1.00 98.19 300 SER A N 1
ATOM 2253 C CA . SER A 1 300 ? -0.209 -11.667 1.280 1.00 98.19 300 SER A CA 1
ATOM 2254 C C . SER A 1 300 ? 0.658 -10.411 1.242 1.00 98.19 300 SER A C 1
ATOM 2256 O O . SER A 1 300 ? 0.493 -9.487 2.039 1.00 98.19 300 SER A O 1
ATOM 2258 N N . TYR A 1 301 ? 1.553 -10.337 0.255 1.00 97.62 301 TYR A N 1
ATOM 2259 C CA . TYR A 1 301 ? 2.431 -9.192 0.054 1.00 97.62 301 TYR A CA 1
ATOM 2260 C C . TYR A 1 301 ? 1.672 -7.887 -0.202 1.00 97.62 301 TYR A C 1
ATOM 2262 O O . TYR A 1 301 ? 1.938 -6.868 0.435 1.00 97.62 301 TYR A O 1
ATOM 2270 N N . LEU A 1 302 ? 0.711 -7.904 -1.124 1.00 97.81 302 LEU A N 1
ATOM 2271 C CA . LEU A 1 302 ? -0.032 -6.706 -1.498 1.00 97.81 302 LEU A CA 1
ATOM 2272 C C . LEU A 1 302 ? -0.997 -6.269 -0.390 1.00 97.81 302 LEU A C 1
ATOM 2274 O O . LEU A 1 302 ? -1.132 -5.063 -0.174 1.00 97.81 302 LEU A O 1
ATOM 2278 N N . ARG A 1 303 ? -1.611 -7.208 0.351 1.00 97.25 303 ARG A N 1
ATOM 2279 C CA . ARG A 1 303 ? -2.388 -6.893 1.566 1.00 97.25 303 ARG A CA 1
ATOM 2280 C C . ARG A 1 303 ? -1.505 -6.176 2.587 1.00 97.25 303 ARG A C 1
ATOM 2282 O O . ARG A 1 303 ? -1.870 -5.098 3.053 1.00 97.25 303 ARG A O 1
ATOM 2289 N N . TRP A 1 304 ? -0.308 -6.704 2.849 1.00 95.62 304 TRP A N 1
ATOM 2290 C CA . TRP A 1 304 ? 0.682 -6.066 3.718 1.00 95.62 304 TRP A CA 1
ATOM 2291 C C . TRP A 1 304 ? 1.055 -4.647 3.257 1.00 95.62 304 TRP A C 1
ATOM 2293 O O . TRP A 1 304 ? 1.025 -3.712 4.061 1.00 95.62 304 TRP A O 1
ATOM 2303 N N . CYS A 1 305 ? 1.359 -4.449 1.970 1.00 94.62 305 CYS A N 1
ATOM 2304 C CA . CYS A 1 305 ? 1.695 -3.127 1.435 1.00 94.62 305 CYS A CA 1
ATOM 2305 C C . CYS A 1 305 ? 0.571 -2.106 1.649 1.00 94.62 305 CYS A C 1
ATOM 2307 O O . CYS A 1 305 ? 0.851 -0.972 2.046 1.00 94.62 305 CYS A O 1
ATOM 2309 N N . TRP A 1 306 ? -0.681 -2.505 1.408 1.00 94.56 306 TRP A N 1
ATOM 2310 C CA . TRP A 1 306 ? -1.848 -1.657 1.642 1.00 94.56 306 TRP A CA 1
ATOM 2311 C C . TRP A 1 306 ? -1.993 -1.295 3.114 1.00 94.56 306 TRP A C 1
ATOM 2313 O O . TRP A 1 306 ? -2.040 -0.110 3.439 1.00 94.56 306 TRP A O 1
ATOM 2323 N N . LEU A 1 307 ? -1.967 -2.290 4.004 1.00 94.81 307 LEU A N 1
ATOM 2324 C CA . LEU A 1 307 ? -2.095 -2.065 5.443 1.00 94.81 307 LEU A CA 1
ATOM 2325 C C . LEU A 1 307 ? -1.009 -1.133 5.971 1.00 94.81 307 LEU A C 1
ATOM 2327 O O . LEU A 1 307 ? -1.320 -0.144 6.635 1.00 94.81 307 LEU A O 1
ATOM 2331 N N . ARG A 1 308 ? 0.256 -1.381 5.612 1.00 91.75 308 ARG A N 1
ATOM 2332 C CA . ARG A 1 308 ? 1.376 -0.516 6.000 1.00 91.75 308 ARG A CA 1
ATOM 2333 C C . ARG A 1 308 ? 1.165 0.926 5.534 1.00 91.75 308 ARG A C 1
ATOM 2335 O O . ARG A 1 308 ? 1.448 1.852 6.288 1.00 91.75 308 ARG A O 1
ATOM 2342 N N . ALA A 1 309 ? 0.676 1.120 4.309 1.00 90.62 309 ALA A N 1
ATOM 2343 C CA . ALA A 1 309 ? 0.511 2.443 3.712 1.00 90.62 309 ALA A CA 1
ATOM 2344 C C . ALA A 1 309 ? -0.668 3.247 4.286 1.00 90.62 309 ALA A C 1
ATOM 2346 O O . ALA A 1 309 ? -0.676 4.483 4.175 1.00 90.62 309 ALA A O 1
ATOM 2347 N N . THR A 1 310 ? -1.666 2.573 4.864 1.00 93.81 310 THR A N 1
ATOM 2348 C CA . THR A 1 310 ? -2.927 3.199 5.282 1.00 93.81 310 THR A CA 1
ATOM 2349 C C . THR A 1 310 ? -3.255 3.061 6.766 1.00 93.81 310 THR A C 1
ATOM 2351 O O . THR A 1 310 ? -4.216 3.686 7.201 1.00 93.81 310 THR A O 1
ATOM 2354 N N . ALA A 1 311 ? -2.488 2.308 7.562 1.00 94.19 311 ALA A N 1
ATOM 2355 C CA . ALA A 1 311 ? -2.773 2.086 8.987 1.00 94.19 311 ALA A CA 1
ATOM 2356 C C . ALA A 1 311 ? -2.979 3.393 9.779 1.00 94.19 311 ALA A C 1
ATOM 2358 O O . ALA A 1 311 ? -3.934 3.512 10.543 1.00 94.19 311 ALA A O 1
ATOM 2359 N N . ALA A 1 312 ? -2.170 4.425 9.513 1.00 92.00 312 ALA A N 1
ATOM 2360 C CA . ALA A 1 312 ? -2.296 5.744 10.145 1.00 92.00 312 ALA A CA 1
ATOM 2361 C C . ALA A 1 312 ? -3.599 6.508 9.806 1.00 92.00 312 ALA A C 1
ATOM 2363 O O . ALA A 1 312 ? -3.841 7.584 10.357 1.00 92.00 312 ALA A O 1
ATOM 2364 N N . LEU A 1 313 ? -4.420 5.998 8.881 1.00 92.69 313 LEU A N 1
ATOM 2365 C CA . LEU A 1 313 ? -5.665 6.627 8.426 1.00 92.69 313 LEU A CA 1
ATOM 2366 C C . LEU A 1 313 ? -6.926 6.003 9.038 1.00 92.69 313 LEU A C 1
ATOM 2368 O O . LEU A 1 313 ? -8.009 6.561 8.881 1.00 92.69 313 LEU A O 1
ATOM 2372 N N . LEU A 1 314 ? -6.791 4.856 9.703 1.00 94.25 314 LEU A N 1
ATOM 2373 C CA . LEU A 1 314 ? -7.907 4.043 10.183 1.00 94.25 314 LEU A CA 1
ATOM 2374 C C . LEU A 1 314 ? -8.238 4.363 11.654 1.00 94.25 314 LEU A C 1
ATOM 2376 O O . LEU A 1 314 ? -7.985 5.468 12.150 1.00 94.25 314 LEU A O 1
ATOM 2380 N N . THR A 1 315 ? -8.844 3.395 12.342 1.00 94.94 315 THR A N 1
ATOM 2381 C CA . THR A 1 315 ? -9.223 3.482 13.755 1.00 94.94 315 THR A CA 1
ATOM 2382 C C . THR A 1 315 ? -8.002 3.590 14.679 1.00 94.94 315 THR A C 1
ATOM 2384 O O . THR A 1 315 ? -6.890 3.217 14.285 1.00 94.94 315 THR A O 1
ATOM 2387 N N . PRO A 1 316 ? -8.177 4.071 15.928 1.00 94.50 316 PRO A N 1
ATOM 2388 C CA . PRO A 1 316 ? -7.069 4.239 16.869 1.00 94.50 316 PRO A CA 1
ATOM 2389 C C . PRO A 1 316 ? -6.160 3.004 17.037 1.00 94.50 316 PRO A C 1
ATOM 2391 O O . PRO A 1 316 ? -4.947 3.192 17.004 1.00 94.50 316 PRO A O 1
ATOM 2394 N N . PRO A 1 317 ? -6.658 1.749 17.104 1.00 95.19 317 PRO A N 1
ATOM 2395 C CA . PRO A 1 317 ? -5.787 0.571 17.189 1.00 95.19 317 PRO A CA 1
ATOM 2396 C C . PRO A 1 317 ? -4.785 0.424 16.033 1.00 95.19 317 PRO A C 1
ATOM 2398 O O . PRO A 1 317 ? -3.642 0.029 16.261 1.00 95.19 317 PRO A O 1
ATOM 2401 N N . PHE A 1 318 ? -5.178 0.767 14.801 1.00 95.56 318 PHE A N 1
ATOM 2402 C CA . PHE A 1 318 ? -4.268 0.755 13.649 1.00 95.56 318 PHE A CA 1
ATOM 2403 C C . PHE A 1 318 ? -3.237 1.880 13.729 1.00 95.56 318 PHE A C 1
ATOM 2405 O O . PHE A 1 318 ? -2.070 1.671 13.403 1.00 95.56 318 PHE A O 1
ATOM 2412 N N . VAL A 1 319 ? -3.661 3.064 14.177 1.00 93.69 319 VAL A N 1
ATOM 2413 C CA . VAL A 1 319 ? -2.776 4.219 14.369 1.00 93.69 319 VAL A CA 1
ATOM 2414 C C . VAL A 1 319 ? -1.715 3.901 15.425 1.00 93.69 319 VAL A C 1
ATOM 2416 O O . VAL A 1 319 ? -0.531 4.105 15.172 1.00 93.69 319 VAL A O 1
ATOM 2419 N N . GLU A 1 320 ? -2.107 3.332 16.565 1.00 92.12 320 GLU A N 1
ATOM 2420 C CA . GLU A 1 320 ? -1.167 2.925 17.616 1.00 92.12 320 GLU A CA 1
ATOM 2421 C C . GLU A 1 320 ? -0.184 1.858 17.130 1.00 92.12 320 GLU A C 1
ATOM 2423 O O . GLU A 1 320 ? 1.021 1.988 17.345 1.00 92.12 320 GLU A O 1
ATOM 2428 N N . ALA A 1 321 ? -0.665 0.833 16.415 1.00 91.44 321 ALA A N 1
ATOM 2429 C CA . ALA A 1 321 ? 0.210 -0.183 15.832 1.00 91.44 321 ALA A CA 1
ATOM 2430 C C . ALA A 1 321 ? 1.216 0.432 14.844 1.00 91.44 321 ALA A C 1
ATOM 2432 O O . ALA A 1 321 ? 2.396 0.078 14.861 1.00 91.44 321 ALA A O 1
ATOM 2433 N N . HIS A 1 322 ? 0.764 1.376 14.011 1.00 89.31 322 HIS A N 1
ATOM 2434 C CA . HIS A 1 322 ? 1.610 2.073 13.048 1.00 89.31 322 HIS A CA 1
ATOM 2435 C C . HIS A 1 322 ? 2.726 2.867 13.730 1.00 89.31 322 HIS A C 1
ATOM 2437 O O . HIS A 1 322 ? 3.892 2.669 13.399 1.00 89.31 322 HIS A O 1
ATOM 2443 N N . PHE A 1 323 ? 2.396 3.743 14.683 1.00 85.25 323 PHE A N 1
ATOM 2444 C CA . PHE A 1 323 ? 3.396 4.591 15.340 1.00 85.25 323 PHE A CA 1
ATOM 2445 C C . PHE A 1 323 ? 4.308 3.797 16.282 1.00 85.25 323 PHE A C 1
ATOM 2447 O O . PHE A 1 323 ? 5.526 3.976 16.234 1.00 85.25 323 PHE A O 1
ATOM 2454 N N . GLY A 1 324 ? 3.756 2.841 17.037 1.00 82.62 324 GLY A N 1
ATOM 2455 C CA . GLY A 1 324 ? 4.541 1.972 17.914 1.00 82.62 324 GLY A CA 1
ATOM 2456 C C . GLY A 1 324 ? 5.651 1.216 17.175 1.00 82.62 324 GLY A C 1
ATOM 2457 O O . GLY A 1 324 ? 6.735 1.030 17.726 1.00 82.62 324 GLY A O 1
ATOM 2458 N N . PHE A 1 325 ? 5.420 0.840 15.912 1.00 78.75 325 PHE A N 1
ATOM 2459 C CA . PHE A 1 325 ? 6.446 0.250 15.053 1.00 78.75 325 PHE A CA 1
ATOM 2460 C C . PHE A 1 325 ? 7.304 1.296 14.322 1.00 78.75 325 PHE A C 1
ATOM 2462 O O . PHE A 1 325 ? 8.532 1.238 14.390 1.00 78.75 325 PHE A O 1
ATOM 2469 N N . ALA A 1 326 ? 6.680 2.233 13.601 1.00 67.75 326 ALA A N 1
ATOM 2470 C CA . ALA A 1 326 ? 7.364 3.091 12.633 1.00 67.75 326 ALA A CA 1
ATOM 2471 C C . ALA A 1 326 ? 8.300 4.118 13.284 1.00 67.75 326 ALA A C 1
ATOM 2473 O O . ALA A 1 326 ? 9.364 4.403 12.737 1.00 67.75 326 ALA A O 1
ATOM 2474 N N . THR A 1 327 ? 7.923 4.670 14.441 1.00 61.28 327 THR A N 1
ATOM 2475 C CA . THR A 1 327 ? 8.684 5.744 15.100 1.00 61.28 327 THR A CA 1
ATOM 2476 C C . THR A 1 327 ? 9.349 5.301 16.400 1.00 61.28 327 THR A C 1
ATOM 2478 O O . THR A 1 327 ? 10.100 6.084 16.973 1.00 61.28 327 THR A O 1
ATOM 2481 N N . ALA A 1 328 ? 9.095 4.073 16.875 1.00 70.19 328 ALA A N 1
ATOM 2482 C CA . ALA A 1 328 ? 9.443 3.624 18.230 1.00 70.19 328 ALA A CA 1
ATOM 2483 C C . ALA A 1 328 ? 8.937 4.584 19.335 1.00 70.19 328 ALA A C 1
ATOM 2485 O O . ALA A 1 328 ? 9.482 4.634 20.440 1.00 70.19 328 ALA A O 1
ATOM 2486 N N . HIS A 1 329 ? 7.884 5.348 19.030 1.00 71.62 329 HIS A N 1
ATOM 2487 C CA . HIS A 1 329 ? 7.232 6.309 19.911 1.00 71.62 329 HIS A CA 1
ATOM 2488 C C . HIS A 1 329 ? 5.720 6.042 19.926 1.00 71.62 329 HIS A C 1
ATOM 2490 O O . HIS A 1 329 ? 5.181 5.525 18.946 1.00 71.62 329 HIS A O 1
ATOM 2496 N N . PRO A 1 330 ? 5.013 6.388 21.018 1.00 82.25 330 PRO A N 1
ATOM 2497 C CA . PRO A 1 330 ? 3.555 6.295 21.048 1.00 82.25 330 PRO A CA 1
ATOM 2498 C C . PRO A 1 330 ? 2.933 7.173 19.957 1.00 82.25 330 PRO A C 1
ATOM 2500 O O . PRO A 1 330 ? 3.541 8.164 19.529 1.00 82.25 330 PRO A O 1
ATOM 2503 N N . ALA A 1 331 ? 1.715 6.838 19.520 1.00 84.94 331 ALA A N 1
ATOM 2504 C CA . ALA A 1 331 ? 1.031 7.684 18.557 1.00 84.94 331 ALA A CA 1
ATOM 2505 C C . ALA A 1 331 ? 0.818 9.098 19.128 1.00 84.94 331 ALA A C 1
ATOM 2507 O O . ALA A 1 331 ? 0.511 9.267 20.314 1.00 84.94 331 ALA A O 1
ATOM 2508 N N . PRO A 1 332 ? 0.970 10.148 18.302 1.00 88.31 332 PRO A N 1
ATOM 2509 C CA . PRO A 1 332 ? 0.636 11.494 18.731 1.00 88.31 332 PRO A CA 1
ATOM 2510 C C . PRO A 1 332 ? -0.868 11.608 19.000 1.00 88.31 332 PRO A C 1
ATOM 2512 O O . PRO A 1 332 ? -1.687 10.941 18.364 1.00 88.31 332 PRO A O 1
ATOM 2515 N N . ALA A 1 333 ? -1.249 12.531 19.886 1.00 91.75 333 ALA A N 1
ATOM 2516 C CA . ALA A 1 333 ? -2.654 12.859 20.102 1.00 91.75 333 ALA A CA 1
ATOM 2517 C C . ALA A 1 333 ? -3.348 13.207 18.771 1.00 91.75 333 ALA A C 1
ATOM 2519 O O . ALA A 1 333 ? -2.777 13.899 17.920 1.00 91.75 333 ALA A O 1
ATOM 2520 N N . ARG A 1 334 ? -4.605 12.773 18.607 1.00 92.12 334 ARG A N 1
ATOM 2521 C CA . ARG A 1 334 ? -5.348 12.890 17.339 1.00 92.12 334 ARG A CA 1
ATOM 2522 C C . ARG A 1 334 ? -5.318 14.300 16.719 1.00 92.12 334 ARG A C 1
ATOM 2524 O O . ARG A 1 334 ? -5.061 14.388 15.521 1.00 92.12 334 ARG A O 1
ATOM 2531 N N . PRO A 1 335 ? -5.483 15.411 17.468 1.00 93.25 335 PRO A N 1
ATOM 2532 C CA . PRO A 1 335 ? -5.394 16.749 16.877 1.00 93.25 335 PRO A CA 1
ATOM 2533 C C . PRO A 1 335 ? -4.027 17.076 16.265 1.00 93.25 335 PRO A C 1
ATOM 2535 O O . PRO A 1 335 ? -3.957 17.698 15.202 1.00 93.25 335 PRO A O 1
ATOM 2538 N N . ALA A 1 336 ? -2.939 16.624 16.895 1.00 92.00 336 ALA A N 1
ATOM 2539 C CA . ALA A 1 336 ? -1.588 16.797 16.370 1.00 92.00 336 ALA A CA 1
ATOM 2540 C C . ALA A 1 336 ? -1.376 15.946 15.108 1.00 92.00 336 ALA A C 1
ATOM 2542 O O . ALA A 1 336 ? -0.874 16.460 14.106 1.00 92.00 336 ALA A O 1
ATOM 2543 N N . LEU A 1 337 ? -1.849 14.691 15.118 1.00 91.50 337 LEU A N 1
ATOM 2544 C CA . LEU A 1 337 ? -1.847 13.813 13.944 1.00 91.50 337 LEU A CA 1
ATOM 2545 C C . LEU A 1 337 ? -2.564 14.470 12.754 1.00 91.50 337 LEU A C 1
ATOM 2547 O O . LEU A 1 337 ? -1.993 14.584 11.672 1.00 91.50 337 LEU A O 1
ATOM 2551 N N . CYS A 1 338 ? -3.792 14.951 12.961 1.00 92.81 338 CYS A N 1
ATOM 2552 C CA . CYS A 1 338 ? -4.615 15.555 11.913 1.00 92.81 338 CYS A CA 1
ATOM 2553 C C . CYS A 1 338 ? -4.027 16.864 11.376 1.00 92.81 338 CYS A C 1
ATOM 2555 O O . CYS A 1 338 ? -4.057 17.122 10.171 1.00 92.81 338 CYS A O 1
ATOM 2557 N N . THR A 1 339 ? -3.449 17.684 12.257 1.00 91.44 339 THR A N 1
ATOM 2558 C CA . THR A 1 339 ? -2.761 18.920 11.863 1.00 91.44 339 THR A CA 1
ATOM 2559 C C . THR A 1 339 ? -1.591 18.617 10.938 1.00 91.44 339 THR A C 1
ATOM 2561 O O . THR A 1 339 ? -1.457 19.237 9.880 1.00 91.44 339 THR A O 1
ATOM 2564 N N . ALA A 1 340 ? -0.774 17.633 11.302 1.00 89.31 340 ALA A N 1
ATOM 2565 C CA . ALA A 1 340 ? 0.377 17.253 10.507 1.00 89.31 340 ALA A CA 1
ATOM 2566 C C . ALA A 1 340 ? -0.009 16.534 9.205 1.00 89.31 340 ALA A C 1
ATOM 2568 O O . ALA A 1 340 ? 0.564 16.830 8.157 1.00 89.31 340 ALA A O 1
ATOM 2569 N N . ALA A 1 341 ? -1.038 15.682 9.226 1.00 91.00 341 ALA A N 1
ATOM 2570 C CA . ALA A 1 341 ? -1.592 15.075 8.018 1.00 91.00 341 ALA A CA 1
ATOM 2571 C C . ALA A 1 341 ? -2.064 16.147 7.019 1.00 91.00 341 ALA A C 1
ATOM 2573 O O . ALA A 1 341 ? -1.760 16.065 5.832 1.00 91.00 341 ALA A O 1
ATOM 2574 N N . ALA A 1 342 ? -2.734 17.201 7.497 1.00 90.56 342 ALA A N 1
ATOM 2575 C CA . ALA A 1 342 ? -3.146 18.322 6.654 1.00 90.56 342 ALA A CA 1
ATOM 2576 C C . ALA A 1 342 ? -1.958 19.175 6.169 1.00 90.56 342 ALA A C 1
ATOM 2578 O O . ALA A 1 342 ? -2.029 19.774 5.100 1.00 90.56 342 ALA A O 1
ATOM 2579 N N . ALA A 1 343 ? -0.875 19.267 6.945 1.00 89.88 343 ALA A N 1
ATOM 2580 C CA . ALA A 1 343 ? 0.337 20.000 6.570 1.00 89.88 343 ALA A CA 1
ATOM 2581 C C . ALA A 1 343 ? 1.174 19.289 5.490 1.00 89.88 343 ALA A C 1
ATOM 2583 O O . ALA A 1 343 ? 1.993 19.930 4.835 1.00 89.88 343 ALA A O 1
ATOM 2584 N N . ALA A 1 344 ? 0.948 17.991 5.255 1.00 88.62 344 ALA A N 1
ATOM 2585 C CA . ALA A 1 344 ? 1.642 17.219 4.222 1.00 88.62 344 ALA A CA 1
ATOM 2586 C C . ALA A 1 344 ? 1.273 17.626 2.778 1.00 88.62 344 ALA A C 1
ATOM 2588 O O . ALA A 1 344 ? 1.914 17.161 1.824 1.00 88.62 344 ALA A O 1
ATOM 2589 N N . PHE A 1 345 ? 0.258 18.482 2.612 1.00 91.12 345 PHE A N 1
ATOM 2590 C CA . PHE A 1 345 ? -0.257 18.935 1.324 1.00 91.12 345 PHE A CA 1
ATOM 2591 C C . PHE A 1 345 ? -0.292 20.472 1.242 1.00 91.12 345 PHE A C 1
ATOM 2593 O O . PHE A 1 345 ? -0.636 21.139 2.220 1.00 91.12 345 PHE A O 1
ATOM 2600 N N . PRO A 1 346 ? 0.049 21.064 0.082 1.00 89.75 346 PRO A N 1
ATOM 2601 C CA . PRO A 1 346 ? -0.069 22.505 -0.122 1.00 89.75 346 PRO A CA 1
ATOM 2602 C C . PRO A 1 346 ? -1.540 22.930 -0.227 1.00 89.75 346 PRO A C 1
ATOM 2604 O O . PRO A 1 346 ? -2.394 22.136 -0.612 1.00 89.75 346 PRO A O 1
ATOM 2607 N N . ALA A 1 347 ? -1.829 24.212 0.022 1.00 85.81 347 ALA A N 1
ATOM 2608 C CA . ALA A 1 347 ? -3.186 24.766 -0.071 1.00 85.81 347 ALA A CA 1
ATOM 2609 C C . ALA A 1 347 ? -3.857 24.522 -1.439 1.00 85.81 347 ALA A C 1
ATOM 2611 O O . ALA A 1 347 ? -5.060 24.289 -1.496 1.00 85.81 347 ALA A O 1
ATOM 2612 N N . THR A 1 348 ? -3.079 24.509 -2.526 1.00 86.94 348 THR A N 1
ATOM 2613 C CA . THR A 1 348 ? -3.579 24.226 -3.881 1.00 86.94 348 THR A CA 1
ATOM 2614 C C . THR A 1 348 ? -4.141 22.814 -4.026 1.00 86.94 348 THR A C 1
ATOM 2616 O O . THR A 1 348 ? -5.136 22.633 -4.717 1.00 86.94 348 THR A O 1
ATOM 2619 N N . ALA A 1 349 ? -3.586 21.823 -3.321 1.00 90.12 349 ALA A N 1
ATOM 2620 C CA . ALA A 1 349 ? -4.102 20.454 -3.360 1.00 90.12 349 ALA A CA 1
ATOM 2621 C C . ALA A 1 349 ? -5.548 20.385 -2.851 1.00 90.12 349 ALA A C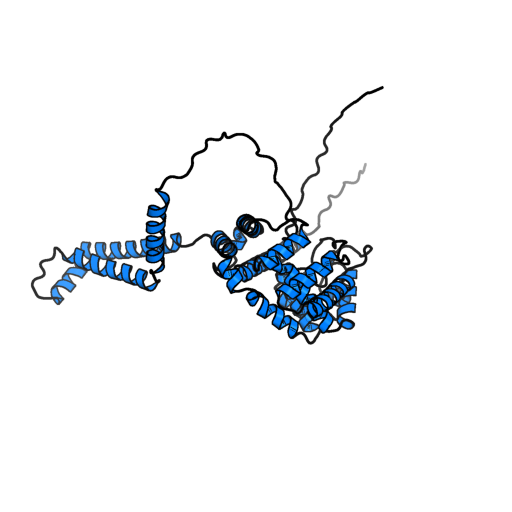 1
ATOM 2623 O O . ALA A 1 349 ? -6.385 19.709 -3.437 1.00 90.12 349 ALA A O 1
ATOM 2624 N N . PHE A 1 350 ? -5.848 21.134 -1.788 1.00 88.50 350 PHE A N 1
ATOM 2625 C CA . PHE A 1 350 ? -7.182 21.218 -1.197 1.00 88.50 350 PHE A CA 1
ATOM 2626 C C . PHE A 1 350 ? -8.189 21.948 -2.103 1.00 88.50 350 PHE A C 1
ATOM 2628 O O . PHE A 1 350 ? -9.387 21.750 -1.946 1.00 88.50 350 PHE A O 1
ATOM 2635 N N . ALA A 1 351 ? -7.724 22.785 -3.035 1.00 85.56 351 ALA A N 1
ATOM 2636 C CA . ALA A 1 351 ? -8.579 23.440 -4.026 1.00 85.56 351 ALA A CA 1
ATOM 2637 C C . ALA A 1 351 ? -8.856 22.542 -5.246 1.00 85.56 351 ALA A C 1
ATOM 2639 O O . ALA A 1 351 ? -9.953 22.577 -5.796 1.00 85.56 351 ALA A O 1
ATOM 2640 N N . ASP A 1 352 ? -7.874 21.730 -5.647 1.00 86.81 352 ASP A N 1
ATOM 2641 C CA . ASP A 1 352 ? -7.953 20.874 -6.837 1.00 86.81 352 ASP A CA 1
ATOM 2642 C C . ASP A 1 352 ? -8.657 19.531 -6.586 1.00 86.81 352 ASP A C 1
ATOM 2644 O O . ASP A 1 352 ? -9.101 18.872 -7.530 1.00 86.81 352 ASP A O 1
ATOM 2648 N N . VAL A 1 353 ? -8.698 19.079 -5.331 1.00 87.94 353 VAL A N 1
ATOM 2649 C CA . VAL A 1 353 ? -9.278 17.789 -4.945 1.00 87.94 353 VAL A CA 1
ATOM 2650 C C . VAL A 1 353 ? -10.668 18.009 -4.342 1.00 87.94 353 VAL A C 1
ATOM 2652 O O . VAL A 1 353 ? -10.799 18.795 -3.403 1.00 87.94 353 VAL A O 1
ATOM 2655 N N . PRO A 1 354 ? -11.714 17.322 -4.837 1.00 82.62 354 PRO A N 1
ATOM 2656 C CA . PRO A 1 354 ? -13.035 17.381 -4.226 1.00 82.62 354 PRO A CA 1
ATOM 2657 C C . PRO A 1 354 ? -13.009 16.619 -2.898 1.00 82.62 354 PRO A C 1
ATOM 2659 O O . PRO A 1 354 ? -13.039 15.394 -2.885 1.00 82.62 354 PRO A O 1
ATOM 2662 N N . LEU A 1 355 ? -12.917 17.359 -1.795 1.00 83.31 355 LEU A N 1
ATOM 2663 C CA . LEU A 1 355 ? -12.881 16.806 -0.443 1.00 83.31 355 LEU A CA 1
ATOM 2664 C C . LEU A 1 355 ? -14.273 16.773 0.179 1.00 83.31 355 LEU A C 1
ATOM 2666 O O . LEU A 1 355 ? -15.072 17.707 0.021 1.00 83.31 355 LEU A O 1
ATOM 2670 N N . THR A 1 356 ? -14.531 15.716 0.933 1.00 78.19 356 THR A N 1
ATOM 2671 C CA . THR A 1 356 ? -15.762 15.510 1.686 1.00 78.19 356 THR A CA 1
ATOM 2672 C C . THR A 1 356 ? -15.478 15.610 3.183 1.00 78.19 356 THR A C 1
ATOM 2674 O O . THR A 1 356 ? -14.367 15.418 3.658 1.00 78.19 356 THR A O 1
ATOM 2677 N N . ARG A 1 357 ? -16.482 15.967 3.981 1.00 78.38 357 ARG A N 1
ATOM 2678 C CA . ARG A 1 357 ? -16.303 15.991 5.442 1.00 78.38 357 ARG A CA 1
ATOM 2679 C C . ARG A 1 357 ? -16.347 14.582 6.056 1.00 78.38 357 ARG A C 1
ATOM 2681 O O . ARG A 1 357 ? -15.915 14.402 7.188 1.00 78.38 357 ARG A O 1
ATOM 2688 N N . ASP A 1 358 ? -16.843 13.605 5.300 1.00 82.38 358 ASP A N 1
ATOM 2689 C CA . ASP A 1 358 ? -17.278 12.310 5.827 1.00 82.38 358 ASP A CA 1
ATOM 2690 C C . ASP A 1 358 ? -16.393 11.135 5.374 1.00 82.38 358 ASP A C 1
ATOM 2692 O O . ASP A 1 358 ? -16.592 10.016 5.840 1.00 82.38 358 ASP A O 1
ATOM 2696 N N . ASP A 1 359 ? -15.408 11.361 4.499 1.00 86.69 359 ASP A N 1
ATOM 2697 C CA . ASP A 1 359 ? -14.511 10.312 4.000 1.00 86.69 359 ASP A CA 1
ATOM 2698 C C . ASP A 1 359 ? -13.035 10.699 4.148 1.00 86.69 359 ASP A C 1
ATOM 2700 O O . ASP A 1 359 ? -12.315 10.910 3.174 1.00 86.69 359 ASP A O 1
ATOM 2704 N N . TYR A 1 360 ? -12.552 10.772 5.394 1.00 92.44 360 TYR A N 1
ATOM 2705 C CA . TYR A 1 360 ? -11.139 11.059 5.677 1.00 92.44 360 TYR A CA 1
ATOM 2706 C C . TYR A 1 360 ? -10.177 10.114 4.935 1.00 92.44 360 TYR A C 1
ATOM 2708 O O . TYR A 1 360 ? -9.118 10.537 4.461 1.00 92.44 360 TYR A O 1
ATOM 2716 N N . PHE A 1 361 ? -10.534 8.830 4.831 1.00 93.75 361 PHE A N 1
ATOM 2717 C CA . PHE A 1 361 ? -9.703 7.818 4.189 1.00 93.75 361 PHE A CA 1
ATOM 2718 C C . PHE A 1 361 ? -9.591 8.072 2.680 1.00 93.75 361 PHE A C 1
ATOM 2720 O O . PHE A 1 361 ? -8.478 8.227 2.166 1.00 93.75 361 PHE A O 1
ATOM 2727 N N . GLY A 1 362 ? -10.725 8.157 1.978 1.00 92.00 362 GLY A N 1
ATOM 2728 C CA . GLY A 1 362 ? -10.776 8.402 0.539 1.00 92.00 362 GLY A CA 1
ATOM 2729 C C . GLY A 1 362 ? -10.187 9.756 0.163 1.00 92.00 362 GLY A C 1
ATOM 2730 O O . GLY A 1 362 ? -9.342 9.829 -0.732 1.00 92.00 362 GLY A O 1
ATOM 2731 N N . ASP A 1 363 ? -10.514 10.809 0.910 1.00 92.50 363 ASP A N 1
ATOM 2732 C CA . ASP A 1 363 ? -9.955 12.149 0.725 1.00 92.50 363 ASP A CA 1
ATOM 2733 C C . ASP A 1 363 ? -8.424 12.156 0.830 1.00 92.50 363 ASP A C 1
ATOM 2735 O O . ASP A 1 363 ? -7.729 12.742 -0.009 1.00 92.50 363 ASP A O 1
ATOM 2739 N N . THR A 1 364 ? -7.870 11.453 1.825 1.00 93.69 364 THR A N 1
ATOM 2740 C CA . THR A 1 364 ? -6.415 11.320 1.967 1.00 93.69 364 THR A CA 1
ATOM 2741 C C . THR A 1 364 ? -5.807 10.610 0.758 1.00 93.69 364 THR A C 1
ATOM 2743 O O . THR A 1 364 ? -4.766 11.039 0.249 1.00 93.69 364 THR A O 1
ATOM 2746 N N . LEU A 1 365 ? -6.439 9.543 0.261 1.00 93.56 365 LEU A N 1
ATOM 2747 C CA . LEU A 1 365 ? -5.973 8.847 -0.940 1.00 93.56 365 LEU A CA 1
ATOM 2748 C C . LEU A 1 365 ? -6.052 9.744 -2.181 1.00 93.56 365 LEU A C 1
ATOM 2750 O O . LEU A 1 365 ? -5.109 9.770 -2.976 1.00 93.56 365 LEU A O 1
ATOM 2754 N N . HIS A 1 366 ? -7.105 10.545 -2.334 1.00 92.12 366 HIS A N 1
ATOM 2755 C CA . HIS A 1 366 ? -7.212 11.506 -3.430 1.00 92.12 366 HIS A CA 1
ATOM 2756 C C . HIS A 1 366 ? -6.111 12.572 -3.381 1.00 92.12 366 HIS A C 1
ATOM 2758 O O . HIS A 1 366 ? -5.479 12.841 -4.408 1.00 92.12 366 HIS A O 1
ATOM 2764 N N . LEU A 1 367 ? -5.803 13.115 -2.200 1.00 93.06 367 LEU A N 1
ATOM 2765 C CA . LEU A 1 367 ? -4.699 14.063 -2.012 1.00 93.06 367 LEU A CA 1
ATOM 2766 C C . LEU A 1 367 ? -3.332 13.430 -2.314 1.00 93.06 367 LEU A C 1
ATOM 2768 O O . LEU A 1 367 ? -2.489 14.042 -2.981 1.00 93.06 367 LEU A O 1
ATOM 2772 N N . ARG A 1 368 ? -3.104 12.179 -1.890 1.00 93.00 368 ARG A N 1
ATOM 2773 C CA . ARG A 1 368 ? -1.881 11.430 -2.230 1.00 93.00 368 ARG A CA 1
ATOM 2774 C C . ARG A 1 368 ? -1.763 11.197 -3.740 1.00 93.00 368 ARG A C 1
ATOM 2776 O O . ARG A 1 368 ? -0.698 11.448 -4.306 1.00 93.00 368 ARG A O 1
ATOM 2783 N N . ALA A 1 369 ? -2.854 10.813 -4.403 1.00 91.56 369 ALA A N 1
ATOM 2784 C CA . ALA A 1 369 ? -2.892 10.640 -5.854 1.00 91.56 369 ALA A CA 1
ATOM 2785 C C . ALA A 1 369 ? -2.621 11.940 -6.613 1.00 91.56 369 ALA A C 1
ATOM 2787 O O . ALA A 1 369 ? -1.841 11.953 -7.570 1.00 91.56 369 ALA A O 1
ATOM 2788 N N . TRP A 1 370 ? -3.200 13.052 -6.154 1.00 92.06 370 TRP A N 1
ATOM 2789 C CA . TRP A 1 370 ? -2.892 14.376 -6.684 1.00 92.06 370 TRP A CA 1
ATOM 2790 C C . TRP A 1 370 ? -1.391 14.666 -6.571 1.00 92.06 370 TRP A C 1
ATOM 2792 O O . TRP A 1 370 ? -0.757 15.018 -7.565 1.00 92.06 370 TRP A O 1
ATOM 2802 N N . LYS A 1 371 ? -0.777 14.427 -5.405 1.00 89.62 371 LYS A N 1
ATOM 2803 C CA . LYS A 1 371 ? 0.654 14.687 -5.176 1.00 89.62 371 LYS A CA 1
ATOM 2804 C C . LYS A 1 371 ? 1.553 13.885 -6.123 1.00 89.62 371 LYS A C 1
ATOM 2806 O O . LYS A 1 371 ? 2.498 14.450 -6.684 1.00 89.62 371 LYS A O 1
ATOM 2811 N N . VAL A 1 372 ? 1.252 12.602 -6.337 1.00 88.38 372 VAL A N 1
ATOM 2812 C CA . VAL A 1 372 ? 1.977 11.749 -7.295 1.00 88.38 372 VAL A CA 1
ATOM 2813 C C . VAL A 1 372 ? 1.825 12.288 -8.716 1.00 88.38 372 VAL A C 1
ATOM 2815 O O . VAL A 1 372 ? 2.828 12.494 -9.401 1.00 88.38 372 VAL A O 1
ATOM 2818 N N . ARG A 1 373 ? 0.601 12.612 -9.148 1.00 88.38 373 ARG A N 1
ATOM 2819 C CA . ARG A 1 373 ? 0.342 13.188 -10.477 1.00 88.38 373 ARG A CA 1
ATOM 2820 C C . ARG A 1 373 ? 1.107 14.493 -10.703 1.00 88.38 373 ARG A C 1
ATOM 2822 O O . ARG A 1 373 ? 1.719 14.672 -11.753 1.00 88.38 373 ARG A O 1
ATOM 2829 N N . GLN A 1 374 ? 1.139 15.386 -9.715 1.00 86.38 374 GLN A N 1
ATOM 2830 C CA . GLN A 1 374 ? 1.872 16.651 -9.817 1.00 86.38 374 GLN A CA 1
ATOM 2831 C C . GLN A 1 374 ? 3.385 16.449 -9.985 1.00 86.38 374 GLN A C 1
ATOM 2833 O O . GLN A 1 374 ? 4.040 17.230 -10.674 1.00 86.38 374 GLN A O 1
ATOM 2838 N N . ARG A 1 375 ? 3.962 15.390 -9.399 1.00 83.50 375 ARG A N 1
ATOM 2839 C CA . ARG A 1 375 ? 5.374 15.033 -9.619 1.00 83.50 375 ARG A CA 1
ATOM 2840 C C . ARG A 1 375 ? 5.636 14.667 -11.082 1.00 83.50 375 ARG A C 1
ATOM 2842 O O . ARG A 1 375 ? 6.632 15.124 -11.639 1.00 83.50 375 ARG A O 1
ATOM 2849 N N . TRP A 1 376 ? 4.735 13.905 -11.698 1.00 79.50 376 TRP A N 1
ATOM 2850 C CA . TRP A 1 376 ? 4.821 13.534 -13.112 1.00 79.50 376 TRP A CA 1
ATOM 2851 C C . TRP A 1 376 ? 4.696 14.734 -14.041 1.00 79.50 376 TRP A C 1
ATOM 2853 O O . TRP A 1 376 ? 5.518 14.897 -14.939 1.00 79.50 376 TRP A O 1
ATOM 2863 N N . LEU A 1 377 ? 3.722 15.610 -13.785 1.00 80.75 377 LEU A N 1
ATOM 2864 C CA . LEU A 1 377 ? 3.527 16.821 -14.580 1.00 80.75 377 LEU A CA 1
ATOM 2865 C C . LEU A 1 377 ? 4.744 17.751 -14.496 1.00 80.75 377 LEU A C 1
ATOM 2867 O O . LEU A 1 377 ? 5.220 18.222 -15.523 1.00 80.75 377 LEU A O 1
ATOM 2871 N N . ARG A 1 378 ? 5.320 17.954 -13.303 1.00 75.38 378 ARG A N 1
ATOM 2872 C CA . ARG A 1 378 ? 6.550 18.751 -13.156 1.00 75.38 378 ARG A CA 1
ATOM 2873 C C . ARG A 1 378 ? 7.752 18.124 -13.865 1.00 75.38 378 ARG A C 1
ATOM 2875 O O . ARG A 1 378 ? 8.496 18.843 -14.521 1.00 75.38 378 ARG A O 1
ATOM 2882 N N . GLY A 1 379 ? 7.932 16.804 -13.766 1.00 63.75 379 GLY A N 1
ATOM 2883 C CA . GLY A 1 379 ? 8.998 16.096 -14.484 1.00 63.75 379 GLY A CA 1
ATOM 2884 C C . GLY A 1 379 ? 8.860 16.199 -16.007 1.00 63.75 379 GLY A C 1
ATOM 2885 O O . GLY A 1 379 ? 9.850 16.412 -16.702 1.00 63.75 379 GLY A O 1
ATOM 2886 N N . ALA A 1 380 ? 7.628 16.128 -16.521 1.00 54.75 380 ALA A N 1
ATOM 2887 C CA . ALA A 1 380 ? 7.336 16.333 -17.938 1.00 54.75 380 ALA A CA 1
ATOM 2888 C C . ALA A 1 380 ? 7.656 17.769 -18.393 1.00 54.75 380 ALA A C 1
ATOM 2890 O O . ALA A 1 380 ? 8.253 17.952 -19.453 1.00 54.75 380 ALA A O 1
ATOM 2891 N N . VAL A 1 381 ? 7.328 18.777 -17.574 1.00 47.00 381 VAL A N 1
ATOM 2892 C CA . VAL A 1 381 ? 7.623 20.188 -17.874 1.00 47.00 381 VAL A CA 1
ATOM 2893 C C . VAL A 1 381 ? 9.131 20.438 -17.943 1.00 47.00 381 VAL A C 1
ATOM 2895 O O . VAL A 1 381 ? 9.583 21.006 -18.934 1.00 47.00 381 VAL A O 1
ATOM 2898 N N . VAL A 1 382 ? 9.921 19.962 -16.970 1.00 46.38 382 VAL A N 1
ATOM 2899 C CA . VAL A 1 382 ? 11.391 20.134 -16.975 1.00 46.38 382 VAL A CA 1
ATOM 2900 C C . VAL A 1 382 ? 12.029 19.487 -18.210 1.00 46.38 382 VAL A C 1
ATOM 2902 O O . VAL A 1 382 ? 12.871 20.101 -18.859 1.00 46.38 382 VAL A O 1
ATOM 2905 N N . ASN A 1 383 ? 11.584 18.289 -18.596 1.00 43.00 383 ASN A N 1
ATOM 2906 C CA . ASN A 1 383 ? 12.108 17.614 -19.786 1.00 43.00 383 ASN A CA 1
ATOM 2907 C C . ASN A 1 383 ? 11.724 18.327 -21.098 1.00 43.00 383 ASN A C 1
ATOM 2909 O O . ASN A 1 383 ? 12.489 18.286 -22.060 1.00 43.00 383 ASN A O 1
ATOM 2913 N N . SER A 1 384 ? 10.571 19.006 -21.147 1.00 35.31 384 SER A N 1
ATOM 2914 C CA . SER A 1 384 ? 10.131 19.761 -22.330 1.00 35.31 384 SER A CA 1
ATOM 2915 C C . SER A 1 384 ? 10.867 21.094 -22.525 1.00 35.31 384 SER A C 1
ATOM 2917 O O . SER A 1 384 ? 11.141 21.474 -23.661 1.00 35.31 384 SER A O 1
ATOM 2919 N N . THR A 1 385 ? 11.263 21.782 -21.447 1.00 40.44 385 THR A N 1
ATOM 2920 C CA . THR A 1 385 ? 12.057 23.021 -21.535 1.00 40.44 385 THR A CA 1
ATOM 2921 C C . THR A 1 385 ? 13.528 22.759 -21.836 1.00 40.44 385 THR A C 1
ATOM 2923 O O . THR A 1 385 ? 14.133 23.533 -22.574 1.00 40.44 385 THR A O 1
ATOM 2926 N N . SER A 1 386 ? 14.102 21.648 -21.364 1.00 40.31 386 SER A N 1
ATOM 2927 C CA . SER A 1 386 ? 15.465 21.243 -21.748 1.00 40.31 386 SER A CA 1
ATOM 2928 C C . SER A 1 386 ? 15.592 20.857 -23.229 1.00 40.31 386 SER A C 1
ATOM 2930 O O . SER A 1 386 ? 16.684 20.936 -23.786 1.00 40.31 386 SER A O 1
ATOM 2932 N N . ALA A 1 387 ? 14.488 20.487 -23.886 1.00 40.59 387 ALA A N 1
ATOM 2933 C CA . ALA A 1 387 ? 14.455 20.191 -25.319 1.00 40.59 387 ALA A CA 1
ATOM 2934 C C . ALA A 1 387 ? 14.385 21.448 -26.217 1.00 40.59 387 ALA A C 1
ATOM 2936 O O . ALA A 1 387 ? 14.509 21.327 -27.433 1.00 40.59 387 ALA A O 1
ATOM 2937 N N . LEU A 1 388 ? 14.202 22.647 -25.644 1.00 37.94 388 LEU A N 1
ATOM 2938 C CA . LEU A 1 388 ? 14.023 23.903 -26.392 1.00 37.94 388 LEU A CA 1
ATOM 2939 C C . LEU A 1 388 ? 15.265 24.808 -26.437 1.00 37.94 388 LEU A C 1
ATOM 2941 O O . LEU A 1 388 ? 15.205 25.891 -27.013 1.00 37.94 388 LEU A O 1
ATOM 2945 N N . THR A 1 389 ? 16.406 24.373 -25.902 1.00 34.69 389 THR A N 1
ATOM 2946 C CA . THR A 1 389 ? 17.695 25.038 -26.152 1.00 34.69 389 THR A CA 1
ATOM 2947 C C . THR A 1 389 ? 18.437 24.344 -27.293 1.00 34.69 389 THR A C 1
ATOM 2949 O O . THR A 1 389 ? 18.980 23.258 -27.075 1.00 34.69 389 THR A O 1
ATOM 2952 N N . PRO A 1 390 ? 18.533 24.942 -28.497 1.00 37.97 390 PRO A N 1
ATOM 2953 C CA . PRO A 1 390 ? 19.527 24.506 -29.458 1.00 37.97 390 PRO A CA 1
ATOM 2954 C C . PRO A 1 390 ? 20.901 24.878 -28.894 1.00 37.97 390 PRO A C 1
ATOM 2956 O O . PRO A 1 390 ? 21.240 26.049 -28.739 1.00 37.97 390 PRO A O 1
ATOM 2959 N N . SER A 1 391 ? 21.687 23.861 -28.548 1.00 43.62 391 SER A N 1
ATOM 2960 C CA . SER A 1 391 ? 23.124 24.011 -28.333 1.00 43.62 391 SER A CA 1
ATOM 2961 C C . SER A 1 391 ? 23.745 24.505 -29.639 1.00 43.62 391 SER A C 1
ATOM 2963 O O . SER A 1 391 ? 23.736 23.785 -30.637 1.00 43.62 391 SER A O 1
ATOM 2965 N N . GLY A 1 392 ? 24.235 25.744 -29.663 1.00 39.72 392 GLY A N 1
ATOM 2966 C CA . GLY A 1 392 ? 24.838 26.296 -30.870 1.00 39.72 392 GLY A CA 1
ATOM 2967 C C . GLY A 1 392 ? 25.265 27.752 -30.755 1.00 39.72 392 GLY A C 1
ATOM 2968 O O . GLY A 1 392 ? 24.610 28.613 -31.322 1.00 39.72 392 GLY A O 1
ATOM 2969 N N . ALA A 1 393 ? 26.372 28.008 -30.054 1.00 33.09 393 ALA A N 1
ATOM 2970 C CA . ALA A 1 393 ? 27.398 28.978 -30.458 1.00 33.09 393 ALA A CA 1
ATOM 2971 C C . ALA A 1 393 ? 28.552 28.950 -29.442 1.00 33.09 393 ALA A C 1
ATOM 2973 O O . ALA A 1 393 ? 28.491 29.574 -28.385 1.00 33.09 393 ALA A O 1
ATOM 2974 N N . ALA A 1 394 ? 29.615 28.210 -29.761 1.00 37.75 394 ALA A N 1
ATOM 2975 C CA . ALA A 1 394 ? 30.906 28.400 -29.110 1.00 37.75 394 ALA A CA 1
ATOM 2976 C C . ALA A 1 394 ? 31.534 29.712 -29.626 1.00 37.75 394 ALA A C 1
ATOM 2978 O O . ALA A 1 394 ? 31.506 29.943 -30.838 1.00 37.75 394 ALA A O 1
ATOM 2979 N N . PRO A 1 395 ? 32.113 30.572 -28.769 1.00 36.47 395 PRO A N 1
ATOM 2980 C CA . PRO A 1 395 ? 32.848 31.738 -29.236 1.00 36.47 395 PRO A CA 1
ATOM 2981 C C . PRO A 1 395 ? 34.190 31.298 -29.839 1.00 36.47 395 PRO A C 1
ATOM 2983 O O . PRO A 1 395 ? 35.023 30.683 -29.175 1.00 36.47 395 PRO A O 1
ATOM 2986 N N . SER A 1 396 ? 34.391 31.613 -31.117 1.00 38.00 396 SER A N 1
ATOM 2987 C CA . SER A 1 396 ? 35.649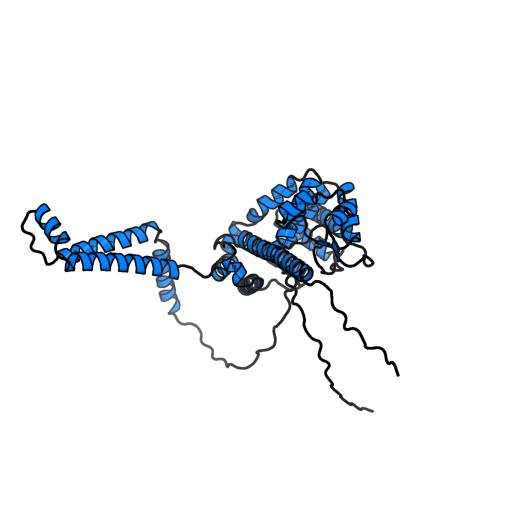 31.432 -31.839 1.00 38.00 396 SER A CA 1
ATOM 2988 C C . SER A 1 396 ? 36.739 32.353 -31.281 1.00 38.00 396 SER A C 1
ATOM 2990 O O . SER A 1 396 ? 36.606 33.576 -31.315 1.00 38.00 396 SER A O 1
ATOM 2992 N N . THR A 1 397 ? 37.835 31.769 -30.807 1.00 38.94 397 THR A N 1
ATOM 2993 C CA . THR A 1 397 ? 39.084 32.458 -30.461 1.00 38.94 397 THR A CA 1
ATOM 2994 C C . THR A 1 397 ? 39.773 32.984 -31.729 1.00 38.94 397 THR A C 1
ATOM 2996 O O . THR A 1 397 ? 39.902 32.223 -32.690 1.00 38.94 397 THR A O 1
ATOM 2999 N N . PRO A 1 398 ? 40.276 34.233 -31.769 1.00 44.09 398 PRO A N 1
ATOM 3000 C CA . PRO A 1 398 ? 41.049 34.704 -32.909 1.00 44.09 398 PRO A CA 1
ATOM 3001 C C . PRO A 1 398 ? 42.501 34.216 -32.811 1.00 44.09 398 PRO A C 1
ATOM 3003 O O . PRO A 1 398 ? 43.187 34.407 -31.804 1.00 44.09 398 PRO A O 1
ATOM 3006 N N . SER A 1 399 ? 42.972 33.583 -33.884 1.00 38.22 399 SER A N 1
ATOM 3007 C CA . SER A 1 399 ? 44.368 33.207 -34.089 1.00 38.22 399 SER A CA 1
ATOM 3008 C C . SER A 1 399 ? 45.257 34.447 -34.222 1.00 38.22 399 SER A C 1
ATOM 3010 O O . SER A 1 399 ? 44.983 35.328 -35.038 1.00 38.22 399 SER A O 1
ATOM 3012 N N . ARG A 1 400 ? 46.360 34.480 -33.466 1.00 42.47 400 ARG A N 1
ATOM 3013 C CA . ARG A 1 400 ? 47.489 35.396 -33.687 1.00 42.47 400 ARG A CA 1
ATOM 3014 C C . ARG A 1 400 ? 48.060 35.211 -35.094 1.00 42.47 400 ARG A C 1
ATOM 3016 O O . ARG A 1 400 ? 48.333 34.083 -35.496 1.00 42.47 400 ARG A O 1
ATOM 3023 N N . GLY A 1 401 ? 48.316 36.321 -35.782 1.00 44.12 401 GLY A N 1
ATOM 3024 C CA . GLY A 1 401 ? 49.007 36.333 -37.068 1.00 44.12 401 GLY A CA 1
ATOM 3025 C C . GLY A 1 401 ? 49.534 37.713 -37.462 1.00 44.12 401 GLY A C 1
ATOM 3026 O O . GLY A 1 401 ? 48.954 38.342 -38.338 1.00 44.12 401 GLY A O 1
ATOM 3027 N N . ARG A 1 402 ? 50.607 38.167 -36.807 1.00 36.69 402 ARG A N 1
ATOM 3028 C CA . ARG A 1 402 ? 51.889 38.656 -37.365 1.00 36.69 402 ARG A CA 1
ATOM 3029 C C . ARG A 1 402 ? 52.678 39.394 -36.297 1.00 36.69 402 ARG A C 1
ATOM 3031 O O . ARG A 1 402 ? 52.062 40.209 -35.579 1.00 36.69 402 ARG A O 1
#

pLDDT: mean 70.33, std 26.58, range [20.05, 98.56]

Sequence (402 aa):
MQNDGSGRAGVHLPGTCAIVSLDHFTGGQQNLNADAGGLGGQPDGHGRALARTELQNSRKAEAVDGGKALGAAARLEIMVDNLACGHLRCGRQAAECNYQRQTRPRHAMILTMSRTLGIILGLAVMLASQVPPRHKYQEACLNVAQLEQLGTQPLAQYLGSIAALQNPHQVALAVGALHRYGAFAAFRVGQEPVPDRLRDYATQSYAQKLFELLGDPAQEAAEEARTAINMEVSLTPPPAAAPPRALHLAELRRLAPNFDWHAYWATLGAPENGTLAASPDALRQLNGRILLATMEEWKSYLRWCWLRATAALLTPPFVEAHFGFATAHPAPARPALCTAAAAAFPATAFADVPLTRDDYFGDTLHLRAWKVRQRWLRGAVVNSTSALTPSGAAPSTPSRGR

Foldseek 3Di:
DDDDDDDDDDDDDDDDDDDDDVLDPDDDDDDDPDDDDDDDDDDDDDVPVVVVVVVVVVVVVVPPDVVVVVVVLVVVLVVVVVVLCPPDPDPDDPVVVVVVCVPDVVNVVVNVVVVVVSVVVVVVVVVVPPDQLLVLLLLLLVPLVLLVVCQCVVCCVLLVLLVPDDALLSLLLLCLQCVLLVFDDLWDQDQDDDPPCLPPPLQLVLQLLLCVSVVHPSVVSSVLSVLQSVSVVLLDFDPPFDTWDWDFLVLLCVLAVRHDLVSSCVSSVFDNRGTTRTTSRSSNSSNVCSVPPDSSSSSSNSVSRVLLSCLCQHHPSSVQSNCCRSVVDGRDDSSVSSVVLSVSADSVLSVVFDHHSNCSRVSSSSSSSVVSVVVNVVVVVVVVVVVPDDPDDDDDDDDDDD

Secondary structure (DSSP, 8-state):
---------------------TT------------------PPPS-HHHHHHHHHHHHHHHTT--HHHHHHHHHHHHHHHHHHHHTT----S-HHHHHHHHHH-HHHHHHHHHHHHHHHHHHHHHHHHT---HHHHHHHHHH-HHHHHHHTTGGGHHHHHHHHT--SHHHHHHHHHHHHHTT--BSB-SSSPPPPTTTTSHHHHHHHHHHHHHHT--HHHHHHHHHHHHHHHHHTSPPTTSPPPEEE-HHHHHHH-TTS-HHHHHHHHTS-TT--EEE-HHHHHHHHHHHHHS-HHHHHHHHHHHHHHHHGGGS-HHHHHHHHHHHTSSPPPPHHHHHHHHHHTS-HHHHHHS---SS-HHHHHHHHHHHHHHHHHHHHHHHHHHHTT-----PPPPPPP--

Radius of gyration: 31.97 Å; chains: 1; bounding box: 115×71×80 Å